Protein AF-A0A357FWK3-F1 (afdb_monomer_lite)

Structure (mmCIF, N/CA/C/O backbone):
data_AF-A0A357FWK3-F1
#
_entry.id   AF-A0A357FWK3-F1
#
loop_
_atom_site.group_PDB
_atom_site.id
_atom_site.type_symbol
_atom_site.label_atom_id
_atom_site.label_alt_id
_atom_site.label_comp_id
_atom_site.label_asym_id
_atom_site.label_entity_id
_atom_site.label_seq_id
_atom_site.pdbx_PDB_ins_code
_atom_site.Cartn_x
_atom_site.Cartn_y
_atom_site.Cartn_z
_atom_site.occupancy
_atom_site.B_iso_or_equiv
_atom_site.auth_seq_id
_atom_site.auth_comp_id
_atom_site.auth_asym_id
_atom_site.auth_atom_id
_atom_site.pdbx_PDB_model_num
ATOM 1 N N . GLY A 1 1 ? 38.387 -12.384 -25.653 1.00 62.69 1 GLY A N 1
ATOM 2 C CA . GLY A 1 1 ? 36.979 -12.169 -26.029 1.00 62.69 1 GLY A CA 1
ATOM 3 C C . GLY A 1 1 ? 36.516 -10.907 -25.347 1.00 62.69 1 GLY A C 1
ATOM 4 O O . GLY A 1 1 ? 36.932 -10.691 -24.218 1.00 62.69 1 GLY A O 1
ATOM 5 N N . THR A 1 2 ? 35.735 -10.080 -26.032 1.00 71.81 2 THR A N 1
ATOM 6 C CA . THR A 1 2 ? 35.176 -8.837 -25.481 1.00 71.81 2 THR A CA 1
ATOM 7 C C . THR A 1 2 ? 33.712 -9.080 -25.143 1.00 71.81 2 THR A C 1
ATOM 9 O O . THR A 1 2 ? 33.010 -9.703 -25.938 1.00 71.81 2 THR A O 1
ATOM 12 N N . VAL A 1 3 ? 33.269 -8.618 -23.973 1.00 78.81 3 VAL A N 1
ATOM 13 C CA . VAL A 1 3 ? 31.858 -8.628 -23.569 1.00 78.81 3 VAL A CA 1
ATOM 14 C C . VAL A 1 3 ? 31.455 -7.201 -23.255 1.00 78.81 3 VAL A C 1
ATOM 16 O O . VAL A 1 3 ? 32.074 -6.546 -22.421 1.00 78.81 3 VAL A O 1
ATOM 19 N N . ILE A 1 4 ? 30.432 -6.733 -23.953 1.00 82.81 4 ILE A N 1
ATOM 20 C CA . ILE A 1 4 ? 29.729 -5.494 -23.673 1.00 82.81 4 ILE A CA 1
ATOM 21 C C . ILE A 1 4 ? 28.653 -5.812 -22.633 1.00 82.81 4 ILE A C 1
ATOM 23 O O . ILE A 1 4 ? 27.873 -6.755 -22.803 1.00 82.81 4 ILE A O 1
ATOM 27 N N . LEU A 1 5 ? 28.637 -5.023 -21.562 1.00 79.19 5 LEU A N 1
ATOM 28 C CA . LEU A 1 5 ? 27.571 -5.024 -20.566 1.00 79.19 5 LEU A CA 1
ATOM 29 C C . LEU A 1 5 ? 26.443 -4.105 -21.039 1.00 79.19 5 LEU A C 1
ATOM 31 O O . LEU A 1 5 ? 26.715 -3.050 -21.612 1.00 79.19 5 LEU A O 1
ATOM 35 N N . ASP A 1 6 ? 25.200 -4.494 -20.784 1.00 75.25 6 ASP A N 1
ATOM 36 C CA . ASP A 1 6 ? 24.018 -3.690 -21.103 1.00 75.25 6 ASP A CA 1
ATOM 37 C C . ASP A 1 6 ? 23.201 -3.351 -19.849 1.00 75.25 6 ASP A C 1
ATOM 39 O O . ASP A 1 6 ? 23.614 -3.633 -18.718 1.00 75.25 6 ASP A O 1
ATOM 43 N N . ASP A 1 7 ? 22.036 -2.726 -20.034 1.00 68.94 7 ASP A N 1
ATOM 44 C CA . ASP A 1 7 ? 21.172 -2.306 -18.928 1.00 68.94 7 ASP A CA 1
ATOM 45 C C . ASP A 1 7 ? 20.712 -3.473 -18.039 1.00 68.94 7 ASP A C 1
ATOM 47 O O . ASP A 1 7 ? 20.420 -3.257 -16.862 1.00 68.94 7 ASP A O 1
ATOM 51 N N . ARG A 1 8 ? 20.724 -4.722 -18.530 1.00 69.06 8 ARG A N 1
ATOM 52 C CA . ARG A 1 8 ? 20.388 -5.909 -17.723 1.00 69.06 8 ARG A CA 1
ATOM 53 C C . ARG A 1 8 ? 21.460 -6.228 -16.682 1.00 69.06 8 ARG A C 1
ATOM 55 O O . ARG A 1 8 ? 21.187 -6.964 -15.737 1.00 69.06 8 ARG A O 1
ATOM 62 N N . ASN A 1 9 ? 22.675 -5.701 -16.844 1.00 70.00 9 ASN A N 1
ATOM 63 C CA . ASN A 1 9 ? 23.772 -5.874 -15.893 1.00 70.00 9 ASN A CA 1
ATOM 64 C C . ASN A 1 9 ? 23.815 -4.778 -14.816 1.00 70.00 9 ASN A C 1
ATOM 66 O O . ASN A 1 9 ? 24.541 -4.927 -13.830 1.00 70.00 9 ASN A O 1
ATOM 70 N N . ARG A 1 10 ? 23.058 -3.685 -14.974 1.00 72.25 10 ARG A N 1
ATOM 71 C CA . ARG A 1 10 ? 23.028 -2.576 -14.016 1.00 72.25 10 ARG A CA 1
ATOM 72 C C . ARG A 1 10 ? 21.966 -2.831 -12.948 1.00 72.25 10 ARG A C 1
ATOM 74 O O . ARG A 1 10 ? 20.774 -2.760 -13.231 1.00 72.25 10 ARG A O 1
ATOM 81 N N . LYS A 1 11 ? 22.387 -3.049 -11.698 1.00 74.50 11 LYS A N 1
ATOM 82 C CA . LYS A 1 11 ? 21.448 -3.094 -10.567 1.00 74.50 11 LYS A CA 1
ATOM 83 C C . LYS A 1 11 ? 20.841 -1.709 -10.346 1.00 74.50 11 LYS A C 1
ATOM 85 O O . LYS A 1 11 ? 21.569 -0.738 -10.143 1.00 74.50 11 LYS A O 1
ATOM 90 N N . ARG A 1 12 ? 19.513 -1.620 -10.418 1.00 84.06 12 ARG A N 1
ATOM 91 C CA . ARG A 1 12 ? 18.746 -0.408 -10.098 1.00 84.06 12 ARG A CA 1
ATOM 92 C C . ARG A 1 12 ? 18.285 -0.463 -8.646 1.00 84.06 12 ARG A C 1
ATOM 94 O O . ARG A 1 12 ? 17.978 -1.546 -8.153 1.00 84.06 12 ARG A O 1
ATOM 101 N N . ASN A 1 13 ? 18.226 0.693 -7.990 1.00 90.50 13 ASN A N 1
ATOM 102 C CA . ASN A 1 13 ? 17.632 0.811 -6.662 1.00 90.50 13 ASN A CA 1
ATOM 103 C C . ASN A 1 13 ? 16.116 0.932 -6.822 1.00 90.50 13 ASN A C 1
ATOM 105 O O . ASN A 1 13 ? 15.636 1.873 -7.464 1.00 90.50 13 ASN A O 1
ATOM 109 N N . VAL A 1 14 ? 15.388 -0.030 -6.263 1.00 94.81 14 VAL A N 1
ATOM 110 C CA . VAL A 1 14 ? 13.931 -0.126 -6.336 1.00 94.81 14 VAL A CA 1
ATOM 111 C C . VAL A 1 14 ? 13.366 -0.064 -4.923 1.00 94.81 14 VAL A C 1
ATOM 113 O O . VAL A 1 14 ? 13.735 -0.863 -4.066 1.00 94.81 14 VAL A O 1
ATOM 116 N N . GLY A 1 15 ? 12.466 0.883 -4.688 1.00 95.19 15 GLY A N 1
ATOM 117 C CA . GLY A 1 15 ? 11.641 0.920 -3.490 1.00 95.19 15 GLY A CA 1
ATOM 118 C C . GLY A 1 15 ? 10.323 0.197 -3.728 1.00 95.19 15 GLY A C 1
ATOM 119 O O . GLY A 1 15 ? 9.652 0.474 -4.720 1.00 95.19 15 GLY A O 1
ATOM 120 N N . ILE A 1 16 ? 9.940 -0.714 -2.841 1.00 94.50 16 ILE A N 1
ATOM 121 C CA . ILE A 1 16 ? 8.627 -1.366 -2.858 1.00 94.50 16 ILE A CA 1
ATOM 122 C C . ILE A 1 16 ? 7.921 -0.973 -1.570 1.00 94.50 16 ILE A C 1
ATOM 124 O O . ILE A 1 16 ? 8.408 -1.297 -0.488 1.00 94.50 16 ILE A O 1
ATOM 128 N N . VAL A 1 17 ? 6.780 -0.295 -1.684 1.00 90.19 17 VAL A N 1
ATOM 129 C CA . VAL A 1 17 ? 6.000 0.056 -0.498 1.00 90.19 17 VAL A CA 1
ATOM 130 C C . VAL A 1 17 ? 5.313 -1.196 0.025 1.00 90.19 17 VAL A C 1
ATOM 132 O O . VAL A 1 17 ? 4.396 -1.726 -0.600 1.00 90.19 17 VAL A O 1
ATOM 135 N N . ALA A 1 18 ? 5.840 -1.700 1.132 1.00 81.31 18 ALA A N 1
ATOM 136 C CA . ALA A 1 18 ? 5.414 -2.910 1.815 1.00 81.31 18 ALA A CA 1
ATOM 137 C C . ALA A 1 18 ? 6.006 -2.916 3.238 1.00 81.31 18 ALA A C 1
ATOM 139 O O . ALA A 1 18 ? 7.047 -2.281 3.455 1.00 81.31 18 ALA A O 1
ATOM 140 N N . PRO A 1 19 ? 5.400 -3.650 4.189 1.00 65.06 19 PRO A N 1
ATOM 141 C CA . PRO A 1 19 ? 5.965 -3.826 5.522 1.00 65.06 19 PRO A CA 1
ATOM 142 C C . PRO A 1 19 ? 7.404 -4.386 5.474 1.00 65.06 19 PRO A C 1
ATOM 144 O O . PRO A 1 19 ? 7.726 -5.194 4.595 1.00 65.06 19 PRO A O 1
ATOM 147 N N . PRO A 1 20 ? 8.298 -3.994 6.402 1.00 60.78 20 PRO A N 1
ATOM 148 C CA . PRO A 1 20 ? 9.637 -4.571 6.504 1.00 60.78 20 PRO A CA 1
ATOM 149 C C . PRO A 1 20 ? 9.607 -6.075 6.841 1.00 60.78 20 PRO A C 1
ATOM 151 O O . PRO A 1 20 ? 8.750 -6.539 7.583 1.00 60.78 20 PRO A O 1
ATOM 154 N N . GLU A 1 21 ? 10.615 -6.832 6.392 1.00 52.44 21 GLU A N 1
ATOM 155 C CA . GLU A 1 21 ? 10.718 -8.307 6.525 1.00 52.44 21 GLU A CA 1
ATOM 156 C C . GLU A 1 21 ? 10.618 -8.890 7.944 1.00 52.44 21 GLU A C 1
ATOM 158 O O . GLU A 1 21 ? 10.500 -10.103 8.096 1.00 52.44 21 GLU A O 1
ATOM 163 N N . LYS A 1 22 ? 10.717 -8.067 8.991 1.00 48.41 22 LYS A N 1
ATOM 164 C CA . LYS A 1 22 ? 10.668 -8.544 10.381 1.00 48.41 22 LYS A CA 1
ATOM 165 C C . LYS A 1 22 ? 9.251 -8.862 10.864 1.00 48.41 22 LYS A C 1
ATOM 167 O O . LYS A 1 22 ? 9.107 -9.354 11.979 1.00 48.41 22 LYS A O 1
ATOM 172 N N . THR A 1 23 ? 8.234 -8.589 10.055 1.00 49.72 23 THR A N 1
ATOM 173 C CA . THR A 1 23 ? 6.843 -8.918 10.364 1.00 49.72 23 THR A CA 1
ATOM 174 C C . THR A 1 23 ? 6.579 -10.368 9.946 1.00 49.72 23 THR A C 1
ATOM 176 O O . THR A 1 23 ? 6.696 -10.701 8.768 1.00 49.72 23 THR A O 1
ATOM 179 N N . GLU A 1 24 ? 6.271 -11.252 10.903 1.00 39.97 24 GLU A N 1
ATOM 180 C CA . GLU A 1 24 ? 5.896 -12.657 10.663 1.00 39.97 24 GLU A CA 1
ATOM 181 C C . GLU A 1 24 ? 4.555 -12.742 9.905 1.00 39.97 24 GLU A C 1
ATOM 183 O O . GLU A 1 24 ? 3.499 -12.982 10.485 1.00 39.97 24 GLU A O 1
ATOM 188 N N . GLY A 1 25 ? 4.584 -12.492 8.596 1.00 48.78 25 GLY A N 1
ATOM 189 C CA . GLY A 1 25 ? 3.445 -12.638 7.693 1.00 48.78 25 GLY A CA 1
ATOM 190 C C . GLY A 1 25 ? 3.484 -13.934 6.881 1.00 48.78 25 GLY A C 1
ATOM 191 O O . GLY A 1 25 ? 4.552 -14.511 6.679 1.00 48.78 25 GLY A O 1
ATOM 192 N N . ALA A 1 26 ? 2.330 -14.395 6.385 1.00 53.84 26 ALA A N 1
ATOM 193 C CA . ALA A 1 26 ? 2.214 -15.471 5.402 1.00 53.84 26 ALA A CA 1
ATOM 194 C C . ALA A 1 26 ? 2.712 -14.947 4.038 1.00 53.84 26 ALA A C 1
ATOM 196 O O . ALA A 1 26 ? 1.983 -14.246 3.329 1.00 53.84 26 ALA A O 1
ATOM 197 N N . PRO A 1 27 ? 3.941 -15.294 3.612 1.00 58.44 27 PRO A N 1
ATOM 198 C CA . PRO A 1 27 ? 4.618 -14.578 2.529 1.00 58.44 27 PRO A CA 1
ATOM 199 C C . PRO A 1 27 ? 3.897 -14.694 1.179 1.00 58.44 27 PRO A C 1
ATOM 201 O O . PRO A 1 27 ? 4.111 -13.894 0.285 1.00 58.44 27 PRO A O 1
ATOM 204 N N . LEU A 1 28 ? 3.033 -15.694 1.008 1.00 59.81 28 LEU A N 1
ATOM 205 C CA . LEU A 1 28 ? 2.418 -16.031 -0.275 1.00 59.81 28 LEU A CA 1
ATOM 206 C C . LEU A 1 28 ? 1.165 -15.217 -0.619 1.00 59.81 28 LEU A C 1
ATOM 208 O O . LEU A 1 28 ? 0.610 -15.418 -1.692 1.00 59.81 28 LEU A O 1
ATOM 212 N N . VAL A 1 29 ? 0.697 -14.320 0.248 1.00 66.12 29 VAL A N 1
ATOM 213 C CA . VAL A 1 29 ? -0.458 -13.464 -0.076 1.00 66.12 29 VAL A CA 1
ATOM 214 C C . VAL A 1 29 ? -0.017 -12.050 -0.441 1.00 66.12 29 VAL A C 1
ATOM 216 O O . VAL A 1 29 ? -0.552 -11.434 -1.367 1.00 66.12 29 VAL A O 1
ATOM 219 N N . GLU A 1 30 ? 0.980 -11.528 0.262 1.00 77.25 30 GLU A N 1
ATOM 220 C CA . GLU A 1 30 ? 1.371 -10.131 0.145 1.00 77.25 30 GLU A CA 1
ATOM 221 C C . GLU A 1 30 ? 1.999 -9.823 -1.219 1.00 77.25 30 GLU A C 1
ATOM 223 O O . GLU A 1 30 ? 2.946 -10.468 -1.670 1.00 77.25 30 GLU A O 1
ATOM 228 N N . ALA A 1 31 ? 1.514 -8.767 -1.875 1.00 87.50 31 ALA A N 1
ATOM 229 C CA . ALA A 1 31 ? 2.070 -8.296 -3.143 1.00 87.50 31 ALA A CA 1
ATOM 230 C C . ALA A 1 31 ? 3.564 -7.937 -3.043 1.00 87.50 31 ALA A C 1
ATOM 232 O O . ALA A 1 31 ? 4.322 -8.173 -3.987 1.00 87.50 31 ALA A O 1
ATOM 233 N N . GLY A 1 32 ? 4.002 -7.420 -1.888 1.00 87.75 32 GLY A N 1
ATOM 234 C CA . GLY A 1 32 ? 5.406 -7.104 -1.620 1.00 87.75 32 GLY A CA 1
ATOM 235 C C . GLY A 1 32 ? 6.331 -8.314 -1.781 1.00 87.75 32 GLY A C 1
ATOM 236 O O . GLY A 1 32 ? 7.411 -8.179 -2.358 1.00 87.75 32 GLY A O 1
ATOM 237 N N . TYR A 1 33 ? 5.892 -9.510 -1.373 1.00 86.12 33 TYR A N 1
ATOM 238 C CA . TYR A 1 33 ? 6.668 -10.743 -1.522 1.00 86.12 33 TYR A CA 1
ATOM 239 C C . TYR A 1 33 ? 6.904 -11.105 -2.991 1.00 86.12 33 TYR A C 1
ATOM 241 O O . TYR A 1 33 ? 8.047 -11.339 -3.393 1.00 86.12 33 TYR A O 1
ATOM 249 N N . TYR A 1 34 ? 5.843 -11.115 -3.806 1.00 91.12 34 TYR A N 1
ATOM 250 C CA . TYR A 1 34 ? 5.931 -11.434 -5.234 1.00 91.12 34 TYR A CA 1
ATOM 251 C C . TYR A 1 34 ? 6.819 -10.439 -5.982 1.00 91.12 34 TYR A C 1
ATOM 253 O O . TYR A 1 34 ? 7.704 -10.844 -6.740 1.00 91.12 34 TYR A O 1
ATOM 261 N N . LEU A 1 35 ? 6.631 -9.141 -5.723 1.00 93.94 35 LEU A N 1
ATOM 262 C CA . LEU A 1 35 ? 7.441 -8.077 -6.315 1.00 93.94 35 LEU A CA 1
ATOM 263 C C . LEU A 1 35 ? 8.909 -8.218 -5.923 1.00 93.94 35 LEU A C 1
ATOM 265 O O . LEU A 1 35 ? 9.780 -8.207 -6.794 1.00 93.94 35 LEU A O 1
ATOM 269 N N . LYS A 1 36 ? 9.189 -8.414 -4.629 1.00 91.31 36 LYS A N 1
ATOM 270 C CA . LYS A 1 36 ? 10.555 -8.602 -4.143 1.00 91.31 36 LYS A CA 1
ATOM 271 C C . LYS A 1 36 ? 11.204 -9.802 -4.823 1.00 91.31 36 LYS A C 1
ATOM 273 O O . LYS A 1 36 ? 12.292 -9.678 -5.378 1.00 91.31 36 LYS A O 1
ATOM 278 N N . ARG A 1 37 ? 10.526 -10.952 -4.825 1.00 90.44 37 ARG A N 1
ATOM 279 C CA . ARG A 1 37 ? 11.053 -12.201 -5.386 1.00 90.44 37 ARG A CA 1
ATOM 280 C C . ARG A 1 37 ? 11.337 -12.096 -6.882 1.00 90.44 37 ARG A C 1
ATOM 282 O O . ARG A 1 37 ? 12.332 -12.650 -7.346 1.00 90.44 37 ARG A O 1
ATOM 289 N N . ALA A 1 38 ? 10.490 -11.383 -7.622 1.00 91.62 38 ALA A N 1
ATOM 290 C CA . ALA A 1 38 ? 10.677 -11.152 -9.048 1.00 91.62 38 ALA A CA 1
ATOM 291 C C . ALA A 1 38 ? 11.862 -10.216 -9.343 1.00 91.62 38 ALA A C 1
ATOM 293 O O . ALA A 1 38 ? 12.560 -10.412 -10.333 1.00 91.62 38 ALA A O 1
ATOM 294 N N . LEU A 1 39 ? 12.107 -9.220 -8.490 1.00 91.44 39 LEU A N 1
ATOM 295 C CA . LEU A 1 39 ? 13.085 -8.151 -8.719 1.00 91.44 39 LEU A CA 1
ATOM 296 C C . LEU A 1 39 ? 14.473 -8.426 -8.113 1.00 91.44 39 LEU A C 1
ATOM 298 O O . LEU A 1 39 ? 15.480 -7.912 -8.613 1.00 91.44 39 LEU A O 1
ATOM 302 N N . GLU A 1 40 ? 14.546 -9.239 -7.057 1.00 89.00 40 GLU A N 1
ATOM 303 C CA . GLU A 1 40 ? 15.757 -9.547 -6.278 1.00 89.00 40 GLU A CA 1
ATOM 304 C C . GLU A 1 40 ? 16.953 -10.003 -7.139 1.00 89.00 40 GLU A C 1
ATOM 306 O O . GLU A 1 40 ? 18.081 -9.583 -6.861 1.00 89.00 40 GLU A O 1
ATOM 311 N N . PRO A 1 41 ? 16.768 -10.780 -8.230 1.00 85.56 41 PRO A N 1
ATOM 312 C CA . PRO A 1 41 ? 17.895 -11.201 -9.059 1.00 85.56 41 PRO A CA 1
ATOM 313 C C . PRO A 1 41 ? 18.636 -10.058 -9.776 1.00 85.56 41 PRO A C 1
ATOM 315 O O . PRO A 1 41 ? 19.802 -10.236 -10.136 1.00 85.56 41 PRO A O 1
ATOM 318 N N . PHE A 1 42 ? 18.001 -8.901 -10.008 1.00 81.81 42 PHE A N 1
ATOM 319 C CA . PHE A 1 42 ? 18.550 -7.832 -10.862 1.00 81.81 42 PHE A CA 1
ATOM 320 C C . PHE A 1 42 ? 18.423 -6.409 -10.294 1.00 81.81 42 PHE A C 1
ATOM 322 O O . PHE A 1 42 ? 18.805 -5.447 -10.962 1.00 81.81 42 PHE A O 1
ATOM 329 N N . SER A 1 43 ? 17.952 -6.245 -9.060 1.00 87.75 43 SER A N 1
ATOM 330 C CA . SER A 1 43 ? 17.813 -4.933 -8.419 1.00 87.75 43 SER A CA 1
ATOM 331 C C . SER A 1 43 ? 18.234 -4.954 -6.951 1.00 87.75 43 SER A C 1
ATOM 333 O O . SER A 1 43 ? 18.306 -6.007 -6.320 1.00 87.75 43 SER A O 1
ATOM 335 N N . THR A 1 44 ? 18.564 -3.778 -6.422 1.00 90.31 44 THR A N 1
ATOM 336 C CA . THR A 1 44 ? 18.718 -3.554 -4.982 1.00 90.31 44 THR A CA 1
ATOM 337 C C . THR A 1 44 ? 17.368 -3.089 -4.458 1.00 90.31 44 THR A C 1
ATOM 339 O O . THR A 1 44 ? 16.853 -2.076 -4.931 1.00 90.31 44 THR A O 1
ATOM 342 N N . ILE A 1 45 ? 16.784 -3.837 -3.525 1.00 91.62 45 ILE A N 1
ATOM 343 C CA . ILE A 1 45 ? 15.407 -3.623 -3.074 1.00 91.62 45 ILE A CA 1
ATOM 344 C C . ILE A 1 45 ? 15.401 -2.991 -1.688 1.00 91.62 45 ILE A C 1
ATOM 346 O O . ILE A 1 45 ? 16.104 -3.453 -0.791 1.00 91.62 45 ILE A O 1
ATOM 350 N N . HIS A 1 46 ? 14.556 -1.978 -1.517 1.00 91.38 46 HIS A N 1
ATOM 351 C CA . HIS A 1 46 ? 14.229 -1.373 -0.232 1.00 91.38 46 HIS A CA 1
ATOM 352 C C . HIS A 1 46 ? 12.728 -1.531 0.024 1.00 91.38 46 HIS A C 1
ATOM 354 O O . HIS A 1 46 ? 11.920 -1.146 -0.820 1.00 91.38 46 HIS A O 1
ATOM 360 N N . LEU A 1 47 ? 12.370 -2.111 1.169 1.00 88.88 47 LEU A N 1
ATOM 361 C CA . LEU A 1 47 ? 10.989 -2.193 1.649 1.00 88.88 47 LEU A CA 1
ATOM 362 C C . LEU A 1 47 ? 10.772 -1.128 2.726 1.00 88.88 47 LEU A C 1
ATOM 364 O O . LEU A 1 47 ? 11.683 -0.879 3.518 1.00 88.88 47 LEU A O 1
ATOM 368 N N . GLY A 1 48 ? 9.590 -0.525 2.764 1.00 85.44 48 GLY A N 1
ATOM 369 C CA . GLY A 1 48 ? 9.225 0.462 3.778 1.00 85.44 48 GLY A CA 1
ATOM 370 C C . GLY A 1 48 ? 8.048 1.333 3.357 1.00 85.44 48 GLY A C 1
ATOM 371 O O . GLY A 1 48 ? 7.384 1.056 2.357 1.00 85.44 48 GLY A O 1
ATOM 372 N N . SER A 1 49 ? 7.805 2.403 4.113 1.00 85.38 49 SER A N 1
ATOM 373 C CA . SER A 1 49 ? 6.828 3.431 3.737 1.00 85.38 49 SER A CA 1
ATOM 374 C C . SER A 1 49 ? 7.320 4.264 2.543 1.00 85.38 49 SER A C 1
ATOM 376 O O . SER A 1 49 ? 8.501 4.223 2.177 1.00 85.38 49 SER A O 1
ATOM 378 N N . VAL A 1 50 ? 6.424 5.041 1.924 1.00 89.00 50 VAL A N 1
ATOM 379 C CA . VAL A 1 50 ? 6.773 5.920 0.791 1.00 89.00 50 VAL A CA 1
ATOM 380 C C . VAL A 1 50 ? 7.885 6.898 1.186 1.00 89.00 50 VAL A C 1
ATOM 382 O O . VAL A 1 50 ? 8.835 7.092 0.432 1.00 89.00 50 VAL A O 1
ATOM 385 N N . GLU A 1 51 ? 7.805 7.472 2.383 1.00 88.06 51 GLU A N 1
ATOM 386 C CA . GLU A 1 51 ? 8.747 8.456 2.920 1.00 88.06 51 GLU A CA 1
ATOM 387 C C . GLU A 1 51 ? 10.135 7.842 3.113 1.00 88.06 51 GLU A C 1
ATOM 389 O O . GLU A 1 51 ? 11.123 8.361 2.593 1.00 88.06 51 GLU A O 1
ATOM 394 N N . GLN A 1 52 ? 10.199 6.686 3.783 1.00 89.19 52 GLN A N 1
ATOM 395 C CA . GLN A 1 52 ? 11.447 5.951 4.004 1.00 89.19 52 GLN A CA 1
ATOM 396 C C . GLN A 1 52 ? 12.120 5.585 2.681 1.00 89.19 52 GLN A C 1
ATOM 398 O O . GLN A 1 52 ? 13.341 5.660 2.548 1.00 89.19 52 GLN A O 1
ATOM 403 N N . ILE A 1 53 ? 11.321 5.189 1.690 1.00 93.00 53 ILE A N 1
ATOM 404 C CA . ILE A 1 53 ? 11.809 4.843 0.359 1.00 93.00 53 ILE A CA 1
ATOM 405 C C . ILE A 1 53 ? 12.340 6.078 -0.368 1.00 93.00 53 ILE A C 1
ATOM 407 O O . ILE A 1 53 ? 13.414 5.998 -0.960 1.00 93.00 53 ILE A O 1
ATOM 411 N N . LEU A 1 54 ? 11.644 7.218 -0.317 1.00 92.69 54 LEU A N 1
ATOM 412 C CA . LEU A 1 54 ? 12.085 8.458 -0.965 1.00 92.69 54 LEU A CA 1
ATOM 413 C C . LEU A 1 54 ? 13.453 8.930 -0.443 1.00 92.69 54 LEU A C 1
ATOM 415 O O . LEU A 1 54 ? 14.288 9.378 -1.235 1.00 92.69 54 LEU A O 1
ATOM 419 N N . GLU A 1 55 ? 13.735 8.754 0.851 1.00 91.50 55 GLU A N 1
ATOM 420 C CA . GLU A 1 55 ? 15.041 9.070 1.451 1.00 91.50 55 GLU A CA 1
ATOM 421 C C . GLU A 1 55 ? 16.199 8.257 0.844 1.00 91.50 55 GLU A C 1
ATOM 423 O O . GLU A 1 55 ? 17.322 8.757 0.736 1.00 91.50 55 GLU A O 1
ATOM 428 N N . GLN A 1 56 ? 15.931 7.033 0.372 1.00 90.12 56 GLN A N 1
ATOM 429 C CA . GLN A 1 56 ? 16.927 6.162 -0.269 1.00 90.12 56 GLN A CA 1
ATOM 430 C C . GLN A 1 56 ? 17.236 6.548 -1.727 1.00 90.12 56 GLN A C 1
ATOM 432 O O . GLN A 1 56 ? 18.072 5.906 -2.368 1.00 90.12 56 GLN A O 1
ATOM 437 N N . LYS A 1 57 ? 16.574 7.583 -2.271 1.00 89.19 57 LYS A N 1
ATOM 438 C CA . LYS A 1 57 ? 16.720 8.063 -3.661 1.00 89.19 57 LYS A CA 1
ATOM 439 C C . LYS A 1 57 ? 16.650 6.930 -4.705 1.00 89.19 57 LYS A C 1
ATOM 441 O O . LYS A 1 57 ? 17.583 6.753 -5.499 1.00 89.19 57 LYS A O 1
ATOM 446 N N . PRO A 1 58 ? 15.570 6.129 -4.718 1.00 93.00 58 PRO A N 1
ATOM 447 C CA . PRO A 1 58 ? 15.413 5.037 -5.666 1.00 93.00 58 PRO A CA 1
ATOM 448 C C . PRO A 1 58 ? 15.209 5.576 -7.086 1.00 93.00 58 PRO A C 1
ATOM 450 O O . PRO A 1 58 ? 14.762 6.704 -7.289 1.00 93.00 58 PRO A O 1
ATOM 453 N N . SER A 1 59 ? 15.506 4.744 -8.087 1.00 90.38 59 SER A N 1
ATOM 454 C CA . SER A 1 59 ? 15.160 5.042 -9.487 1.00 90.38 59 SER A CA 1
ATOM 455 C C . SER A 1 59 ? 13.723 4.630 -9.824 1.00 90.38 59 SER A C 1
ATOM 457 O O . SER A 1 59 ? 13.131 5.156 -10.763 1.00 90.38 59 SER A O 1
ATOM 459 N N . VAL A 1 60 ? 13.171 3.680 -9.063 1.00 95.25 60 VAL A N 1
ATOM 460 C CA . VAL A 1 60 ? 11.819 3.140 -9.236 1.00 95.25 60 VAL A CA 1
ATOM 461 C C . VAL A 1 60 ? 11.145 3.021 -7.876 1.00 95.25 60 VAL A C 1
ATOM 463 O O . VAL A 1 60 ? 11.753 2.496 -6.944 1.00 95.25 60 VAL A O 1
ATOM 466 N N . ILE A 1 61 ? 9.886 3.444 -7.784 1.00 96.88 61 ILE A N 1
ATOM 467 C CA . ILE A 1 61 ? 9.019 3.204 -6.627 1.00 96.88 61 ILE A CA 1
ATOM 468 C C . ILE A 1 61 ? 7.835 2.366 -7.096 1.00 96.88 61 ILE A C 1
ATOM 470 O O . ILE A 1 61 ? 7.206 2.691 -8.104 1.00 96.88 61 ILE A O 1
ATOM 474 N N . ILE A 1 62 ? 7.549 1.283 -6.375 1.00 97.12 62 ILE A N 1
ATOM 475 C CA . ILE A 1 62 ? 6.446 0.368 -6.659 1.00 97.12 62 ILE A CA 1
ATOM 476 C C . ILE A 1 62 ? 5.404 0.460 -5.549 1.00 97.12 62 ILE A C 1
ATOM 478 O O . ILE A 1 62 ? 5.727 0.228 -4.385 1.00 97.12 62 ILE A O 1
ATOM 482 N N . LEU A 1 63 ? 4.157 0.762 -5.919 1.00 95.06 63 LEU A N 1
ATOM 483 C CA . LEU A 1 63 ? 3.019 0.852 -5.000 1.00 95.06 63 LEU A CA 1
ATOM 484 C C . LEU A 1 63 ? 2.000 -0.257 -5.307 1.00 95.06 63 LEU A C 1
ATOM 486 O O . LEU A 1 63 ? 1.246 -0.140 -6.283 1.00 95.06 63 LEU A O 1
ATOM 490 N N . PRO A 1 64 ? 1.976 -1.343 -4.517 1.00 92.44 64 PRO A N 1
ATOM 491 C CA . PRO A 1 64 ? 0.969 -2.383 -4.654 1.00 92.44 64 PRO A CA 1
ATOM 492 C C . PRO A 1 64 ? -0.332 -2.009 -3.926 1.00 92.44 64 PRO A C 1
ATOM 494 O O . PRO A 1 64 ? -0.342 -1.933 -2.705 1.00 92.44 64 PRO A O 1
ATOM 497 N N . ASP A 1 65 ? -1.428 -1.807 -4.666 1.00 88.38 65 ASP A N 1
ATOM 498 C CA . ASP A 1 65 ? -2.783 -1.579 -4.124 1.00 88.38 65 ASP A CA 1
ATOM 499 C C . ASP A 1 65 ? -2.880 -0.504 -3.017 1.00 88.38 65 ASP A C 1
ATOM 501 O O . ASP A 1 65 ? -3.492 -0.688 -1.960 1.00 88.38 65 ASP A O 1
ATOM 505 N N . ILE A 1 66 ? -2.245 0.645 -3.264 1.00 86.94 66 ILE A N 1
ATOM 506 C CA . ILE A 1 66 ? -2.310 1.807 -2.370 1.00 86.94 66 ILE A CA 1
ATOM 507 C C . ILE A 1 66 ? -3.329 2.791 -2.917 1.00 86.94 66 ILE A C 1
ATOM 509 O O . ILE A 1 66 ? -3.045 3.493 -3.885 1.00 86.94 66 ILE A O 1
ATOM 513 N N . ALA A 1 67 ? -4.505 2.854 -2.305 1.00 81.00 67 ALA A N 1
ATOM 514 C CA . ALA A 1 67 ? -5.551 3.774 -2.714 1.00 81.00 67 ALA A CA 1
ATOM 515 C C . ALA A 1 67 ? -5.247 5.208 -2.267 1.00 81.00 67 ALA A C 1
ATOM 517 O O . ALA A 1 67 ? -5.103 6.108 -3.088 1.00 81.00 67 ALA A O 1
ATOM 518 N N . SER A 1 68 ? -5.045 5.412 -0.972 1.00 80.50 68 SER A N 1
ATOM 519 C CA . SER A 1 68 ? -4.831 6.747 -0.424 1.00 80.50 68 SER A CA 1
ATOM 520 C C . SER A 1 68 ? -3.503 6.862 0.308 1.00 80.50 68 SER A C 1
ATOM 522 O O . SER A 1 68 ? -2.916 5.869 0.733 1.00 80.50 68 SER A O 1
ATO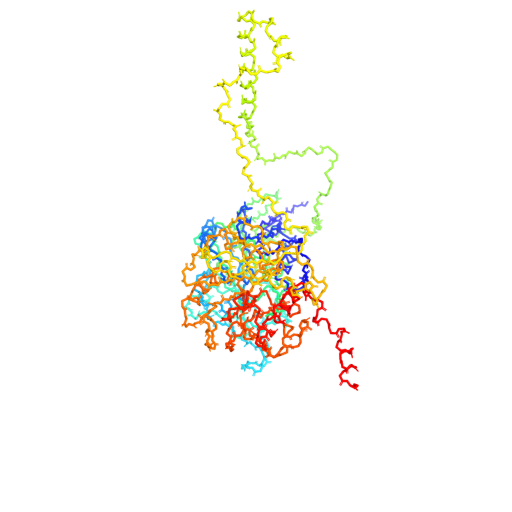M 524 N N . MET A 1 69 ? -3.023 8.093 0.426 1.00 84.06 69 MET A N 1
ATOM 525 C CA . MET A 1 69 ? -1.865 8.468 1.227 1.00 84.06 69 MET A CA 1
ATOM 526 C C . MET A 1 69 ? -2.033 9.912 1.715 1.00 84.06 69 MET A C 1
ATOM 528 O O . MET A 1 69 ? -2.827 10.662 1.132 1.00 84.06 69 MET A O 1
ATOM 532 N N . PRO A 1 70 ? -1.292 10.330 2.755 1.00 83.25 70 PRO A N 1
ATOM 533 C CA . PRO A 1 70 ? -1.308 11.715 3.205 1.00 83.25 70 PRO A CA 1
ATOM 534 C C . PRO A 1 70 ? -0.983 12.690 2.053 1.00 83.25 70 PRO A C 1
ATOM 536 O O . PRO A 1 70 ? -0.133 12.375 1.215 1.00 83.25 70 PRO A O 1
ATOM 539 N N . PRO A 1 71 ? -1.608 13.885 1.998 1.00 84.25 71 PRO A N 1
ATOM 540 C CA . PRO A 1 71 ? -1.382 14.844 0.911 1.00 84.25 71 PRO A CA 1
ATOM 541 C C . PRO A 1 71 ? 0.092 15.220 0.711 1.00 84.25 71 PRO A C 1
ATOM 543 O O . PRO A 1 71 ? 0.562 15.268 -0.420 1.00 84.25 71 PRO A O 1
ATOM 546 N N . GLU A 1 72 ? 0.843 15.407 1.797 1.00 85.94 72 GLU A N 1
ATOM 547 C CA . GLU A 1 72 ? 2.275 15.730 1.732 1.00 85.94 72 GLU A CA 1
ATOM 548 C C . GLU A 1 72 ? 3.101 14.595 1.109 1.00 85.94 72 GLU A C 1
ATOM 550 O O . GLU A 1 72 ? 3.996 14.842 0.299 1.00 85.94 72 GLU A O 1
ATOM 555 N N . THR A 1 73 ? 2.770 13.341 1.435 1.00 88.56 73 THR A N 1
ATOM 556 C CA . THR A 1 73 ? 3.391 12.150 0.842 1.00 88.56 73 THR A CA 1
ATOM 557 C C . THR A 1 73 ? 3.121 12.085 -0.659 1.00 88.56 73 THR A C 1
ATOM 559 O O . THR A 1 73 ? 4.030 11.795 -1.441 1.00 88.56 73 THR A O 1
ATOM 562 N N . LEU A 1 74 ? 1.887 12.389 -1.075 1.00 90.38 74 LEU A N 1
ATOM 563 C CA . LEU A 1 74 ? 1.502 12.427 -2.485 1.00 90.38 74 LEU A CA 1
ATOM 564 C C . LEU A 1 74 ? 2.270 13.513 -3.249 1.00 90.38 74 LEU A C 1
ATOM 566 O O . LEU A 1 74 ? 2.804 13.235 -4.322 1.00 90.38 74 LEU A O 1
ATOM 570 N N . GLU A 1 75 ? 2.374 14.720 -2.687 1.00 92.31 75 GLU A N 1
ATOM 571 C CA . GLU A 1 75 ? 3.125 15.835 -3.278 1.00 92.31 75 GLU A CA 1
ATOM 572 C C . GLU A 1 75 ? 4.623 15.516 -3.404 1.00 92.31 75 GLU A C 1
ATOM 574 O O . GLU A 1 75 ? 5.237 15.774 -4.445 1.00 92.31 75 GLU A O 1
ATOM 579 N N . ALA A 1 76 ? 5.220 14.913 -2.371 1.00 93.50 76 ALA A N 1
ATOM 580 C CA . ALA A 1 76 ? 6.618 14.488 -2.392 1.00 93.50 76 ALA A CA 1
ATOM 581 C C . ALA A 1 76 ? 6.871 13.412 -3.459 1.00 93.50 76 ALA A C 1
ATOM 583 O O . ALA A 1 76 ? 7.860 13.484 -4.197 1.00 93.50 76 ALA A O 1
ATOM 584 N N . LEU A 1 77 ? 5.959 12.443 -3.579 1.00 94.81 77 LEU A N 1
ATOM 585 C CA . LEU A 1 77 ? 6.024 11.402 -4.598 1.00 94.81 77 LEU A CA 1
ATOM 586 C C . LEU A 1 77 ? 5.869 11.984 -6.009 1.00 94.81 77 LEU A C 1
ATOM 588 O O . LEU A 1 77 ? 6.647 11.639 -6.896 1.00 94.81 77 LEU A O 1
ATOM 592 N N . GLU A 1 78 ? 4.908 12.886 -6.224 1.00 95.12 78 GLU A N 1
ATOM 593 C CA . GLU A 1 78 ? 4.702 13.554 -7.512 1.00 95.12 78 GLU A CA 1
ATOM 594 C C . GLU A 1 78 ? 5.950 14.331 -7.940 1.00 95.12 78 GLU A C 1
ATOM 596 O O . GLU A 1 78 ? 6.399 14.210 -9.083 1.00 95.12 78 GLU A O 1
ATOM 601 N N . LYS A 1 79 ? 6.545 15.088 -7.012 1.00 95.12 79 LYS A N 1
ATOM 602 C CA . LYS A 1 79 ? 7.792 15.817 -7.248 1.00 95.12 79 LYS A CA 1
ATOM 603 C C . LYS A 1 79 ? 8.924 14.873 -7.653 1.00 95.12 79 LYS A C 1
ATOM 605 O O . LYS A 1 79 ? 9.611 15.139 -8.636 1.00 95.12 79 LYS A O 1
ATOM 610 N N . TRP A 1 80 ? 9.090 13.758 -6.946 1.00 95.31 80 TRP A N 1
ATOM 611 C CA . TRP A 1 80 ? 10.105 12.757 -7.275 1.00 95.31 80 TRP A CA 1
ATOM 612 C C . TRP A 1 80 ? 9.908 12.154 -8.676 1.00 95.31 80 TRP A C 1
ATOM 614 O O . TRP A 1 80 ? 10.880 11.985 -9.416 1.00 95.31 80 TRP A O 1
ATOM 624 N N . VAL A 1 81 ? 8.662 11.880 -9.089 1.00 94.31 81 VAL A N 1
ATOM 625 C CA . VAL A 1 81 ? 8.387 11.429 -10.464 1.00 94.31 81 VAL A CA 1
ATOM 626 C C . VAL A 1 81 ? 8.773 12.520 -11.460 1.00 94.31 81 VAL A C 1
ATOM 628 O O . VAL A 1 81 ? 9.510 12.244 -12.402 1.00 94.31 81 VAL A 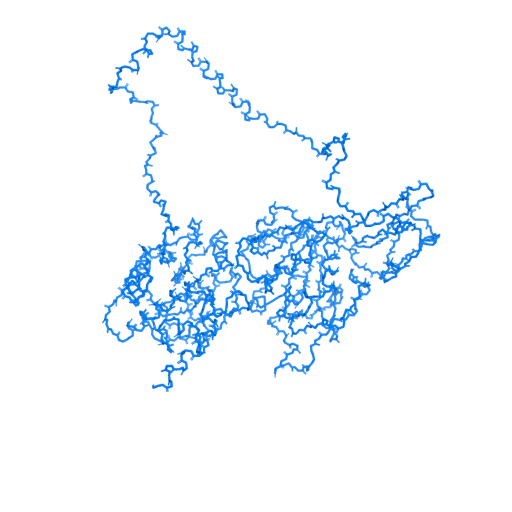O 1
ATOM 631 N N . LYS A 1 82 ? 8.345 13.768 -11.246 1.00 93.12 82 LYS A N 1
ATOM 632 C CA . LYS A 1 82 ? 8.664 14.895 -12.140 1.00 93.12 82 LYS A CA 1
ATOM 633 C C . LYS A 1 82 ? 10.171 15.102 -12.337 1.00 93.12 82 LYS A C 1
ATOM 635 O O . LYS A 1 82 ? 10.595 15.454 -13.437 1.00 93.12 82 LYS A O 1
ATOM 640 N N . GLU A 1 83 ? 10.973 14.809 -11.313 1.00 91.00 83 GLU A N 1
ATOM 641 C CA . GLU A 1 83 ? 12.444 14.859 -11.323 1.00 91.00 83 GLU A CA 1
ATOM 642 C C . GLU A 1 83 ? 13.125 13.655 -12.017 1.00 91.00 83 GLU A C 1
ATOM 644 O O . GLU A 1 83 ? 14.353 13.593 -12.074 1.00 91.00 83 GLU A O 1
ATOM 649 N N . GLY A 1 84 ? 12.363 12.710 -12.582 1.00 89.19 84 GLY A N 1
ATOM 650 C CA . GLY A 1 84 ? 12.892 11.589 -13.373 1.00 89.19 84 GLY A CA 1
ATOM 651 C C . GLY A 1 84 ? 12.650 10.197 -12.787 1.00 89.19 84 GLY A C 1
ATOM 652 O O . GLY A 1 84 ? 13.135 9.207 -13.346 1.00 89.19 84 GLY A O 1
ATOM 653 N N . GLY A 1 85 ? 11.919 10.098 -11.674 1.00 92.31 85 GLY A N 1
ATOM 654 C CA . GLY A 1 85 ? 11.518 8.825 -11.080 1.00 92.31 85 GLY A CA 1
ATOM 655 C C . GLY A 1 85 ? 10.528 8.037 -11.948 1.00 92.31 85 GLY A C 1
ATOM 656 O O . GLY A 1 85 ? 9.726 8.608 -12.690 1.00 92.31 85 GLY A O 1
ATOM 657 N N . LEU A 1 86 ? 10.564 6.704 -11.848 1.00 94.69 86 LEU A N 1
ATOM 658 C CA . LEU A 1 86 ? 9.545 5.825 -12.433 1.00 94.69 86 LEU A CA 1
ATOM 659 C C . LEU A 1 86 ? 8.620 5.289 -11.339 1.00 94.69 86 LEU A C 1
ATOM 661 O O . LEU A 1 86 ? 9.033 4.472 -10.515 1.00 94.69 86 LEU A O 1
ATOM 665 N N . LEU A 1 87 ? 7.357 5.707 -11.361 1.00 96.50 87 LEU A N 1
ATOM 666 C CA . LEU A 1 87 ? 6.332 5.205 -10.454 1.00 96.50 87 LEU A CA 1
ATOM 667 C C . LEU A 1 87 ? 5.566 4.058 -11.113 1.00 96.50 87 LEU A C 1
ATOM 669 O O . LEU A 1 87 ? 4.849 4.267 -12.091 1.00 96.50 87 LEU A O 1
ATOM 673 N N . LEU A 1 88 ? 5.703 2.853 -10.562 1.00 97.31 88 LEU A N 1
ATOM 674 C CA . LEU A 1 88 ? 4.952 1.671 -10.976 1.00 97.31 88 LEU A CA 1
ATOM 675 C C . LEU A 1 88 ? 3.858 1.372 -9.950 1.00 97.31 88 LEU A C 1
ATOM 677 O O . LEU A 1 88 ? 4.134 1.109 -8.784 1.00 97.31 88 LEU A O 1
ATOM 681 N N . ARG A 1 89 ? 2.603 1.378 -10.381 1.00 96.25 89 ARG A N 1
ATOM 682 C CA . ARG A 1 89 ? 1.449 1.114 -9.519 1.00 96.25 89 ARG A CA 1
ATOM 683 C C . ARG A 1 89 ? 0.732 -0.154 -9.960 1.00 96.25 89 ARG A C 1
ATOM 685 O O . ARG A 1 89 ? 0.633 -0.422 -11.156 1.00 96.25 89 ARG A O 1
ATOM 692 N N . PHE A 1 90 ? 0.200 -0.898 -8.998 1.00 95.88 90 PHE A N 1
ATOM 693 C CA . PHE A 1 90 ? -0.677 -2.041 -9.248 1.00 95.88 90 PHE A CA 1
ATOM 694 C C . PHE A 1 90 ? -2.065 -1.762 -8.694 1.00 95.88 90 PHE A C 1
ATOM 696 O O . PHE A 1 90 ? -2.195 -1.227 -7.593 1.00 95.88 90 PHE A O 1
ATOM 703 N N . ALA A 1 91 ? -3.084 -2.143 -9.456 1.00 93.38 91 ALA A N 1
ATOM 704 C CA . ALA A 1 91 ? -4.462 -2.139 -8.998 1.00 93.38 91 ALA A CA 1
ATOM 705 C C . ALA A 1 91 ? -4.679 -3.169 -7.879 1.00 93.38 91 ALA A C 1
ATOM 707 O O . ALA A 1 91 ? -3.917 -4.126 -7.733 1.00 93.38 91 ALA A O 1
ATOM 708 N N . GLY A 1 92 ? -5.775 -3.018 -7.147 1.00 89.12 92 GLY A N 1
ATOM 709 C CA . GLY A 1 92 ? -6.241 -4.025 -6.209 1.00 89.12 92 GLY A CA 1
ATOM 710 C C . GLY A 1 92 ? -7.523 -3.602 -5.488 1.00 89.12 92 GLY A C 1
ATOM 711 O O . GLY A 1 92 ? -8.146 -2.597 -5.862 1.00 89.12 92 GLY A O 1
ATOM 712 N N . PRO A 1 93 ? -7.979 -4.416 -4.520 1.00 82.81 93 PRO A N 1
ATOM 713 C CA . PRO A 1 93 ? -9.224 -4.189 -3.795 1.00 82.81 93 PRO A CA 1
ATOM 714 C C . PRO A 1 93 ? -9.350 -2.802 -3.165 1.00 82.81 93 PRO A C 1
ATOM 716 O O . PRO A 1 93 ? -10.437 -2.223 -3.238 1.00 82.81 93 PRO A O 1
ATOM 719 N N . ASN A 1 94 ? -8.270 -2.256 -2.599 1.00 82.31 94 ASN A N 1
ATOM 720 C CA . ASN A 1 94 ? -8.302 -0.942 -1.956 1.00 82.31 94 ASN A CA 1
ATOM 721 C C . ASN A 1 94 ? -8.572 0.144 -3.002 1.00 82.31 94 ASN A C 1
ATOM 723 O O . ASN A 1 94 ? -9.495 0.947 -2.855 1.00 82.31 94 ASN A O 1
ATOM 727 N N . MET A 1 95 ? -7.820 0.124 -4.109 1.00 84.88 95 MET A N 1
ATOM 728 C CA . MET A 1 95 ? -7.986 1.093 -5.198 1.00 84.88 95 MET A CA 1
ATOM 729 C C . MET A 1 95 ? -9.350 0.994 -5.888 1.00 84.88 95 MET A C 1
ATOM 731 O O . MET A 1 95 ? -9.852 1.987 -6.403 1.00 84.88 95 MET A O 1
ATOM 735 N N . ALA A 1 96 ? -9.958 -0.191 -5.937 1.00 83.44 96 ALA A N 1
ATOM 736 C CA . ALA A 1 96 ? -11.249 -0.358 -6.594 1.00 83.44 96 ALA A CA 1
ATOM 737 C C . ALA A 1 96 ? -12.429 0.200 -5.791 1.00 83.44 96 ALA A C 1
ATOM 739 O O . ALA A 1 96 ? -13.452 0.549 -6.386 1.00 83.44 96 ALA A O 1
ATOM 740 N N . GLN A 1 97 ? -12.323 0.225 -4.461 1.00 73.25 97 GLN A N 1
ATOM 741 C CA . GLN A 1 97 ? -13.387 0.727 -3.588 1.00 73.25 97 GLN A CA 1
ATOM 742 C C . GLN A 1 97 ? -13.236 2.195 -3.227 1.00 73.25 97 GLN A C 1
ATOM 744 O O . GLN A 1 97 ? -14.230 2.846 -2.888 1.00 73.25 97 GLN A O 1
ATOM 749 N N . ASP A 1 98 ? -12.018 2.714 -3.308 1.00 71.50 98 ASP A N 1
ATOM 750 C CA . ASP A 1 98 ? -11.793 4.124 -3.097 1.00 71.50 98 ASP A CA 1
ATOM 751 C C . ASP A 1 98 ? -12.457 4.960 -4.208 1.00 71.50 98 ASP A C 1
ATOM 753 O O . ASP A 1 98 ? -12.518 4.600 -5.385 1.00 71.50 98 ASP A O 1
ATOM 757 N N . GLN A 1 99 ? -13.072 6.060 -3.784 1.00 57.91 99 GLN A N 1
ATOM 758 C CA . GLN A 1 99 ? -13.851 6.955 -4.642 1.00 57.91 99 GLN A CA 1
ATOM 759 C C . GLN A 1 99 ? -13.100 8.249 -4.958 1.00 57.91 99 GLN A C 1
ATOM 761 O O . GLN A 1 99 ? -13.664 9.102 -5.656 1.00 57.91 99 GLN A O 1
ATOM 766 N N . ASN A 1 100 ? -11.891 8.406 -4.412 1.00 62.56 100 ASN A N 1
ATOM 767 C CA . ASN A 1 100 ? -11.049 9.579 -4.590 1.00 62.56 100 ASN A CA 1
ATOM 768 C C . ASN A 1 100 ? -10.427 9.602 -5.995 1.00 62.56 100 ASN A C 1
ATOM 770 O O . ASN A 1 100 ? -10.197 8.570 -6.609 1.00 62.56 100 ASN A O 1
ATOM 774 N N . GLU A 1 101 ? -10.157 10.799 -6.513 1.00 63.06 101 GLU A N 1
ATOM 775 C CA . GLU A 1 101 ? -9.634 11.004 -7.878 1.00 63.06 101 GLU A CA 1
ATOM 776 C C . GLU A 1 101 ? -8.123 11.314 -7.893 1.00 63.06 101 GLU A C 1
ATOM 778 O O . GLU A 1 101 ? -7.515 11.451 -8.952 1.00 63.06 101 GLU A O 1
ATOM 783 N N . ASN A 1 102 ? -7.488 11.392 -6.720 1.00 68.88 102 ASN A N 1
ATOM 784 C CA . ASN A 1 102 ? -6.112 11.870 -6.556 1.00 68.88 102 ASN A CA 1
ATOM 785 C C . ASN A 1 102 ? -5.070 10.745 -6.653 1.00 68.88 102 ASN A C 1
ATOM 787 O O . ASN A 1 102 ? -4.200 10.613 -5.792 1.00 68.88 102 ASN A O 1
ATOM 791 N N . TYR A 1 103 ? -5.140 9.928 -7.702 1.00 80.75 103 TYR A N 1
ATOM 792 C CA . TYR A 1 103 ? -4.089 8.953 -7.983 1.00 80.75 103 TYR A CA 1
ATOM 793 C C . TYR A 1 103 ? -3.091 9.505 -9.004 1.00 80.75 103 TYR A C 1
ATOM 795 O O . TYR A 1 103 ? -3.476 10.001 -10.061 1.00 80.75 103 TYR A O 1
ATOM 803 N N . LEU A 1 104 ? -1.793 9.323 -8.748 1.00 90.19 104 LEU A N 1
ATOM 804 C CA . LEU A 1 104 ? -0.751 9.518 -9.763 1.00 90.19 104 LEU A CA 1
ATOM 805 C C . LEU A 1 104 ? -0.779 8.353 -10.764 1.00 90.19 104 LEU A C 1
ATOM 807 O O . LEU A 1 104 ? -0.019 7.392 -10.635 1.00 90.19 104 LEU A O 1
ATOM 811 N N . LEU A 1 105 ? -1.692 8.420 -11.736 1.00 93.06 105 LEU A N 1
ATOM 812 C CA . LEU A 1 105 ? -1.907 7.397 -12.763 1.00 93.06 105 LEU A CA 1
ATOM 813 C C . LEU A 1 105 ? -1.652 7.935 -14.178 1.00 93.06 105 LEU A C 1
ATOM 815 O O . LEU A 1 105 ? -1.875 9.114 -14.447 1.00 93.06 105 LEU A O 1
ATOM 819 N N . PRO A 1 106 ? -1.229 7.069 -15.116 1.00 93.44 106 PRO A N 1
ATOM 820 C CA . PRO A 1 106 ? -1.029 7.457 -16.513 1.00 93.44 106 PRO A CA 1
ATOM 821 C C . PRO A 1 106 ? -2.345 7.702 -17.276 1.00 93.44 106 PRO A C 1
ATOM 823 O O . PRO A 1 106 ? -2.359 8.373 -18.316 1.00 93.44 106 PRO A O 1
ATOM 826 N N . VAL A 1 107 ? -3.445 7.131 -16.780 1.00 92.75 107 VAL A N 1
ATOM 827 C CA . VAL A 1 107 ? -4.791 7.178 -17.362 1.00 92.75 107 VAL A CA 1
ATOM 828 C C . VAL A 1 107 ? -5.823 7.310 -16.249 1.00 92.75 107 VAL A C 1
ATOM 830 O O . VAL A 1 107 ? -5.605 6.823 -15.140 1.00 92.75 107 VAL A O 1
ATOM 833 N N . GLN A 1 108 ? -6.958 7.935 -16.559 1.00 90.62 108 GLN A N 1
ATOM 834 C CA . GLN A 1 108 ? -8.113 7.918 -15.665 1.00 90.62 108 GLN A CA 1
ATOM 835 C C . GLN A 1 108 ? -8.701 6.508 -15.606 1.00 90.62 108 GLN A C 1
ATOM 837 O O . GLN A 1 108 ? -8.659 5.764 -16.591 1.00 90.62 108 GLN A O 1
ATOM 842 N N . VAL A 1 109 ? -9.232 6.130 -14.447 1.00 89.44 109 VAL A N 1
ATOM 843 C CA . VAL A 1 109 ? -9.764 4.788 -14.194 1.00 89.44 109 VAL A CA 1
ATOM 844 C C . VAL A 1 109 ? -11.201 4.852 -13.702 1.00 89.44 109 VAL A C 1
ATOM 846 O O . VAL A 1 109 ? -11.592 5.758 -12.972 1.00 89.44 109 VAL A O 1
ATOM 849 N N . ARG A 1 110 ? -11.999 3.864 -14.103 1.00 86.31 110 ARG A N 1
ATOM 850 C CA . ARG A 1 110 ? -13.383 3.727 -13.654 1.00 86.31 110 ARG A CA 1
ATOM 851 C C . ARG A 1 110 ? -13.418 3.290 -12.194 1.00 86.31 110 ARG A C 1
ATOM 853 O O . ARG A 1 110 ? -12.590 2.496 -11.758 1.00 86.31 110 ARG A O 1
ATOM 860 N N . LYS A 1 111 ? -14.452 3.734 -11.480 1.00 78.69 111 LYS A N 1
ATOM 861 C CA . LYS A 1 111 ? -14.747 3.283 -10.113 1.00 78.69 111 LYS A CA 1
ATOM 862 C C . LYS A 1 111 ? -15.184 1.813 -10.116 1.00 78.69 111 LYS A C 1
ATOM 864 O O . LYS A 1 111 ? -15.977 1.408 -10.971 1.00 78.69 111 LYS A O 1
ATOM 869 N N . GLY A 1 112 ? -14.720 1.044 -9.133 1.00 73.81 112 GLY A N 1
ATOM 870 C CA . GLY A 1 112 ? -15.041 -0.376 -8.987 1.00 73.81 112 GLY A CA 1
ATOM 871 C C . GLY A 1 112 ? -14.158 -1.317 -9.809 1.00 73.81 112 GLY A C 1
ATOM 872 O O . GLY A 1 112 ? -13.287 -0.911 -10.577 1.00 73.81 112 GLY A O 1
ATOM 873 N N . THR A 1 113 ? -14.398 -2.618 -9.646 1.00 71.69 113 THR A N 1
ATOM 874 C CA . THR A 1 113 ? -13.738 -3.666 -10.431 1.00 71.69 113 THR A CA 1
ATOM 875 C C . THR A 1 113 ? -14.626 -4.153 -11.567 1.00 71.69 113 THR A C 1
ATOM 877 O O . THR A 1 113 ? -15.851 -4.230 -11.453 1.00 71.69 113 THR A O 1
ATOM 880 N N . ARG A 1 114 ? -13.994 -4.571 -12.665 1.00 75.25 114 ARG A N 1
ATOM 881 C CA . ARG A 1 114 ? -14.612 -5.511 -13.597 1.00 75.25 114 ARG A CA 1
ATOM 882 C C . ARG A 1 114 ? -14.224 -6.923 -13.180 1.00 75.25 114 ARG A C 1
ATOM 884 O O . ARG A 1 114 ? -13.057 -7.298 -13.286 1.00 75.25 114 ARG A O 1
ATOM 891 N N . ALA A 1 115 ? -15.211 -7.707 -12.759 1.00 69.38 115 ALA A N 1
ATOM 892 C CA . ALA A 1 115 ? -15.077 -9.155 -12.699 1.00 69.38 115 ALA A CA 1
ATOM 893 C C . ALA A 1 115 ? -15.157 -9.727 -14.121 1.00 69.38 115 ALA A C 1
ATOM 895 O O . ALA A 1 115 ? -16.101 -9.449 -14.863 1.00 69.38 115 ALA A O 1
ATOM 896 N N . ILE A 1 116 ? -14.129 -10.476 -14.503 1.00 62.53 116 ILE A N 1
ATOM 897 C CA . ILE A 1 116 ? -14.015 -11.167 -15.791 1.00 62.53 116 ILE A CA 1
ATOM 898 C C . ILE A 1 116 ? -14.489 -12.624 -15.647 1.00 62.53 116 ILE A C 1
ATOM 900 O O . ILE A 1 116 ? -14.977 -13.195 -16.614 1.00 62.53 116 ILE A O 1
ATOM 904 N N . ASP A 1 117 ? -14.435 -13.177 -14.429 1.00 45.97 117 ASP A N 1
ATOM 905 C CA . ASP A 1 117 ? -14.926 -14.511 -14.058 1.00 45.97 117 ASP A CA 1
ATOM 906 C C . ASP A 1 117 ? -15.945 -14.436 -12.888 1.00 45.97 117 ASP A C 1
ATOM 908 O O . ASP A 1 117 ? -15.908 -13.495 -12.088 1.00 45.97 117 ASP A O 1
ATOM 912 N N . GLY A 1 118 ? -16.867 -15.407 -12.790 1.00 49.41 118 GLY A N 1
ATOM 913 C CA . GLY A 1 118 ? -17.864 -15.545 -11.712 1.00 49.41 118 GLY A CA 1
ATOM 914 C C . GLY A 1 118 ? -19.348 -15.469 -12.127 1.00 49.41 118 GLY A C 1
ATOM 915 O O . GLY A 1 118 ? -19.694 -15.195 -13.271 1.00 49.41 118 GLY A O 1
ATOM 916 N N . SER A 1 119 ? -20.266 -15.689 -11.171 1.00 43.22 119 SER A N 1
ATOM 917 C CA . SER A 1 119 ? -21.729 -15.783 -11.397 1.00 43.22 119 SER A CA 1
ATOM 918 C C . SER A 1 119 ? -22.402 -14.506 -11.928 1.00 43.22 119 SER A C 1
ATOM 920 O O . SER A 1 119 ? -23.541 -14.567 -12.389 1.00 43.22 119 SER A O 1
ATOM 922 N N . MET A 1 120 ? -21.703 -13.367 -11.885 1.00 46.06 120 MET A N 1
ATOM 923 C CA . MET A 1 120 ? -22.135 -12.080 -12.450 1.00 46.06 120 MET A CA 1
ATOM 924 C C . MET A 1 120 ? -21.292 -11.628 -13.659 1.00 46.06 120 MET A C 1
ATOM 926 O O . MET A 1 120 ? -21.536 -10.547 -14.197 1.00 46.06 120 MET A O 1
ATOM 930 N N . ALA A 1 121 ? -20.304 -12.418 -14.096 1.00 52.09 121 ALA A N 1
ATOM 931 C CA . ALA A 1 121 ? -19.504 -12.112 -15.276 1.00 52.09 121 ALA A CA 1
ATOM 932 C C . ALA A 1 121 ? -20.250 -12.538 -16.552 1.00 52.09 121 ALA A C 1
ATOM 934 O O . ALA A 1 121 ? -20.737 -13.661 -16.678 1.00 52.09 121 ALA A O 1
ATOM 935 N N . TRP A 1 122 ? -20.340 -11.627 -17.523 1.00 48.66 122 TRP A N 1
ATOM 936 C CA . TRP A 1 122 ? -20.980 -11.886 -18.822 1.00 48.66 122 TRP A CA 1
ATOM 937 C C . TRP A 1 122 ? -20.124 -12.784 -19.737 1.00 48.66 122 TRP A C 1
ATOM 939 O O . TRP A 1 122 ? -20.613 -13.273 -20.754 1.00 48.66 122 TRP A O 1
ATOM 949 N N . GLN A 1 123 ? -18.857 -13.015 -19.377 1.00 52.62 123 GLN A N 1
ATOM 950 C CA . GLN A 1 123 ? -17.918 -13.913 -20.050 1.00 52.62 123 GLN A CA 1
ATOM 951 C C . GLN A 1 123 ? -17.620 -15.107 -19.134 1.00 52.62 123 GLN A C 1
ATOM 953 O O . GLN A 1 123 ? -17.408 -14.940 -17.940 1.00 52.62 123 GLN A O 1
ATOM 958 N N . ARG A 1 124 ? -17.658 -16.322 -19.695 1.00 51.78 124 ARG A N 1
ATOM 959 C CA . ARG A 1 124 ? -17.446 -17.587 -18.963 1.00 51.78 124 ARG A CA 1
ATOM 960 C C . ARG A 1 124 ? -15.975 -17.977 -18.803 1.00 51.78 124 ARG A C 1
ATOM 962 O O . ARG A 1 124 ? -15.702 -18.958 -18.122 1.00 51.78 124 ARG A O 1
ATOM 969 N N . GLU A 1 125 ? -15.057 -17.270 -19.457 1.00 66.00 125 GLU A N 1
ATOM 970 C CA . GLU A 1 125 ? -13.631 -17.598 -19.458 1.00 66.00 125 GLU A CA 1
ATOM 971 C C . GLU A 1 125 ? -12.807 -16.378 -19.015 1.00 66.00 125 GLU A C 1
ATOM 973 O O . GLU A 1 125 ? -13.054 -15.277 -19.520 1.00 66.00 125 GLU A O 1
ATOM 978 N N . PRO A 1 126 ? -11.832 -16.554 -18.101 1.00 75.69 126 PRO A N 1
ATOM 979 C CA . PRO A 1 126 ? -10.886 -15.510 -17.729 1.00 75.69 126 PRO A CA 1
ATOM 980 C C . PRO A 1 126 ? -10.158 -14.933 -18.945 1.00 75.69 126 PRO A C 1
ATOM 982 O O . PRO A 1 126 ? -9.790 -15.660 -19.871 1.00 75.69 126 PRO A O 1
ATOM 985 N N . ALA A 1 127 ? -9.893 -13.629 -18.923 1.00 85.00 127 ALA A N 1
ATOM 986 C CA . ALA A 1 127 ? -9.180 -12.975 -20.010 1.00 85.00 127 ALA A CA 1
ATOM 987 C C . ALA A 1 127 ? -7.699 -13.370 -19.988 1.00 85.00 127 ALA A C 1
ATOM 989 O O . ALA A 1 127 ? -7.081 -13.468 -18.924 1.00 85.00 127 ALA A O 1
ATOM 990 N N . LYS A 1 128 ? -7.125 -13.594 -21.170 1.00 91.62 128 LYS A N 1
ATOM 991 C CA . LYS A 1 128 ? -5.715 -13.965 -21.330 1.00 91.62 128 LYS A CA 1
ATOM 992 C C . LYS A 1 128 ? -4.887 -12.767 -21.762 1.00 91.62 128 LYS A C 1
ATOM 994 O O . LYS A 1 128 ? -5.416 -11.824 -22.345 1.00 91.62 128 LYS A O 1
ATOM 999 N N . LEU A 1 129 ? -3.589 -12.815 -21.485 1.00 93.12 129 LEU A N 1
ATOM 1000 C CA . LEU A 1 129 ? -2.639 -11.827 -21.987 1.00 93.12 129 LEU A CA 1
ATOM 1001 C C . LEU A 1 129 ? -2.488 -11.967 -23.511 1.00 93.12 129 LEU A C 1
ATOM 1003 O O . LEU A 1 129 ? -2.305 -13.077 -24.008 1.00 93.12 129 LEU A O 1
ATOM 1007 N N . GLU A 1 130 ? -2.553 -10.853 -24.240 1.00 93.44 130 GLU A N 1
ATOM 1008 C CA . GLU A 1 130 ? -2.278 -10.809 -25.680 1.00 93.44 130 GLU A CA 1
ATOM 1009 C C . GLU A 1 130 ? -0.811 -10.518 -25.987 1.00 93.44 130 GLU A C 1
ATOM 1011 O O . GLU A 1 130 ? -0.035 -10.088 -25.130 1.00 93.44 130 GLU A O 1
ATOM 1016 N N . SER A 1 131 ? -0.439 -10.719 -27.253 1.00 91.81 131 SER A N 1
ATOM 1017 C CA . SER A 1 131 ? 0.871 -10.299 -27.760 1.00 91.81 131 SER A CA 1
ATOM 1018 C C . SER A 1 131 ? 1.102 -8.807 -27.512 1.00 91.81 131 SER A C 1
ATOM 1020 O O . SER A 1 131 ? 0.252 -7.969 -27.819 1.00 91.81 131 SER A O 1
ATOM 1022 N N . PHE A 1 132 ? 2.275 -8.461 -26.979 1.00 91.94 132 PHE A N 1
ATOM 1023 C CA . PHE A 1 132 ? 2.620 -7.068 -26.712 1.00 91.94 132 PHE A CA 1
ATOM 1024 C C . PHE A 1 132 ? 2.643 -6.251 -28.020 1.00 91.94 132 PHE A C 1
ATOM 1026 O O . PHE A 1 132 ? 3.203 -6.728 -29.010 1.00 91.94 132 PHE A O 1
ATOM 1033 N N . PRO A 1 133 ? 2.079 -5.027 -28.056 1.00 88.44 133 PRO A N 1
ATOM 1034 C CA . PRO A 1 133 ? 2.114 -4.169 -29.243 1.00 88.44 133 PRO A CA 1
ATOM 1035 C C . PRO A 1 133 ? 3.544 -3.810 -29.669 1.00 88.44 133 PRO A C 1
ATOM 1037 O O . PRO A 1 133 ? 4.417 -3.663 -28.819 1.00 88.44 133 PRO A O 1
ATOM 1040 N N . GLN A 1 134 ? 3.790 -3.581 -30.965 1.00 83.44 134 GLN A N 1
ATOM 1041 C CA . GLN A 1 134 ? 5.120 -3.183 -31.476 1.00 83.44 134 GLN A CA 1
ATOM 1042 C C . GLN A 1 134 ? 5.645 -1.879 -30.856 1.00 83.44 134 GLN A C 1
ATOM 1044 O O . GLN A 1 134 ? 6.850 -1.745 -30.626 1.00 83.44 134 GLN A O 1
ATOM 1049 N N . THR A 1 135 ? 4.717 -0.974 -30.536 1.00 79.56 135 THR A N 1
ATOM 1050 C CA . THR A 1 135 ? 4.940 0.313 -29.866 1.00 79.56 135 THR A CA 1
ATOM 1051 C C . THR A 1 135 ? 5.288 0.191 -28.389 1.00 79.56 135 THR A C 1
ATOM 1053 O O . THR A 1 135 ? 5.753 1.162 -27.799 1.00 79.56 135 THR A O 1
ATOM 1056 N N . SER A 1 136 ? 5.088 -0.984 -27.788 1.00 86.69 136 SER A N 1
ATOM 1057 C CA . SER A 1 136 ? 5.353 -1.231 -26.377 1.00 86.69 136 SER A CA 1
ATOM 1058 C C . SER A 1 136 ? 6.838 -1.522 -26.126 1.00 86.69 136 SER A C 1
ATOM 1060 O O . SER A 1 136 ? 7.470 -2.273 -26.885 1.00 86.69 136 SER A O 1
ATOM 1062 N N . PRO A 1 137 ? 7.414 -1.048 -25.004 1.00 84.56 137 PRO A N 1
ATOM 1063 C CA . PRO A 1 137 ? 8.724 -1.513 -24.556 1.00 84.56 137 PRO A CA 1
ATOM 1064 C C . PRO A 1 137 ? 8.725 -3.012 -24.215 1.00 84.56 137 PRO A C 1
ATOM 1066 O O . PRO A 1 137 ? 9.789 -3.620 -24.150 1.00 84.56 137 PRO A O 1
ATOM 1069 N N . LEU A 1 138 ? 7.554 -3.633 -24.040 1.00 89.06 138 LEU A N 1
ATOM 1070 C CA . LEU A 1 138 ? 7.387 -5.063 -23.762 1.00 89.06 138 LEU A CA 1
ATOM 1071 C C . LEU A 1 138 ? 7.360 -5.932 -25.033 1.00 89.06 138 LEU A C 1
ATOM 1073 O O . LEU A 1 138 ? 7.324 -7.157 -24.939 1.00 89.06 138 LEU A O 1
ATOM 1077 N N . PHE A 1 139 ? 7.417 -5.330 -26.227 1.00 88.19 139 PHE A N 1
ATOM 1078 C CA . PHE A 1 139 ? 7.402 -6.066 -27.493 1.00 88.19 139 PHE A CA 1
ATOM 1079 C C . PHE A 1 139 ? 8.506 -7.133 -27.578 1.00 88.19 139 PHE A C 1
ATOM 1081 O O . PHE A 1 139 ? 9.669 -6.881 -27.252 1.00 88.19 139 PHE A O 1
ATOM 1088 N N . GLY A 1 140 ? 8.148 -8.324 -28.055 1.00 84.19 140 GLY A N 1
ATOM 1089 C CA . GLY A 1 140 ? 9.064 -9.457 -28.201 1.00 84.19 140 GLY A CA 1
ATOM 1090 C C . GLY A 1 140 ? 9.244 -10.315 -26.946 1.00 84.19 140 GLY A C 1
ATOM 1091 O O . GLY A 1 140 ? 9.991 -11.286 -27.000 1.00 84.19 140 GLY A O 1
ATOM 1092 N N . LEU A 1 141 ? 8.573 -9.995 -25.833 1.00 88.44 141 LEU A N 1
ATOM 1093 C CA . LEU A 1 141 ? 8.414 -10.949 -24.734 1.00 88.44 141 LEU A CA 1
ATOM 1094 C C . LEU A 1 141 ? 7.489 -12.100 -25.150 1.00 88.44 141 LEU A C 1
ATOM 1096 O O . LEU A 1 141 ? 6.501 -11.891 -25.858 1.00 88.44 141 LEU A O 1
ATOM 1100 N N . ALA A 1 142 ? 7.810 -13.311 -24.695 1.00 88.25 142 ALA A N 1
ATOM 1101 C CA . ALA A 1 142 ? 6.972 -14.477 -24.930 1.00 88.25 142 ALA A CA 1
ATOM 1102 C C . ALA A 1 142 ? 5.725 -14.404 -24.041 1.00 88.25 142 ALA A C 1
ATOM 1104 O O . ALA A 1 142 ? 5.828 -14.216 -22.830 1.00 88.25 142 ALA A O 1
ATOM 1105 N N . VAL A 1 143 ? 4.546 -14.571 -24.639 1.00 88.31 143 VAL A N 1
ATOM 1106 C CA . VAL A 1 143 ? 3.277 -14.559 -23.906 1.00 88.31 143 VAL A CA 1
ATOM 1107 C C . VAL A 1 143 ? 2.894 -15.991 -23.533 1.00 88.31 143 VAL A C 1
ATOM 1109 O O . VAL A 1 143 ? 2.647 -16.809 -24.426 1.00 88.31 143 VAL A O 1
ATOM 1112 N N . PRO A 1 144 ? 2.864 -16.331 -22.236 1.00 87.31 144 PRO A N 1
ATOM 1113 C CA . PRO A 1 144 ? 2.517 -17.670 -21.794 1.00 87.31 144 PRO A CA 1
ATOM 1114 C C . PRO A 1 144 ? 0.990 -17.882 -21.828 1.00 87.31 144 PRO A C 1
ATOM 1116 O O . PRO A 1 144 ? 0.206 -16.952 -21.648 1.00 87.31 144 PRO A O 1
ATOM 1119 N N . GLN A 1 145 ? 0.556 -19.115 -22.105 1.00 82.31 145 GLN A N 1
ATOM 1120 C CA . GLN A 1 145 ? -0.857 -19.461 -22.365 1.00 82.31 145 GLN A CA 1
ATOM 1121 C C . GLN A 1 145 ? -1.706 -19.673 -21.099 1.00 82.31 145 GLN A C 1
ATOM 1123 O O . GLN A 1 145 ? -2.935 -19.790 -21.190 1.00 82.31 145 GLN A O 1
ATOM 1128 N N . ASP A 1 146 ? -1.044 -19.776 -19.950 1.00 83.81 146 ASP A N 1
ATOM 1129 C CA . ASP A 1 146 ? -1.580 -20.078 -18.622 1.00 83.81 146 ASP A CA 1
ATOM 1130 C C . ASP A 1 146 ? -1.834 -18.827 -17.768 1.00 83.81 146 ASP A C 1
ATOM 1132 O O . ASP A 1 146 ? -2.482 -18.926 -16.729 1.00 83.81 146 ASP A O 1
ATOM 1136 N N . VAL A 1 147 ? -1.390 -17.643 -18.204 1.00 90.94 147 VAL A N 1
ATOM 1137 C CA . VAL A 1 147 ? -1.691 -16.391 -17.501 1.00 90.94 147 VAL A CA 1
ATOM 1138 C C . VAL A 1 147 ? -3.142 -16.001 -17.740 1.00 90.94 147 VAL A C 1
ATOM 1140 O O . VAL A 1 147 ? -3.540 -15.657 -18.857 1.00 90.94 147 VAL A O 1
ATOM 1143 N N . THR A 1 148 ? -3.917 -16.010 -16.657 1.00 91.19 148 THR A N 1
ATOM 1144 C CA . THR A 1 148 ? -5.304 -15.554 -16.652 1.00 91.19 148 THR A CA 1
ATOM 1145 C C . THR A 1 148 ? -5.502 -14.342 -15.754 1.00 91.19 148 THR A C 1
ATOM 1147 O O . THR A 1 148 ? -4.891 -14.223 -14.689 1.00 91.19 148 THR A O 1
ATOM 1150 N N . VAL A 1 149 ? -6.373 -13.434 -16.192 1.00 92.06 149 VAL A N 1
ATOM 1151 C CA . VAL A 1 149 ? -6.811 -12.258 -15.441 1.00 92.06 149 VAL A CA 1
ATOM 1152 C C . VAL A 1 149 ? -8.300 -12.404 -15.150 1.00 92.06 149 VAL A C 1
ATOM 1154 O O . VAL A 1 149 ? -9.131 -12.485 -16.057 1.00 92.06 149 VAL A O 1
ATOM 1157 N N . ARG A 1 150 ? -8.630 -12.462 -13.859 1.00 89.81 150 ARG A N 1
ATOM 1158 C CA . ARG A 1 150 ? -9.991 -12.644 -13.336 1.00 89.81 150 ARG A CA 1
ATOM 1159 C C . ARG A 1 150 ? -10.636 -11.319 -12.958 1.00 89.81 150 ARG A C 1
ATOM 1161 O O . ARG A 1 150 ? -11.854 -11.186 -13.050 1.00 89.81 150 ARG A O 1
ATOM 1168 N N . GLN A 1 151 ? -9.840 -10.347 -12.517 1.00 90.62 151 GLN A N 1
ATOM 1169 C CA . GLN A 1 151 ? -10.317 -9.023 -12.126 1.00 90.62 151 GLN A CA 1
ATOM 1170 C C . GLN A 1 151 ? -9.337 -7.930 -12.553 1.00 90.62 151 GLN A C 1
ATOM 1172 O O . GLN A 1 151 ? -8.117 -8.125 -12.568 1.00 90.62 151 GLN A O 1
ATOM 1177 N N . GLN A 1 152 ? -9.894 -6.769 -12.896 1.00 92.06 152 GLN A N 1
ATOM 1178 C CA . GLN A 1 152 ? -9.120 -5.574 -13.216 1.00 92.06 152 GLN A CA 1
ATOM 1179 C C . GLN A 1 152 ? -9.892 -4.286 -12.919 1.00 92.06 152 GLN A C 1
ATOM 1181 O O . GLN A 1 152 ? -11.128 -4.272 -12.931 1.00 92.06 152 GLN A O 1
ATOM 1186 N N . ILE A 1 153 ? -9.158 -3.191 -12.730 1.00 91.69 153 ILE A N 1
ATOM 1187 C CA . ILE A 1 153 ? -9.709 -1.831 -12.772 1.00 91.69 153 ILE A CA 1
ATOM 1188 C C . ILE A 1 153 ? -9.623 -1.337 -14.215 1.00 91.69 153 ILE A C 1
ATOM 1190 O O . ILE A 1 153 ? -8.548 -1.327 -14.809 1.00 91.69 153 ILE A O 1
ATOM 1194 N N . LEU A 1 154 ? -10.746 -0.932 -14.803 1.00 90.62 154 LEU A N 1
ATOM 1195 C CA . LEU A 1 154 ? -10.775 -0.499 -16.201 1.00 90.62 154 LEU A CA 1
ATOM 1196 C C . LEU A 1 154 ? -10.324 0.957 -16.357 1.00 90.62 154 LEU A C 1
ATOM 1198 O O . LEU A 1 154 ? -10.781 1.802 -15.588 1.00 90.62 154 LEU A O 1
ATOM 1202 N N . PRO A 1 155 ? -9.530 1.288 -17.388 1.00 90.94 155 PRO A N 1
ATOM 1203 C CA . PRO A 1 155 ? -9.327 2.679 -17.762 1.00 90.94 155 PRO A CA 1
ATOM 1204 C C . PRO A 1 155 ? -10.632 3.308 -18.273 1.00 90.94 155 PRO A C 1
ATOM 1206 O O . PRO A 1 155 ? -11.502 2.641 -18.856 1.00 90.94 155 PRO A O 1
ATOM 1209 N N . GLU A 1 156 ? -10.778 4.610 -18.061 1.00 88.81 156 GLU A N 1
ATOM 1210 C CA . GLU A 1 156 ? -11.798 5.396 -18.743 1.00 88.81 156 GLU A CA 1
ATOM 1211 C C . GLU A 1 156 ? -11.455 5.510 -20.238 1.00 88.81 156 GLU A C 1
ATOM 1213 O O . GLU A 1 156 ? -10.281 5.644 -20.590 1.00 88.81 156 GLU A O 1
ATOM 1218 N N . PRO A 1 157 ? -12.443 5.422 -21.147 1.00 86.25 157 PRO A N 1
ATOM 1219 C CA . PRO A 1 157 ? -12.182 5.579 -22.573 1.00 86.25 157 PRO A CA 1
ATOM 1220 C C . PRO A 1 157 ? -11.650 6.982 -22.888 1.00 86.25 157 PRO A C 1
ATOM 1222 O O . PRO A 1 157 ? -12.304 7.975 -22.575 1.00 86.25 157 PRO A O 1
ATOM 1225 N N . SER A 1 158 ? -10.507 7.055 -23.565 1.00 87.88 158 SER A N 1
ATOM 1226 C CA . SER A 1 158 ? -9.917 8.295 -24.075 1.00 87.88 158 SER A CA 1
ATOM 1227 C C . SER A 1 158 ? -9.311 8.071 -25.463 1.00 87.88 158 SER A C 1
ATOM 1229 O O . SER A 1 158 ? -9.010 6.937 -25.839 1.00 87.88 158 SER A O 1
ATOM 1231 N N . GLU A 1 159 ? -9.140 9.136 -26.251 1.00 86.88 159 GLU A N 1
ATOM 1232 C CA . GLU A 1 159 ? -8.585 9.038 -27.614 1.00 86.88 159 GLU A CA 1
ATOM 1233 C C . GLU A 1 159 ? -7.117 8.574 -27.626 1.00 86.88 159 GLU A C 1
ATOM 1235 O O . GLU A 1 159 ? -6.677 7.898 -28.553 1.00 86.88 159 GLU A O 1
ATOM 1240 N N . ASP A 1 160 ? -6.366 8.886 -26.569 1.00 87.44 160 ASP A N 1
ATOM 1241 C CA . ASP A 1 160 ? -4.941 8.586 -26.410 1.00 87.44 160 ASP A CA 1
ATOM 1242 C C . ASP A 1 160 ? -4.658 7.234 -25.726 1.00 87.44 160 ASP A C 1
ATOM 1244 O O . ASP A 1 160 ? -3.494 6.848 -25.582 1.00 87.44 160 ASP A O 1
ATOM 1248 N N . ILE A 1 161 ? -5.694 6.480 -25.327 1.00 89.38 161 ILE A N 1
ATOM 1249 C CA . ILE A 1 161 ? -5.536 5.231 -24.563 1.00 89.38 161 ILE A CA 1
ATOM 1250 C C . ILE A 1 161 ? -4.671 4.205 -25.303 1.00 89.38 161 ILE A C 1
ATOM 1252 O O . ILE A 1 161 ? -3.854 3.518 -24.690 1.00 89.38 161 ILE A O 1
ATOM 1256 N N . GLY A 1 162 ? -4.802 4.135 -26.631 1.00 87.56 162 GLY A N 1
ATOM 1257 C CA . GLY A 1 162 ? -4.028 3.220 -27.469 1.00 87.56 162 GLY A CA 1
ATOM 1258 C C . GLY A 1 162 ? -2.529 3.521 -27.441 1.00 87.56 162 GLY A C 1
ATOM 1259 O O . GLY A 1 162 ? -1.725 2.595 -27.398 1.00 87.56 162 GLY A O 1
ATOM 1260 N N . GLU A 1 163 ? -2.141 4.800 -27.392 1.00 86.88 163 GLU A N 1
ATOM 1261 C CA . GLU A 1 163 ? -0.728 5.198 -27.315 1.00 86.88 163 GLU A CA 1
ATOM 1262 C C . GLU A 1 163 ? -0.117 4.922 -25.940 1.00 86.88 163 GLU A C 1
ATOM 1264 O O . GLU A 1 163 ? 1.078 4.647 -25.830 1.00 86.88 163 GLU A O 1
ATOM 1269 N N . LYS A 1 164 ? -0.947 4.987 -24.897 1.00 92.19 164 LYS A N 1
ATOM 1270 C CA . LYS A 1 164 ? -0.555 4.748 -23.507 1.00 92.19 164 LYS A CA 1
ATOM 1271 C C . LYS A 1 164 ? -0.555 3.272 -23.126 1.00 92.19 164 LYS A C 1
ATOM 1273 O O . LYS A 1 164 ? -0.129 2.939 -22.027 1.00 92.19 164 LYS A O 1
ATOM 1278 N N . THR A 1 165 ? -1.032 2.373 -23.985 1.00 94.25 165 THR A N 1
ATOM 1279 C CA . THR A 1 165 ? -1.190 0.954 -23.645 1.00 94.25 165 THR A CA 1
ATOM 1280 C C . THR A 1 165 ? 0.052 0.139 -24.013 1.00 94.25 165 THR A C 1
ATOM 1282 O O . THR A 1 165 ? 0.428 0.029 -25.177 1.00 94.25 165 THR A O 1
ATOM 1285 N N . TRP A 1 166 ? 0.681 -0.481 -23.013 1.00 93.94 166 TRP A N 1
ATOM 1286 C CA . TRP A 1 166 ? 1.845 -1.360 -23.173 1.00 93.94 166 TRP A CA 1
ATOM 1287 C C . TRP A 1 166 ? 1.492 -2.845 -23.249 1.00 93.94 166 TRP A C 1
ATOM 1289 O O . TRP A 1 166 ? 2.271 -3.616 -23.814 1.00 93.94 166 TRP A O 1
ATOM 1299 N N . ALA A 1 167 ? 0.355 -3.258 -22.692 1.00 95.44 167 ALA A N 1
ATOM 1300 C CA . ALA A 1 167 ? -0.142 -4.629 -22.760 1.00 95.44 167 ALA A CA 1
ATOM 1301 C C . ALA A 1 167 ? -1.671 -4.638 -22.802 1.00 95.44 167 ALA A C 1
ATOM 1303 O O . ALA A 1 167 ? -2.312 -3.794 -22.176 1.00 95.44 167 ALA A O 1
ATOM 1304 N N . VAL A 1 168 ? -2.239 -5.606 -23.516 1.00 95.19 168 VAL A N 1
ATOM 1305 C CA . VAL A 1 168 ? -3.682 -5.750 -23.750 1.00 95.19 168 VAL A CA 1
ATOM 1306 C C . VAL A 1 168 ? -4.096 -7.175 -23.382 1.00 95.19 168 VAL A C 1
ATOM 1308 O O . VAL A 1 168 ? -3.272 -8.091 -23.415 1.00 95.19 168 VAL A O 1
ATOM 1311 N N . LEU A 1 169 ? -5.357 -7.362 -23.013 1.00 93.94 169 LEU A N 1
ATOM 1312 C CA . LEU A 1 169 ? -5.970 -8.676 -22.849 1.00 93.94 169 LEU A CA 1
ATOM 1313 C C . LEU A 1 169 ? -6.679 -9.147 -24.125 1.00 93.94 169 LEU A C 1
ATOM 1315 O O . LEU A 1 169 ? -6.943 -8.365 -25.035 1.00 93.94 169 LEU A O 1
ATOM 1319 N N . SER A 1 170 ? -7.051 -10.424 -24.165 1.00 92.00 170 SER A N 1
ATOM 1320 C CA . SER A 1 170 ? -7.720 -11.077 -25.303 1.00 92.00 170 SER A CA 1
ATOM 1321 C C . SER A 1 170 ? -9.072 -10.467 -25.687 1.00 92.00 170 SER A C 1
ATOM 1323 O O . SER A 1 170 ? -9.595 -10.722 -26.766 1.00 92.00 170 SER A O 1
ATOM 1325 N N . ASP A 1 171 ? -9.656 -9.656 -24.808 1.00 88.06 171 ASP A N 1
ATOM 1326 C CA . ASP A 1 171 ? -10.888 -8.905 -25.052 1.00 88.06 171 ASP A CA 1
ATOM 1327 C C . ASP A 1 171 ? -10.651 -7.453 -25.513 1.00 88.06 171 ASP A C 1
ATOM 1329 O O . ASP A 1 171 ? -11.602 -6.681 -25.641 1.00 88.06 171 ASP A O 1
ATOM 1333 N N . GLY A 1 172 ? -9.393 -7.070 -25.750 1.00 89.75 172 GLY A N 1
ATOM 1334 C CA . GLY A 1 172 ? -8.992 -5.734 -26.183 1.00 89.75 172 GLY A CA 1
ATOM 1335 C C . GLY A 1 172 ? -8.836 -4.710 -25.057 1.00 89.75 172 GLY A C 1
ATOM 1336 O O . GLY A 1 172 ? -8.531 -3.551 -25.338 1.00 89.75 172 GLY A O 1
ATOM 1337 N N . THR A 1 173 ? -9.032 -5.088 -23.789 1.00 92.06 173 THR A N 1
ATOM 1338 C CA . THR A 1 173 ? -8.885 -4.143 -22.674 1.00 92.06 173 THR A CA 1
ATOM 1339 C C . THR A 1 173 ? -7.418 -3.947 -22.258 1.00 92.06 173 THR A C 1
ATOM 1341 O O . THR A 1 173 ? -6.657 -4.918 -22.236 1.00 92.06 173 THR A O 1
ATOM 1344 N N . PRO A 1 174 ? -6.981 -2.712 -21.929 1.00 95.00 174 PRO A N 1
ATOM 1345 C CA . PRO A 1 174 ? -5.614 -2.466 -21.466 1.00 95.00 174 PRO A CA 1
ATOM 1346 C C . PRO A 1 174 ? -5.309 -3.155 -20.129 1.00 95.00 174 PRO A C 1
ATOM 1348 O O . PRO A 1 174 ? -6.057 -2.995 -19.166 1.00 95.00 174 PRO A O 1
ATOM 1351 N N . LEU A 1 175 ? -4.179 -3.865 -20.061 1.00 95.94 175 LEU A N 1
ATOM 1352 C CA . LEU A 1 175 ? -3.647 -4.470 -18.833 1.00 95.94 175 LEU A CA 1
ATOM 1353 C C . LEU A 1 175 ? -2.525 -3.634 -18.211 1.00 95.94 175 LEU A C 1
ATOM 1355 O O . LEU A 1 175 ? -2.424 -3.552 -16.990 1.00 95.94 175 LEU A O 1
ATOM 1359 N N . ILE A 1 176 ? -1.665 -3.035 -19.037 1.00 97.25 176 ILE A N 1
ATOM 1360 C CA . ILE A 1 176 ? -0.573 -2.167 -18.581 1.00 97.25 176 ILE A CA 1
ATOM 1361 C C . ILE A 1 176 ? -0.661 -0.866 -19.360 1.00 97.25 176 ILE A C 1
ATOM 1363 O O . ILE A 1 176 ? -0.616 -0.888 -20.591 1.00 97.25 176 ILE A O 1
ATOM 1367 N N . THR A 1 177 ? -0.762 0.251 -18.649 1.00 95.75 177 THR A N 1
ATOM 1368 C CA . THR A 1 177 ? -0.746 1.595 -19.226 1.00 95.75 177 THR A CA 1
ATOM 1369 C C . THR A 1 177 ? 0.428 2.399 -18.689 1.00 95.75 177 THR A C 1
ATOM 1371 O O . THR A 1 177 ? 0.906 2.161 -17.580 1.00 95.75 177 THR A O 1
ATOM 1374 N N . ALA A 1 178 ? 0.926 3.342 -19.480 1.00 94.19 178 ALA A N 1
ATOM 1375 C CA . ALA A 1 178 ? 2.022 4.211 -19.097 1.00 94.19 178 ALA A CA 1
ATOM 1376 C C . ALA A 1 178 ? 1.924 5.579 -19.769 1.00 94.19 178 ALA A C 1
ATOM 1378 O O . ALA A 1 178 ? 1.436 5.707 -20.892 1.00 94.19 178 ALA A O 1
ATOM 1379 N N . ALA A 1 179 ? 2.411 6.603 -19.077 1.00 92.44 179 ALA A N 1
ATOM 1380 C CA . ALA A 1 179 ? 2.481 7.961 -19.589 1.00 92.44 179 ALA A CA 1
ATOM 1381 C C . ALA A 1 179 ? 3.661 8.709 -18.950 1.00 92.44 179 ALA A C 1
ATOM 1383 O O . ALA A 1 179 ? 3.936 8.516 -17.761 1.00 92.44 179 ALA A O 1
ATOM 1384 N N . PRO A 1 180 ? 4.351 9.579 -19.706 1.00 90.75 180 PRO A N 1
ATOM 1385 C CA . PRO A 1 180 ? 5.388 10.430 -19.141 1.00 90.75 180 PRO A CA 1
ATOM 1386 C C . PRO A 1 180 ? 4.775 11.482 -18.206 1.00 90.75 180 PRO A C 1
ATOM 1388 O O . PRO A 1 180 ? 3.717 12.043 -18.502 1.00 90.75 180 PRO A O 1
ATOM 1391 N N . LEU A 1 181 ? 5.478 11.793 -17.117 1.00 90.62 181 LEU A N 1
ATOM 1392 C CA . LEU A 1 181 ? 5.185 12.934 -16.249 1.00 90.62 181 LEU A CA 1
ATOM 1393 C C . LEU A 1 181 ? 6.457 13.775 -16.117 1.00 90.62 181 LEU A C 1
ATOM 1395 O O . LEU A 1 181 ? 7.370 13.428 -15.373 1.00 90.62 181 LEU A O 1
ATOM 1399 N N . GLU A 1 182 ? 6.516 14.868 -16.879 1.00 89.56 182 GLU A N 1
ATOM 1400 C CA . GLU A 1 182 ? 7.719 15.693 -17.050 1.00 89.56 182 GLU A CA 1
ATOM 1401 C C . GLU A 1 182 ? 8.955 14.863 -17.447 1.00 89.56 182 GLU A C 1
ATOM 1403 O O . GLU A 1 182 ? 9.032 14.419 -18.596 1.00 89.56 182 GLU A O 1
ATOM 1408 N N . GLN A 1 183 ? 9.924 14.678 -16.541 1.00 87.38 183 GLN A N 1
ATOM 1409 C CA . GLN A 1 183 ? 11.134 13.885 -16.793 1.00 87.38 183 GLN A CA 1
ATOM 1410 C C . GLN A 1 183 ? 10.970 12.413 -16.394 1.00 87.38 183 GLN A C 1
ATOM 1412 O O . GLN A 1 183 ? 11.786 11.585 -16.801 1.00 87.38 183 GLN A O 1
ATOM 1417 N N . GLY A 1 184 ? 9.944 12.082 -15.608 1.00 91.00 184 GLY A N 1
ATOM 1418 C CA . GLY A 1 184 ? 9.674 10.729 -15.139 1.00 91.00 184 GLY A CA 1
ATOM 1419 C C . GLY A 1 184 ? 8.596 10.000 -15.923 1.00 91.00 184 GLY A C 1
ATOM 1420 O O . GLY A 1 184 ? 8.141 10.421 -16.991 1.00 91.00 184 GLY A O 1
ATOM 1421 N N . MET A 1 185 ? 8.184 8.867 -15.363 1.00 91.62 185 MET A N 1
ATOM 1422 C CA . MET A 1 185 ? 7.240 7.946 -15.987 1.00 91.62 185 MET A CA 1
ATOM 1423 C C . MET A 1 185 ? 6.256 7.406 -14.952 1.00 91.62 185 MET A C 1
ATOM 1425 O O . MET A 1 185 ? 6.656 6.931 -13.890 1.00 91.62 185 MET A O 1
ATOM 1429 N N . LEU A 1 186 ? 4.973 7.426 -15.301 1.00 95.19 186 LEU A N 1
ATOM 1430 C CA . LEU A 1 186 ? 3.916 6.723 -14.586 1.00 95.19 186 LEU A CA 1
ATOM 1431 C C . LEU A 1 186 ? 3.603 5.428 -15.331 1.00 95.19 186 LEU A C 1
ATOM 1433 O O . LEU A 1 186 ? 3.386 5.452 -16.541 1.00 95.19 186 LEU A O 1
ATOM 1437 N N . VAL A 1 187 ? 3.548 4.310 -14.614 1.00 96.56 187 VAL A N 1
ATOM 1438 C CA . VAL A 1 187 ? 3.147 3.004 -15.143 1.00 96.56 187 VAL A CA 1
ATOM 1439 C C . VAL A 1 187 ? 2.094 2.410 -14.220 1.00 96.56 187 VAL A C 1
ATOM 1441 O O . VAL A 1 187 ? 2.272 2.391 -13.003 1.00 96.56 187 VAL A O 1
ATOM 1444 N N . PHE A 1 188 ? 1.004 1.907 -14.787 1.00 97.00 188 PHE A N 1
ATOM 1445 C CA . PHE A 1 188 ? -0.070 1.270 -14.042 1.00 97.00 188 PHE A CA 1
ATOM 1446 C C . PHE A 1 188 ? -0.391 -0.107 -14.609 1.00 97.00 188 PHE A C 1
ATOM 1448 O O . PHE A 1 188 ? -0.640 -0.268 -15.804 1.00 97.00 188 PHE A O 1
ATOM 1455 N N . VAL A 1 189 ? -0.389 -1.103 -13.729 1.00 97.75 189 VAL A N 1
ATOM 1456 C CA . VAL A 1 189 ? -0.843 -2.460 -14.014 1.00 97.75 189 VAL A CA 1
ATOM 1457 C C . VAL A 1 189 ? -2.261 -2.587 -13.477 1.00 97.75 189 VAL A C 1
ATOM 1459 O O . VAL A 1 189 ? -2.499 -2.466 -12.278 1.00 97.75 189 VAL A O 1
ATOM 1462 N N . HIS A 1 190 ? -3.212 -2.841 -14.370 1.00 95.94 190 HIS A N 1
ATOM 1463 C CA . HIS A 1 190 ? -4.648 -2.832 -14.087 1.00 95.94 190 HIS A CA 1
ATOM 1464 C C . HIS A 1 190 ? -5.133 -4.048 -13.273 1.00 95.94 190 HIS A C 1
ATOM 1466 O O . HIS A 1 190 ? -6.332 -4.196 -13.045 1.00 95.94 190 HIS A O 1
ATOM 1472 N N . THR A 1 191 ? -4.219 -4.899 -12.798 1.00 95.19 191 THR A N 1
ATOM 1473 C CA . THR A 1 191 ? -4.484 -6.048 -11.922 1.00 95.19 191 THR A CA 1
ATOM 1474 C C . THR A 1 191 ? -3.500 -6.084 -10.743 1.00 95.19 191 THR A C 1
ATOM 1476 O O . THR A 1 191 ? -2.577 -5.269 -10.681 1.00 95.19 191 THR A O 1
ATOM 1479 N N . THR A 1 192 ? -3.690 -7.015 -9.808 1.00 93.62 192 THR A N 1
ATOM 1480 C CA . THR A 1 192 ? -2.869 -7.133 -8.594 1.00 93.62 192 THR A CA 1
ATOM 1481 C C . THR A 1 192 ? -1.457 -7.645 -8.871 1.00 93.62 192 THR A C 1
ATOM 1483 O O . THR A 1 192 ? -1.230 -8.442 -9.779 1.00 93.62 192 THR A O 1
ATOM 1486 N N . ALA A 1 193 ? -0.505 -7.238 -8.026 1.00 93.44 193 ALA A N 1
ATOM 1487 C CA . ALA A 1 193 ? 0.864 -7.775 -7.993 1.00 93.44 193 ALA A CA 1
ATOM 1488 C C . ALA A 1 193 ? 0.988 -9.129 -7.257 1.00 93.44 193 ALA A C 1
ATOM 1490 O O . ALA A 1 193 ? 2.088 -9.657 -7.120 1.00 93.44 193 ALA A O 1
ATOM 1491 N N . ASN A 1 194 ? -0.125 -9.685 -6.779 1.00 90.50 194 ASN A N 1
ATOM 1492 C CA . ASN A 1 194 ? -0.240 -11.022 -6.197 1.00 90.50 194 ASN A CA 1
ATOM 1493 C C . ASN A 1 194 ? -1.283 -11.853 -6.970 1.00 90.50 194 ASN A C 1
ATOM 1495 O O . ASN A 1 194 ? -1.796 -11.432 -8.010 1.00 90.50 194 ASN A O 1
ATOM 1499 N N . THR A 1 195 ? -1.629 -13.019 -6.431 1.00 90.19 195 THR A N 1
ATOM 1500 C CA . THR A 1 195 ? -2.529 -14.001 -7.054 1.00 90.19 195 THR A CA 1
ATOM 1501 C C . THR A 1 195 ? -4.023 -13.683 -6.938 1.00 90.19 195 THR A C 1
ATOM 1503 O O . THR A 1 195 ? -4.844 -14.404 -7.512 1.00 90.19 195 THR A O 1
ATOM 1506 N N . ALA A 1 196 ? -4.405 -12.612 -6.230 1.00 85.06 196 ALA A N 1
ATOM 1507 C CA . ALA A 1 196 ? -5.806 -12.332 -5.918 1.00 85.06 196 ALA A CA 1
ATOM 1508 C C . ALA A 1 196 ? -6.655 -12.141 -7.185 1.00 85.06 196 ALA A C 1
ATOM 1510 O O . ALA A 1 196 ? -7.732 -12.723 -7.310 1.00 85.06 196 ALA A O 1
ATOM 1511 N N . TRP A 1 197 ? -6.169 -11.353 -8.149 1.00 90.88 197 TRP A N 1
ATOM 1512 C CA . TRP A 1 197 ? -6.925 -11.011 -9.359 1.00 90.88 197 TRP A CA 1
ATOM 1513 C C . TRP A 1 197 ? -6.389 -11.641 -10.644 1.00 90.88 197 TRP A C 1
ATOM 1515 O O . TRP A 1 197 ? -7.089 -11.637 -11.659 1.00 90.88 197 TRP A O 1
ATOM 1525 N N . SER A 1 198 ? -5.170 -12.178 -10.631 1.00 91.50 198 SER A N 1
ATOM 1526 C CA . SER A 1 198 ? -4.554 -12.797 -11.805 1.00 91.50 198 SER A CA 1
ATOM 1527 C C . SER A 1 198 ? -3.480 -13.812 -11.427 1.00 91.50 198 SER A C 1
ATOM 1529 O O . SER A 1 198 ? -2.953 -13.781 -10.320 1.00 91.50 198 SER A O 1
ATOM 1531 N N . ASP A 1 199 ? -3.109 -14.674 -12.371 1.00 91.56 199 ASP A N 1
ATOM 1532 C CA . ASP A 1 199 ? -1.959 -15.582 -12.222 1.00 91.56 199 ASP A CA 1
ATOM 1533 C C . ASP A 1 199 ? -0.650 -14.952 -12.722 1.00 91.56 199 ASP A C 1
ATOM 1535 O O . ASP A 1 199 ? 0.392 -15.607 -12.755 1.00 91.56 199 ASP A O 1
ATOM 1539 N N . LEU A 1 200 ? -0.679 -13.667 -13.104 1.00 94.12 200 LEU A N 1
ATOM 1540 C CA . LEU A 1 200 ? 0.466 -12.962 -13.675 1.00 94.12 200 LEU A CA 1
ATOM 1541 C C . LEU A 1 200 ? 1.678 -13.040 -12.740 1.00 94.12 200 LEU A C 1
ATOM 1543 O O . LEU A 1 200 ? 2.756 -13.413 -13.192 1.00 94.12 200 LEU A O 1
ATOM 1547 N N . ALA A 1 201 ? 1.495 -12.795 -11.440 1.00 92.56 201 ALA A N 1
ATOM 1548 C CA . ALA A 1 201 ? 2.568 -12.812 -10.441 1.00 92.56 201 ALA A CA 1
ATOM 1549 C C . ALA A 1 201 ? 3.295 -14.170 -10.300 1.00 92.56 201 ALA A C 1
ATOM 1551 O O . ALA A 1 201 ? 4.400 -14.220 -9.763 1.00 92.56 201 ALA A O 1
ATOM 1552 N N . LEU A 1 202 ? 2.700 -15.267 -10.790 1.00 91.00 202 LEU A N 1
ATOM 1553 C CA . LEU A 1 202 ? 3.290 -16.613 -10.786 1.00 91.00 202 LEU A CA 1
ATOM 1554 C C . LEU A 1 202 ? 4.070 -16.939 -12.067 1.00 91.00 202 LEU A C 1
ATOM 1556 O O . LEU A 1 202 ? 4.737 -17.971 -12.143 1.00 91.00 202 LEU A O 1
ATOM 1560 N N . SER A 1 203 ? 3.978 -16.084 -13.082 1.00 92.06 203 SER A N 1
ATOM 1561 C CA . SER A 1 203 ? 4.500 -16.357 -14.418 1.00 92.06 203 SER A CA 1
ATOM 1562 C C . SER A 1 203 ? 5.929 -15.849 -14.620 1.00 92.06 203 SER A C 1
ATOM 1564 O O . SER A 1 203 ? 6.353 -14.847 -14.044 1.00 92.06 203 SER A O 1
ATOM 1566 N N . GLY A 1 204 ? 6.671 -16.495 -15.525 1.00 90.69 204 GLY A N 1
ATOM 1567 C CA . GLY A 1 204 ? 7.983 -15.999 -15.957 1.00 90.69 204 GLY A CA 1
ATOM 1568 C C . GLY A 1 204 ? 7.902 -14.635 -16.656 1.00 90.69 204 GLY A C 1
ATOM 1569 O O . GLY A 1 204 ? 8.774 -13.792 -16.454 1.00 90.69 204 GLY A O 1
ATOM 1570 N N . VAL A 1 205 ? 6.818 -14.378 -17.403 1.00 92.88 205 VAL A N 1
ATOM 1571 C CA . VAL A 1 205 ? 6.630 -13.105 -18.118 1.00 92.88 205 VAL A CA 1
ATOM 1572 C C . VAL A 1 205 ? 6.496 -11.922 -17.158 1.00 92.88 205 VAL A C 1
ATOM 1574 O O . VAL A 1 205 ? 6.923 -10.824 -17.492 1.00 92.88 205 VAL A O 1
ATOM 1577 N N . PHE A 1 206 ? 5.990 -12.119 -15.937 1.00 95.31 206 PHE A N 1
ATOM 1578 C CA . PHE A 1 206 ? 5.940 -11.059 -14.925 1.00 95.31 206 PHE A CA 1
ATOM 1579 C C . PHE A 1 206 ? 7.329 -10.566 -14.516 1.00 95.31 206 PHE A C 1
ATOM 1581 O O . PHE A 1 206 ? 7.556 -9.359 -14.435 1.00 95.31 206 PHE A O 1
ATOM 1588 N N . VAL A 1 207 ? 8.280 -11.487 -14.344 1.00 93.00 207 VAL A N 1
ATOM 1589 C CA . VAL A 1 207 ? 9.683 -11.152 -14.059 1.00 93.00 207 VAL A CA 1
ATOM 1590 C C . VAL A 1 207 ? 10.284 -10.351 -15.215 1.00 93.00 207 VAL A C 1
ATOM 1592 O O . VAL A 1 207 ? 10.922 -9.322 -14.994 1.00 93.00 207 VAL A O 1
ATOM 1595 N N . GLU A 1 208 ? 10.037 -10.781 -16.454 1.00 90.38 208 GLU A N 1
ATOM 1596 C CA . GLU A 1 208 ? 10.539 -10.108 -17.656 1.00 90.38 208 GLU A CA 1
ATOM 1597 C C . GLU A 1 208 ? 9.909 -8.719 -17.860 1.00 90.38 208 GLU A C 1
ATOM 1599 O O . GLU A 1 208 ? 10.616 -7.768 -18.203 1.00 90.38 208 GLU A O 1
ATOM 1604 N N . ILE A 1 209 ? 8.603 -8.571 -17.600 1.00 94.06 209 ILE A N 1
ATOM 1605 C CA . ILE A 1 209 ? 7.890 -7.285 -17.622 1.00 94.06 209 ILE A CA 1
ATOM 1606 C C . ILE A 1 209 ? 8.519 -6.328 -16.611 1.00 94.06 209 ILE A C 1
ATOM 1608 O O . ILE A 1 209 ? 8.905 -5.218 -16.979 1.00 94.06 209 ILE A O 1
ATOM 1612 N N . LEU A 1 210 ? 8.663 -6.753 -15.352 1.00 94.06 210 LEU A N 1
ATOM 1613 C CA . LEU A 1 210 ? 9.249 -5.927 -14.298 1.00 94.06 210 LEU A CA 1
ATOM 1614 C C . LEU A 1 210 ? 10.689 -5.528 -14.623 1.00 94.06 210 LEU A C 1
ATOM 1616 O O . LEU A 1 210 ? 11.053 -4.363 -14.465 1.00 94.06 210 LEU A O 1
ATOM 1620 N N . GLN A 1 211 ? 11.492 -6.459 -15.142 1.00 88.44 211 GLN A N 1
ATOM 1621 C CA . GLN A 1 211 ? 12.856 -6.174 -15.573 1.00 88.44 211 GLN A CA 1
ATOM 1622 C C . GLN A 1 211 ? 12.892 -5.095 -16.661 1.00 88.44 211 GLN A C 1
ATOM 1624 O O . GLN A 1 211 ? 13.685 -4.153 -16.568 1.00 88.44 211 GLN A O 1
ATOM 1629 N N . ARG A 1 212 ? 12.019 -5.193 -17.674 1.00 87.31 212 ARG A N 1
ATOM 1630 C CA . ARG A 1 212 ? 11.931 -4.186 -18.739 1.00 87.31 212 ARG A CA 1
ATOM 1631 C C . ARG A 1 212 ? 11.476 -2.833 -18.201 1.00 87.31 212 ARG A C 1
ATOM 1633 O O . ARG A 1 212 ? 12.130 -1.839 -18.498 1.00 87.31 212 ARG A O 1
ATOM 1640 N N . ILE A 1 213 ? 10.438 -2.785 -17.368 1.00 90.56 213 ILE A N 1
ATOM 1641 C CA . ILE A 1 213 ? 9.945 -1.531 -16.775 1.00 90.56 213 ILE A CA 1
ATOM 1642 C C . ILE A 1 213 ? 11.046 -0.851 -15.949 1.00 90.56 213 ILE A C 1
ATOM 1644 O O . ILE A 1 213 ? 11.336 0.325 -16.155 1.00 90.56 213 ILE A O 1
ATOM 1648 N N . VAL A 1 214 ? 11.723 -1.592 -15.068 1.00 88.94 214 VAL A N 1
ATOM 1649 C CA . VAL A 1 214 ? 12.793 -1.051 -14.213 1.00 88.94 214 VAL A CA 1
ATOM 1650 C C . VAL A 1 214 ? 13.984 -0.544 -15.034 1.00 88.94 214 VAL A C 1
ATOM 1652 O O . VAL A 1 214 ? 14.598 0.461 -14.664 1.00 88.94 214 VAL A O 1
ATOM 1655 N N . SER A 1 215 ? 14.296 -1.190 -16.163 1.00 81.81 215 SER A N 1
ATOM 1656 C CA . SER A 1 215 ? 15.397 -0.778 -17.048 1.00 81.81 215 SER A CA 1
ATOM 1657 C C . SER A 1 215 ? 15.189 0.593 -17.702 1.00 81.81 215 SER A C 1
ATOM 1659 O O . SER A 1 215 ? 16.172 1.283 -17.961 1.00 81.81 215 SER A O 1
ATOM 1661 N N . ILE A 1 216 ? 13.934 1.024 -17.886 1.00 80.88 216 ILE A N 1
ATOM 1662 C CA . ILE A 1 216 ? 13.587 2.330 -18.474 1.00 80.88 216 ILE A CA 1
ATOM 1663 C C . ILE A 1 216 ? 13.936 3.483 -17.509 1.00 80.88 216 ILE A C 1
ATOM 1665 O O . ILE A 1 216 ? 14.202 4.606 -17.949 1.00 80.88 216 ILE A O 1
ATOM 1669 N N . SER A 1 217 ? 13.982 3.217 -16.196 1.00 75.56 217 SER A N 1
ATOM 1670 C CA . SER A 1 217 ? 14.228 4.234 -15.162 1.00 75.56 217 SER A CA 1
ATOM 1671 C C . SER A 1 217 ? 15.553 4.999 -15.343 1.00 75.56 217 SER A C 1
ATOM 1673 O O . SER A 1 217 ? 16.623 4.429 -15.597 1.00 75.56 217 SER A O 1
ATOM 1675 N N . GLY A 1 218 ? 15.491 6.327 -15.190 1.00 61.38 218 GLY A N 1
ATOM 1676 C CA . GLY A 1 218 ? 16.646 7.224 -15.303 1.00 61.38 218 GLY A CA 1
ATOM 1677 C C . GLY A 1 218 ? 17.207 7.401 -16.719 1.00 61.38 218 GLY A C 1
ATOM 1678 O O . GLY A 1 218 ? 18.344 7.851 -16.868 1.00 61.38 218 GLY A O 1
ATOM 1679 N N . THR A 1 219 ? 16.457 7.041 -17.763 1.00 59.25 219 THR A N 1
ATOM 1680 C CA . THR A 1 219 ? 16.811 7.402 -19.141 1.00 59.25 219 THR A CA 1
ATOM 1681 C C . THR A 1 219 ? 16.196 8.759 -19.472 1.00 59.25 219 THR A C 1
ATOM 1683 O O . THR A 1 219 ? 14.996 8.960 -19.326 1.00 59.25 219 THR A O 1
ATOM 1686 N N . ALA A 1 220 ? 17.027 9.720 -19.887 1.00 43.44 220 ALA A N 1
ATOM 1687 C CA . ALA A 1 220 ? 16.664 11.133 -20.074 1.00 43.44 220 ALA A CA 1
ATOM 1688 C C . ALA A 1 220 ? 15.683 11.410 -21.242 1.00 43.44 220 ALA A C 1
ATOM 1690 O O . ALA A 1 220 ? 15.630 12.521 -21.763 1.00 43.44 220 ALA A O 1
ATOM 1691 N N . ALA A 1 221 ? 14.913 10.414 -21.680 1.00 46.62 221 ALA A N 1
ATOM 1692 C CA . ALA A 1 221 ? 13.973 10.523 -22.785 1.00 46.62 221 ALA A CA 1
ATOM 1693 C C . ALA A 1 221 ? 12.722 9.664 -22.540 1.00 46.62 221 ALA A C 1
ATOM 1695 O O . ALA A 1 221 ? 12.439 8.728 -23.282 1.00 46.62 221 ALA A O 1
ATOM 1696 N N . ALA A 1 222 ? 11.905 10.044 -21.550 1.00 50.09 222 ALA A N 1
ATOM 1697 C CA . ALA A 1 222 ? 10.525 9.554 -21.427 1.00 50.09 222 ALA A CA 1
ATOM 1698 C C . ALA A 1 222 ? 9.665 9.860 -22.682 1.00 50.09 222 ALA A C 1
ATOM 1700 O O . ALA A 1 222 ? 8.586 9.297 -22.853 1.00 50.09 222 ALA A O 1
ATOM 1701 N N . LYS A 1 223 ? 10.152 10.729 -23.584 1.00 48.28 223 LYS A N 1
ATOM 1702 C CA . LYS A 1 223 ? 9.494 11.117 -24.842 1.00 48.28 223 LYS A CA 1
ATOM 1703 C C . LYS A 1 223 ? 9.666 10.116 -25.997 1.00 48.28 223 LYS A C 1
ATOM 1705 O O . LYS A 1 223 ? 8.810 10.104 -26.874 1.00 48.28 223 LYS A O 1
ATOM 1710 N N . ASP A 1 224 ? 10.683 9.249 -25.965 1.00 51.47 224 ASP A N 1
ATOM 1711 C CA . ASP A 1 224 ? 11.035 8.354 -27.088 1.00 51.47 224 ASP A CA 1
ATOM 1712 C C . ASP A 1 224 ? 10.768 6.865 -26.803 1.00 51.47 224 ASP A C 1
ATOM 1714 O O . ASP A 1 224 ? 11.350 5.982 -27.427 1.00 51.47 224 ASP A O 1
ATOM 1718 N N . VAL A 1 225 ? 9.867 6.544 -25.867 1.00 54.09 225 VAL A N 1
ATOM 1719 C CA . VAL A 1 225 ? 9.483 5.140 -25.596 1.00 54.09 225 VAL A CA 1
ATOM 1720 C C . VAL A 1 225 ? 8.645 4.538 -26.738 1.00 54.09 225 VAL A C 1
ATOM 1722 O O . VAL A 1 225 ? 8.446 3.324 -26.784 1.00 54.09 225 VAL A O 1
ATOM 1725 N N . LYS A 1 226 ? 8.196 5.356 -27.705 1.00 53.69 226 LYS A N 1
ATOM 1726 C CA . LYS A 1 226 ? 7.555 4.864 -28.931 1.00 53.69 226 LYS A CA 1
ATOM 1727 C C . LYS A 1 226 ? 8.572 4.072 -29.754 1.00 53.69 226 LYS A C 1
ATOM 1729 O O . LYS A 1 226 ? 9.589 4.584 -30.206 1.00 53.69 226 LYS A O 1
ATOM 1734 N N . ALA A 1 227 ? 8.259 2.800 -29.919 1.00 59.94 227 ALA A N 1
ATOM 1735 C CA . ALA A 1 227 ? 9.117 1.786 -30.489 1.00 59.94 227 ALA A CA 1
ATOM 1736 C C . ALA A 1 227 ? 8.541 1.265 -31.815 1.00 59.94 227 ALA A C 1
ATOM 1738 O O . ALA A 1 227 ? 7.349 1.007 -31.916 1.00 59.94 227 ALA A O 1
ATOM 1739 N N . ASP A 1 228 ? 9.365 1.042 -32.829 1.00 63.19 228 ASP A N 1
ATOM 1740 C CA . ASP A 1 228 ? 8.943 0.535 -34.143 1.00 63.19 228 ASP A CA 1
ATOM 1741 C C . ASP A 1 228 ? 9.062 -0.999 -34.268 1.00 63.19 228 ASP A C 1
ATOM 1743 O O . ASP A 1 228 ? 9.105 -1.547 -35.362 1.00 63.19 228 ASP A O 1
ATOM 1747 N N . GLY A 1 229 ? 9.113 -1.734 -33.151 1.00 74.44 229 GLY A N 1
ATOM 1748 C CA . GLY A 1 229 ? 9.350 -3.189 -33.152 1.00 74.44 229 GLY A CA 1
ATOM 1749 C C . GLY A 1 229 ? 10.815 -3.620 -33.388 1.00 74.44 229 GLY A C 1
ATOM 1750 O O . GLY A 1 229 ? 11.162 -4.758 -33.059 1.00 74.44 229 GLY A O 1
ATOM 1751 N N . TYR A 1 230 ? 11.693 -2.711 -33.823 1.00 82.94 230 TYR A N 1
ATOM 1752 C CA . TYR A 1 230 ? 13.115 -2.967 -34.073 1.00 82.94 230 TYR A CA 1
ATOM 1753 C C . TYR A 1 230 ? 14.012 -2.332 -33.001 1.00 82.94 230 TYR A C 1
ATOM 1755 O O . TYR A 1 230 ? 13.593 -1.441 -32.265 1.00 82.94 230 TYR A O 1
ATOM 1763 N N . LEU A 1 231 ? 15.237 -2.843 -32.866 1.00 86.69 231 LEU A N 1
ATOM 1764 C CA . LEU A 1 231 ? 16.310 -2.301 -32.034 1.00 86.69 231 LEU A CA 1
ATOM 1765 C C . LEU A 1 231 ? 17.382 -1.726 -32.959 1.00 86.69 231 LEU A C 1
ATOM 1767 O O . LEU A 1 231 ? 18.058 -2.469 -33.677 1.00 86.69 231 LEU A O 1
ATOM 1771 N N . GLU A 1 232 ? 17.517 -0.404 -32.949 1.00 89.44 232 GLU A N 1
ATOM 1772 C CA . GLU A 1 232 ? 18.474 0.301 -33.795 1.00 89.44 232 GLU A CA 1
ATOM 1773 C C . GLU A 1 232 ? 19.902 0.148 -33.258 1.00 89.44 232 GLU A C 1
ATOM 1775 O O . GLU A 1 232 ? 20.109 0.122 -32.038 1.00 89.44 232 GLU A O 1
ATOM 1780 N N . PRO A 1 233 ? 20.914 0.057 -34.134 1.00 91.81 233 PRO A N 1
ATOM 1781 C CA . PRO A 1 233 ? 22.301 0.064 -33.701 1.00 91.81 233 PRO A CA 1
ATOM 1782 C C . PRO A 1 233 ? 22.646 1.437 -33.106 1.00 91.81 233 PRO A C 1
ATOM 1784 O O . PRO A 1 233 ? 22.498 2.463 -33.763 1.00 91.81 233 PRO A O 1
ATOM 1787 N N . ARG A 1 234 ? 23.140 1.476 -31.865 1.00 90.56 234 ARG A N 1
ATOM 1788 C CA . ARG A 1 234 ? 23.635 2.715 -31.237 1.00 90.56 234 ARG A CA 1
ATOM 1789 C C . ARG A 1 234 ? 25.148 2.811 -31.300 1.00 90.56 234 ARG A C 1
ATOM 1791 O O . ARG A 1 234 ? 25.691 3.856 -31.634 1.00 90.56 234 ARG A O 1
ATOM 1798 N N . LEU A 1 235 ? 25.819 1.714 -30.962 1.00 92.31 235 LEU A N 1
ATOM 1799 C CA . LEU A 1 235 ? 27.273 1.594 -30.984 1.00 92.31 235 LEU A CA 1
ATOM 1800 C C . LEU A 1 235 ? 27.645 0.192 -31.449 1.00 92.31 235 LEU A C 1
ATOM 1802 O O . LEU A 1 235 ? 27.013 -0.775 -31.040 1.00 92.31 235 LEU A O 1
ATOM 1806 N N . VAL A 1 236 ? 28.687 0.056 -32.258 1.00 93.94 236 VAL A N 1
ATOM 1807 C CA . VAL A 1 236 ? 29.176 -1.240 -32.748 1.00 93.94 236 VAL A CA 1
ATOM 1808 C C . VAL A 1 236 ? 30.659 -1.391 -32.442 1.00 93.94 236 VAL A C 1
ATOM 1810 O O . VAL A 1 236 ? 31.395 -0.410 -32.390 1.00 93.94 236 VAL A O 1
ATOM 1813 N N . LEU A 1 237 ? 31.102 -2.619 -32.198 1.00 91.31 237 LEU A N 1
ATOM 1814 C CA . LEU A 1 237 ? 32.509 -2.948 -32.018 1.00 91.31 237 LEU A CA 1
ATOM 1815 C C . LEU A 1 237 ? 33.196 -3.012 -33.378 1.00 91.31 237 LEU A C 1
ATOM 1817 O O . LEU A 1 237 ? 32.809 -3.796 -34.248 1.00 91.31 237 LEU A O 1
ATOM 1821 N N . ASP A 1 238 ? 34.254 -2.226 -33.534 1.00 87.62 238 ASP A N 1
ATOM 1822 C CA . ASP A 1 238 ? 35.152 -2.340 -34.674 1.00 87.62 238 ASP A CA 1
ATOM 1823 C C . ASP A 1 238 ? 36.089 -3.560 -34.560 1.00 87.62 238 ASP A C 1
ATOM 1825 O O . ASP A 1 238 ? 36.132 -4.272 -33.551 1.00 87.62 238 ASP A O 1
ATOM 1829 N N . GLY A 1 239 ? 36.878 -3.807 -35.611 1.00 82.75 239 GLY A N 1
ATOM 1830 C CA . GLY A 1 239 ? 37.837 -4.920 -35.662 1.00 82.75 239 GLY A CA 1
ATOM 1831 C C . GLY A 1 239 ? 38.952 -4.860 -34.608 1.00 82.75 239 GLY A C 1
ATOM 1832 O O . GLY A 1 239 ? 39.670 -5.843 -34.432 1.00 82.75 239 GLY A O 1
ATOM 1833 N N . MET A 1 240 ? 39.092 -3.739 -33.894 1.00 85.19 240 MET A N 1
ATOM 1834 C CA . MET A 1 240 ? 40.071 -3.526 -32.829 1.00 85.19 240 MET A CA 1
ATOM 1835 C C . MET A 1 240 ? 39.419 -3.581 -31.438 1.00 85.19 240 MET A C 1
ATOM 1837 O O . MET A 1 240 ? 40.113 -3.424 -30.433 1.00 85.19 240 MET A O 1
ATOM 1841 N N . GLY A 1 241 ? 38.106 -3.818 -31.362 1.00 82.88 241 GLY A N 1
ATOM 1842 C CA . GLY A 1 241 ? 37.355 -3.917 -30.116 1.00 82.88 241 GLY A CA 1
ATOM 1843 C C . GLY A 1 241 ? 36.960 -2.572 -29.500 1.00 82.88 241 GLY A C 1
ATOM 1844 O O . GLY A 1 241 ? 36.719 -2.523 -28.294 1.00 82.88 241 GLY A O 1
ATOM 1845 N N . ARG A 1 242 ? 36.902 -1.486 -30.281 1.00 88.75 242 ARG A N 1
ATOM 1846 C CA . ARG A 1 242 ? 36.422 -0.169 -29.826 1.00 88.75 242 ARG A CA 1
ATOM 1847 C C . ARG A 1 242 ? 34.959 0.028 -30.210 1.00 88.75 242 ARG A C 1
ATOM 1849 O O . ARG A 1 242 ? 34.557 -0.366 -31.300 1.00 88.75 242 ARG A O 1
ATOM 1856 N N . LEU A 1 243 ? 34.180 0.646 -29.321 1.00 90.31 243 LEU A N 1
ATOM 1857 C CA . LEU A 1 243 ? 32.810 1.063 -29.626 1.00 90.31 243 LEU A CA 1
ATOM 1858 C C . LEU A 1 243 ? 32.845 2.318 -30.502 1.00 90.31 243 LEU A C 1
ATOM 1860 O O . LEU A 1 243 ? 33.419 3.333 -30.108 1.00 90.31 243 LEU A O 1
ATOM 1864 N N . ILE A 1 244 ? 32.233 2.228 -31.676 1.00 93.44 244 ILE A N 1
ATOM 1865 C CA . ILE A 1 244 ? 32.122 3.302 -32.663 1.00 93.44 244 ILE A CA 1
ATOM 1866 C C . ILE A 1 244 ? 30.667 3.465 -33.106 1.00 93.44 244 ILE A C 1
ATOM 1868 O O . ILE A 1 244 ? 29.841 2.576 -32.886 1.00 93.44 244 ILE A O 1
ATOM 1872 N N . GLU A 1 245 ? 30.349 4.588 -33.744 1.00 93.06 245 GLU A N 1
ATOM 1873 C CA . GLU A 1 245 ? 29.045 4.763 -34.385 1.00 93.06 245 GLU A CA 1
ATOM 1874 C C . GLU A 1 245 ? 28.852 3.741 -35.524 1.00 93.06 245 GLU A C 1
ATOM 1876 O O . GLU A 1 245 ? 29.811 3.408 -36.233 1.00 93.06 245 GLU A O 1
ATOM 1881 N N . PRO A 1 246 ? 27.632 3.211 -35.704 1.00 92.56 246 PRO A N 1
ATOM 1882 C CA . PRO A 1 246 ? 27.342 2.249 -36.758 1.00 92.56 246 PRO A CA 1
ATOM 1883 C C . PRO A 1 246 ? 27.470 2.870 -38.152 1.00 92.56 246 PRO A C 1
ATOM 1885 O O . PRO A 1 246 ? 26.968 3.957 -38.426 1.00 92.56 246 PRO A O 1
ATOM 1888 N N . GLY A 1 247 ? 28.116 2.145 -39.067 1.00 90.25 247 GLY A N 1
ATOM 1889 C CA . GLY A 1 247 ? 28.142 2.511 -40.484 1.00 90.25 247 GLY A CA 1
ATOM 1890 C C . GLY A 1 247 ? 26.801 2.240 -41.176 1.00 90.25 247 GLY A C 1
ATOM 1891 O O . GLY A 1 247 ? 26.011 1.420 -40.719 1.00 90.25 247 GLY A O 1
ATOM 1892 N N . GLY A 1 248 ? 26.569 2.855 -42.341 1.00 88.88 248 GLY A N 1
ATOM 1893 C CA . GLY A 1 248 ? 25.294 2.745 -43.075 1.00 88.88 248 GLY A CA 1
ATOM 1894 C C . GLY A 1 248 ? 24.928 1.347 -43.604 1.00 88.88 248 GLY A C 1
ATOM 1895 O O . GLY A 1 248 ? 23.840 1.166 -44.137 1.00 88.88 248 GLY A O 1
ATOM 1896 N N . SER A 1 249 ? 25.820 0.359 -43.484 1.00 88.44 249 SER A N 1
ATOM 1897 C CA . SER A 1 249 ? 25.545 -1.048 -43.808 1.00 88.44 249 SER A CA 1
ATOM 1898 C C . SER A 1 249 ? 25.000 -1.859 -42.626 1.00 88.44 249 SER A C 1
ATOM 1900 O O . SER A 1 249 ? 24.654 -3.025 -42.812 1.00 88.44 249 SER A O 1
ATOM 1902 N N . VAL A 1 250 ? 24.976 -1.283 -41.418 1.00 94.31 250 VAL A N 1
ATOM 1903 C CA . VAL A 1 250 ? 24.460 -1.933 -40.208 1.00 94.31 250 VAL A CA 1
ATOM 1904 C C . VAL A 1 250 ? 22.939 -1.832 -40.187 1.00 94.31 250 VAL A C 1
ATOM 1906 O O . VAL A 1 250 ? 22.383 -0.760 -40.408 1.00 94.31 250 VAL A O 1
ATOM 1909 N N . GLN A 1 251 ? 22.271 -2.952 -39.927 1.00 93.00 251 GLN A N 1
ATOM 1910 C CA . GLN A 1 251 ? 20.813 -3.049 -39.922 1.00 93.00 251 GLN A CA 1
ATOM 1911 C C . GLN A 1 251 ? 20.264 -3.149 -38.495 1.00 93.00 251 GLN A C 1
ATOM 1913 O O . GLN A 1 251 ? 20.921 -3.675 -37.593 1.00 93.00 251 GLN A O 1
ATOM 1918 N N . SER A 1 252 ? 19.046 -2.643 -38.300 1.00 91.19 252 SER A N 1
ATOM 1919 C CA . SER A 1 252 ? 18.293 -2.805 -37.055 1.00 91.19 252 SER A CA 1
ATOM 1920 C C . SER A 1 252 ? 17.832 -4.251 -36.885 1.00 91.19 252 SER A C 1
ATOM 1922 O O . SER A 1 252 ? 17.516 -4.938 -37.856 1.00 91.19 252 SER A O 1
ATOM 1924 N N . ILE A 1 253 ? 17.755 -4.708 -35.637 1.00 90.56 253 ILE A N 1
ATOM 1925 C CA . ILE A 1 253 ? 17.410 -6.096 -35.307 1.00 90.56 253 ILE A CA 1
ATOM 1926 C C . ILE A 1 253 ? 15.974 -6.141 -34.774 1.00 90.56 253 ILE A C 1
ATOM 1928 O O . ILE A 1 253 ? 15.671 -5.393 -33.843 1.00 90.56 253 ILE A O 1
ATOM 1932 N N . PRO A 1 254 ? 15.078 -7.002 -35.296 1.00 88.12 254 PRO A N 1
ATOM 1933 C CA . PRO A 1 254 ? 13.772 -7.217 -34.677 1.00 88.12 254 PRO A CA 1
ATOM 1934 C C . PRO A 1 254 ? 13.925 -7.632 -33.208 1.00 88.12 254 PRO A C 1
ATOM 1936 O O . PRO A 1 254 ? 14.706 -8.533 -32.896 1.00 88.12 254 PRO A O 1
ATOM 1939 N N . ALA A 1 255 ? 13.164 -7.022 -32.294 1.00 84.38 255 ALA A N 1
ATOM 1940 C CA . ALA A 1 255 ? 13.297 -7.322 -30.862 1.00 84.38 255 ALA A CA 1
ATOM 1941 C C . ALA A 1 255 ? 13.015 -8.804 -30.526 1.00 84.38 255 ALA A C 1
ATOM 1943 O O . ALA A 1 255 ? 13.612 -9.347 -29.599 1.00 84.38 255 ALA A O 1
ATOM 1944 N N . THR A 1 256 ? 12.144 -9.467 -31.296 1.00 82.31 256 THR A N 1
ATOM 1945 C CA . THR A 1 256 ? 11.837 -10.907 -31.182 1.00 82.31 256 THR A CA 1
ATOM 1946 C C . THR A 1 256 ? 13.030 -11.799 -31.509 1.00 82.31 256 THR A C 1
ATOM 1948 O O . THR A 1 256 ? 13.189 -12.869 -30.926 1.00 82.31 256 THR A O 1
ATOM 1951 N N . ASP A 1 257 ? 13.888 -11.351 -32.422 1.00 86.69 257 ASP A N 1
ATOM 1952 C CA . ASP A 1 257 ? 14.942 -12.177 -33.007 1.00 86.69 257 ASP A CA 1
ATOM 1953 C C . ASP A 1 257 ? 16.279 -11.957 -32.296 1.00 86.69 257 ASP A C 1
ATOM 1955 O O . ASP A 1 257 ? 17.206 -12.756 -32.452 1.00 86.69 257 ASP A O 1
ATOM 1959 N N . PHE A 1 258 ? 16.377 -10.909 -31.468 1.00 85.12 258 PHE A N 1
ATOM 1960 C CA . PHE A 1 258 ? 17.610 -10.466 -30.818 1.00 85.12 258 PHE A CA 1
ATOM 1961 C C . PHE A 1 258 ? 18.306 -11.567 -30.008 1.00 85.12 258 PHE A C 1
ATOM 1963 O O . PHE A 1 258 ? 19.530 -11.646 -29.987 1.00 85.12 258 PHE A O 1
ATOM 1970 N N . ALA A 1 259 ? 17.544 -12.462 -29.373 1.00 79.38 259 ALA A N 1
ATOM 1971 C CA . ALA A 1 259 ? 18.105 -13.579 -28.610 1.00 79.38 259 ALA A CA 1
ATOM 1972 C C . ALA A 1 259 ? 18.780 -14.653 -29.489 1.00 79.38 259 ALA A C 1
ATOM 1974 O O . ALA A 1 259 ? 19.586 -15.437 -28.994 1.00 79.38 259 ALA A O 1
ATOM 1975 N N . THR A 1 260 ? 18.444 -14.707 -30.779 1.00 84.81 260 THR A N 1
ATOM 1976 C CA . THR A 1 260 ? 18.893 -15.747 -31.723 1.00 84.81 260 THR A CA 1
ATOM 1977 C C . THR A 1 260 ? 19.790 -15.212 -32.838 1.00 84.81 260 THR A C 1
ATOM 1979 O O . THR A 1 260 ? 20.452 -15.994 -33.530 1.00 84.81 260 THR A O 1
ATOM 1982 N N . VAL A 1 261 ? 19.827 -13.888 -33.015 1.00 87.94 261 VAL A N 1
ATOM 1983 C CA . VAL A 1 261 ? 20.605 -13.221 -34.056 1.00 87.94 261 VAL A CA 1
ATOM 1984 C C . VAL A 1 261 ? 22.095 -13.512 -33.875 1.00 87.94 261 VAL A C 1
ATOM 1986 O O . VAL A 1 261 ? 22.662 -13.404 -32.787 1.00 87.94 261 VAL A O 1
ATOM 1989 N N . LYS A 1 262 ? 22.754 -13.904 -34.967 1.00 88.31 262 LYS A N 1
ATOM 1990 C CA . LYS A 1 262 ? 24.199 -14.140 -34.977 1.00 88.31 262 LYS A CA 1
ATOM 1991 C C . LYS A 1 262 ? 24.930 -12.892 -35.436 1.00 88.31 262 LYS A C 1
ATOM 1993 O O . LYS A 1 262 ? 24.486 -12.189 -36.345 1.00 88.31 262 LYS A O 1
ATOM 1998 N N . THR A 1 263 ? 26.095 -12.668 -34.840 1.00 88.81 263 THR A N 1
ATOM 1999 C CA . THR A 1 263 ? 26.976 -11.570 -35.228 1.00 88.81 263 THR A CA 1
ATOM 2000 C C . THR A 1 263 ? 27.420 -11.736 -36.681 1.00 88.81 263 THR A C 1
ATOM 2002 O O . THR A 1 263 ? 27.816 -12.817 -37.120 1.00 88.81 263 THR A O 1
ATOM 2005 N N . SER A 1 264 ? 27.296 -10.667 -37.460 1.00 89.44 264 SER A N 1
ATOM 2006 C CA . SER A 1 264 ? 27.568 -10.650 -38.902 1.00 89.44 264 SER A CA 1
ATOM 2007 C C . SER A 1 264 ? 27.941 -9.235 -39.355 1.00 89.44 264 SER A C 1
ATOM 2009 O O . SER A 1 264 ? 27.771 -8.299 -38.581 1.00 89.44 264 SER A O 1
ATOM 2011 N N . PRO A 1 265 ? 28.415 -9.019 -40.595 1.00 88.94 265 PRO A N 1
ATOM 2012 C CA . PRO A 1 265 ? 28.659 -7.663 -41.095 1.00 88.94 265 PRO A CA 1
ATOM 2013 C C . PRO A 1 265 ? 27.415 -6.757 -41.103 1.00 88.94 265 PRO A C 1
ATOM 2015 O O . PRO A 1 265 ? 27.553 -5.548 -40.951 1.00 88.94 265 PRO A O 1
ATOM 2018 N N . ALA A 1 266 ? 26.216 -7.332 -41.255 1.00 91.50 266 ALA A N 1
ATOM 2019 C CA . ALA A 1 266 ? 24.950 -6.597 -41.163 1.00 91.50 266 ALA A CA 1
ATOM 2020 C C . ALA A 1 266 ? 24.519 -6.339 -39.705 1.00 91.50 266 ALA A C 1
ATOM 2022 O O . ALA A 1 266 ? 23.889 -5.325 -39.425 1.00 91.50 266 ALA A O 1
ATOM 2023 N N . HIS A 1 267 ? 24.902 -7.229 -38.781 1.00 92.44 267 HIS A N 1
ATOM 2024 C CA . HIS A 1 267 ? 24.608 -7.157 -37.345 1.00 92.44 267 HIS A CA 1
ATOM 2025 C C . HIS A 1 267 ? 25.903 -7.340 -36.531 1.00 92.44 267 HIS A C 1
ATOM 2027 O O . HIS A 1 267 ? 26.129 -8.408 -35.945 1.00 92.44 267 HIS A O 1
ATOM 2033 N N . PRO A 1 268 ? 26.832 -6.368 -36.560 1.00 92.12 268 PRO A N 1
ATOM 2034 C CA . PRO A 1 268 ? 28.083 -6.458 -35.820 1.00 92.12 268 PRO A CA 1
ATOM 2035 C C . PRO A 1 268 ? 27.823 -6.494 -34.304 1.00 92.12 268 PRO A C 1
ATOM 2037 O O . PRO A 1 268 ? 26.800 -5.984 -33.842 1.00 92.12 268 PRO A O 1
ATOM 2040 N N . PRO A 1 269 ? 28.736 -7.066 -33.499 1.00 92.00 269 PRO A N 1
ATOM 2041 C CA . PRO A 1 269 ? 28.644 -6.973 -32.046 1.00 92.00 269 PRO A CA 1
ATOM 2042 C C . PRO A 1 269 ? 28.567 -5.506 -31.611 1.00 92.00 269 PRO A C 1
ATOM 2044 O O . PRO A 1 269 ? 29.267 -4.670 -32.175 1.00 92.00 269 PRO A O 1
ATOM 2047 N N . GLY A 1 270 ? 27.734 -5.170 -30.634 1.00 92.00 270 GLY A N 1
ATOM 2048 C CA . GLY A 1 270 ? 27.436 -3.775 -30.324 1.00 92.00 270 GLY A CA 1
ATOM 2049 C C . GLY A 1 270 ? 26.291 -3.596 -29.341 1.00 92.00 270 GLY A C 1
ATOM 2050 O O . GLY A 1 270 ? 25.730 -4.568 -28.843 1.00 92.00 270 GLY A O 1
ATOM 2051 N N . ILE A 1 271 ? 25.947 -2.343 -29.077 1.00 90.38 271 ILE A N 1
ATOM 2052 C CA . ILE A 1 271 ? 24.781 -1.926 -28.308 1.00 90.38 271 ILE A CA 1
ATOM 2053 C C . ILE A 1 271 ? 23.681 -1.543 -29.291 1.00 90.38 271 ILE A C 1
ATOM 2055 O O . ILE A 1 271 ? 23.847 -0.621 -30.094 1.00 90.38 271 ILE A O 1
ATOM 2059 N N . TYR A 1 272 ? 22.555 -2.235 -29.188 1.00 89.94 272 TYR A N 1
ATOM 2060 C CA . TYR A 1 272 ? 21.344 -1.996 -29.961 1.00 89.94 272 TYR A CA 1
ATOM 2061 C C . TYR A 1 272 ? 20.231 -1.593 -29.005 1.00 89.94 272 TYR A C 1
ATOM 2063 O O . TYR A 1 272 ? 20.145 -2.126 -27.901 1.00 89.94 272 TYR A O 1
ATOM 2071 N N . GLY A 1 273 ? 19.376 -0.654 -29.380 1.00 84.25 273 GLY A N 1
ATOM 2072 C CA . GLY A 1 273 ? 18.367 -0.179 -28.447 1.00 84.25 273 GLY A CA 1
ATOM 2073 C C . GLY A 1 273 ? 17.455 0.899 -28.994 1.00 84.25 273 GLY A C 1
ATOM 2074 O O . GLY A 1 273 ? 17.655 1.404 -30.091 1.00 84.25 273 GLY A O 1
ATOM 2075 N N . ARG A 1 274 ? 16.459 1.253 -28.184 1.00 76.94 274 ARG A N 1
ATOM 2076 C CA . ARG A 1 274 ? 15.452 2.292 -28.449 1.00 76.94 274 ARG A CA 1
ATOM 2077 C C . ARG A 1 274 ? 14.883 2.806 -27.132 1.00 76.94 274 ARG A C 1
ATOM 2079 O O . ARG A 1 274 ? 14.824 2.034 -26.180 1.00 76.94 274 ARG A O 1
ATOM 2086 N N . GLY A 1 275 ? 14.445 4.063 -27.067 1.00 57.44 275 GLY A N 1
ATOM 2087 C CA . GLY A 1 275 ? 13.605 4.559 -25.963 1.00 57.44 275 GLY A CA 1
ATOM 2088 C C . GLY A 1 275 ? 14.087 4.223 -24.545 1.00 57.44 275 GLY A C 1
ATOM 2089 O O . GLY A 1 275 ? 13.284 3.838 -23.702 1.00 57.44 275 GLY A O 1
ATOM 2090 N N . GLY A 1 276 ? 15.401 4.280 -24.300 1.00 60.69 276 GLY A N 1
ATOM 2091 C CA . GLY A 1 276 ? 15.997 3.952 -22.998 1.00 60.69 276 GLY A CA 1
ATOM 2092 C C . GLY A 1 276 ? 16.258 2.463 -22.722 1.00 60.69 276 GLY A C 1
ATOM 2093 O O . GLY A 1 276 ? 16.919 2.145 -21.744 1.00 60.69 276 GLY A O 1
ATOM 2094 N N . TYR A 1 277 ? 15.825 1.553 -23.592 1.00 70.12 277 TYR A N 1
ATOM 2095 C CA . TYR A 1 277 ? 16.148 0.128 -23.528 1.00 70.12 277 TYR A CA 1
ATOM 2096 C C . TYR A 1 277 ? 17.333 -0.196 -24.440 1.00 70.12 277 TYR A C 1
ATOM 2098 O O . TYR A 1 277 ? 17.262 0.034 -25.651 1.00 70.12 277 TYR A O 1
ATOM 2106 N N . GLN A 1 278 ? 18.420 -0.731 -23.879 1.00 79.06 278 GLN A N 1
ATOM 2107 C CA . GLN A 1 278 ? 19.609 -1.129 -24.634 1.00 79.06 278 GLN A CA 1
ATOM 2108 C C . GLN A 1 278 ? 19.990 -2.582 -24.350 1.00 79.06 278 GLN A C 1
ATOM 2110 O O . GLN A 1 278 ? 19.976 -3.040 -23.208 1.00 79.06 278 GLN A O 1
ATOM 2115 N N . GLN A 1 279 ? 20.370 -3.303 -25.402 1.00 83.19 279 GLN A N 1
ATOM 2116 C CA . GLN A 1 279 ? 20.866 -4.669 -25.339 1.00 83.19 279 GLN A CA 1
ATOM 2117 C C . GLN A 1 279 ? 22.207 -4.792 -26.052 1.00 83.19 279 GLN A C 1
ATOM 2119 O O . GLN A 1 279 ? 22.421 -4.250 -27.139 1.00 83.19 279 GLN A O 1
ATOM 2124 N N . ALA A 1 280 ? 23.109 -5.555 -25.445 1.00 89.19 280 ALA A N 1
ATOM 2125 C CA . ALA A 1 280 ? 24.394 -5.879 -26.033 1.00 89.19 280 ALA A CA 1
ATOM 2126 C C . ALA A 1 280 ? 24.294 -7.154 -26.882 1.00 89.19 280 ALA A C 1
ATOM 2128 O O . ALA A 1 280 ? 23.994 -8.236 -26.370 1.00 89.19 280 ALA A O 1
ATOM 2129 N N . LEU A 1 281 ? 24.619 -7.039 -28.170 1.00 89.75 281 LEU A N 1
ATOM 2130 C CA . LEU A 1 281 ? 24.926 -8.172 -29.034 1.00 89.75 281 LEU A CA 1
ATOM 2131 C C . LEU A 1 281 ? 26.421 -8.485 -28.907 1.00 89.75 281 LEU A C 1
ATOM 2133 O O . LEU A 1 281 ? 27.269 -7.721 -29.363 1.00 89.75 281 LEU A O 1
ATOM 2137 N N . ASN A 1 282 ? 26.757 -9.605 -28.270 1.00 87.62 282 ASN A N 1
ATOM 2138 C CA . ASN A 1 282 ? 28.140 -9.980 -27.969 1.00 87.62 282 ASN A CA 1
ATOM 2139 C C . ASN A 1 282 ? 28.716 -10.977 -28.988 1.00 87.62 282 ASN A C 1
ATOM 2141 O O . ASN A 1 282 ? 27.995 -11.783 -29.568 1.00 87.62 282 ASN A O 1
ATOM 2145 N N . THR A 1 283 ? 30.041 -10.969 -29.183 1.00 78.62 283 THR A N 1
ATOM 2146 C CA . THR A 1 283 ? 30.774 -11.772 -30.192 1.00 78.62 283 THR A CA 1
ATOM 2147 C C . THR A 1 283 ? 30.814 -13.289 -29.912 1.00 78.62 283 THR A C 1
ATOM 2149 O O . THR A 1 283 ? 31.571 -14.019 -30.552 1.00 78.62 283 THR A O 1
ATOM 2152 N N . GLY A 1 284 ? 30.001 -13.779 -28.972 1.00 67.25 284 GLY A N 1
ATOM 2153 C CA . GLY A 1 284 ? 29.775 -15.196 -28.687 1.00 67.25 284 GLY A CA 1
ATOM 2154 C C . GLY A 1 284 ? 29.741 -15.542 -27.196 1.00 67.25 284 GLY A C 1
ATOM 2155 O O . GLY A 1 284 ? 30.262 -14.830 -26.341 1.00 67.25 284 GLY A O 1
ATOM 2156 N N . ASP A 1 285 ? 29.183 -16.710 -26.908 1.00 57.31 285 ASP A N 1
ATOM 2157 C CA . ASP A 1 285 ? 28.773 -17.218 -25.588 1.00 57.31 285 ASP A CA 1
ATOM 2158 C C . ASP A 1 285 ? 29.959 -17.719 -24.729 1.00 57.31 285 ASP A C 1
ATOM 2160 O O . ASP A 1 285 ? 29.794 -18.308 -23.661 1.00 57.31 285 ASP A O 1
ATOM 2164 N N . ARG A 1 286 ? 31.195 -17.499 -25.195 1.00 53.28 286 ARG A N 1
ATOM 2165 C CA . ARG A 1 286 ? 32.425 -18.106 -24.652 1.00 53.28 286 ARG A CA 1
ATOM 2166 C C . ARG A 1 286 ? 32.867 -17.574 -23.290 1.00 53.28 286 ARG A C 1
ATOM 2168 O O . ARG A 1 286 ? 33.803 -18.125 -22.720 1.00 53.28 286 ARG A O 1
ATOM 2175 N N . VAL A 1 287 ? 32.245 -16.513 -22.784 1.00 57.31 287 VAL A N 1
ATOM 2176 C CA . VAL A 1 287 ? 32.592 -15.928 -21.475 1.00 57.31 287 VAL A CA 1
ATOM 2177 C C . VAL A 1 287 ? 31.797 -16.570 -20.327 1.00 57.31 287 VAL A C 1
ATOM 2179 O O . VAL A 1 287 ? 32.130 -16.370 -19.164 1.00 57.31 287 VAL A O 1
ATOM 2182 N N . GLY A 1 288 ? 30.823 -17.439 -20.634 1.00 59.72 288 GLY A N 1
ATOM 2183 C CA . GLY A 1 288 ? 30.002 -18.105 -19.621 1.00 59.72 288 GLY A CA 1
ATOM 2184 C C . GLY A 1 288 ? 29.130 -17.122 -18.828 1.00 59.72 288 GLY A C 1
ATOM 2185 O O . GLY A 1 288 ? 29.043 -15.936 -19.146 1.00 59.72 288 GLY A O 1
ATOM 2186 N N . ARG A 1 289 ? 28.448 -17.611 -17.784 1.00 60.38 289 ARG A N 1
ATOM 2187 C CA . ARG A 1 289 ? 27.716 -16.739 -16.851 1.00 60.38 289 ARG A CA 1
ATOM 2188 C C . ARG A 1 289 ? 28.718 -15.982 -15.978 1.00 60.38 289 ARG A C 1
ATOM 2190 O O . ARG A 1 289 ? 29.492 -16.603 -15.256 1.00 60.38 289 ARG A O 1
ATOM 2197 N N . MET A 1 290 ? 28.673 -14.652 -16.020 1.00 64.38 290 MET A N 1
ATOM 2198 C CA . MET A 1 290 ? 29.440 -13.806 -15.104 1.00 64.38 290 MET A CA 1
ATOM 2199 C C . MET A 1 290 ? 28.878 -13.963 -13.685 1.00 64.38 290 MET A C 1
ATOM 2201 O O . MET A 1 290 ? 27.706 -13.679 -13.447 1.00 64.38 290 MET A O 1
ATOM 2205 N N . GLY A 1 291 ? 29.702 -14.446 -12.757 1.00 63.06 291 GLY A N 1
ATOM 2206 C CA . GLY A 1 291 ? 29.393 -14.478 -11.327 1.00 63.06 291 GLY A CA 1
ATOM 2207 C C . GLY A 1 291 ? 29.991 -13.267 -10.615 1.00 63.06 291 GLY A C 1
ATOM 2208 O O . GLY A 1 291 ? 31.013 -12.734 -11.048 1.00 63.06 291 GLY A O 1
ATOM 2209 N N . ALA A 1 292 ? 29.373 -12.837 -9.516 1.00 64.56 292 ALA A N 1
ATOM 2210 C CA . ALA A 1 292 ? 29.987 -11.846 -8.640 1.00 64.56 292 ALA A CA 1
ATOM 2211 C C . ALA A 1 292 ? 31.304 -12.406 -8.080 1.00 64.56 292 ALA A C 1
ATOM 2213 O O . ALA A 1 292 ? 31.343 -13.538 -7.596 1.00 64.56 292 ALA A O 1
ATOM 2214 N N . ALA A 1 293 ? 32.381 -11.622 -8.139 1.00 68.25 293 ALA A N 1
ATOM 2215 C CA . ALA A 1 293 ? 33.633 -11.991 -7.493 1.00 68.25 293 ALA A CA 1
ATOM 2216 C C . ALA A 1 293 ? 33.434 -11.931 -5.970 1.00 68.25 293 ALA A C 1
ATOM 2218 O O . ALA A 1 293 ? 33.376 -10.852 -5.389 1.00 68.25 293 ALA A O 1
ATOM 2219 N N . THR A 1 294 ? 33.294 -13.088 -5.324 1.00 68.44 294 THR A N 1
ATOM 2220 C CA . THR A 1 294 ? 33.153 -13.192 -3.860 1.00 68.44 294 THR A CA 1
ATOM 2221 C C . THR A 1 294 ? 34.478 -12.996 -3.130 1.00 68.44 294 THR A C 1
ATOM 2223 O O . THR A 1 294 ? 34.490 -12.693 -1.941 1.00 68.44 294 THR A O 1
ATOM 2226 N N . THR A 1 295 ? 35.599 -13.164 -3.831 1.00 73.50 295 THR A N 1
ATOM 2227 C CA . THR A 1 295 ? 36.944 -12.952 -3.303 1.00 73.50 295 THR A CA 1
ATOM 2228 C C . THR A 1 295 ? 37.770 -12.163 -4.311 1.00 73.50 295 THR A C 1
ATOM 2230 O O . THR A 1 295 ? 37.876 -12.523 -5.485 1.00 73.50 295 THR A O 1
ATOM 2233 N N . LEU A 1 296 ? 38.353 -11.057 -3.855 1.00 72.69 296 LEU A N 1
ATOM 2234 C CA . LEU A 1 296 ? 39.352 -10.325 -4.626 1.00 72.69 296 LEU A CA 1
ATOM 2235 C C . LEU A 1 296 ? 40.690 -11.084 -4.523 1.00 72.69 296 LEU A C 1
ATOM 2237 O O . LEU A 1 296 ? 41.041 -11.530 -3.427 1.00 72.69 296 LEU A O 1
ATOM 2241 N N . PRO A 1 297 ? 41.442 -11.262 -5.624 1.00 80.88 297 PRO A N 1
ATOM 2242 C CA . PRO A 1 297 ? 42.769 -11.868 -5.577 1.00 80.88 297 PRO A CA 1
ATOM 2243 C C . PRO A 1 297 ? 43.690 -11.151 -4.581 1.00 80.88 297 PRO A C 1
ATOM 2245 O O . PRO A 1 297 ? 43.654 -9.926 -4.449 1.00 80.88 297 PRO A O 1
ATOM 2248 N N . SER A 1 298 ? 44.557 -11.906 -3.908 1.00 72.12 298 SER A N 1
ATOM 2249 C CA . SER A 1 298 ? 45.591 -11.348 -3.032 1.00 72.12 298 SER A CA 1
ATOM 2250 C C . SER A 1 298 ? 46.472 -10.362 -3.812 1.00 72.12 298 SER A C 1
ATOM 2252 O O . SER A 1 298 ? 47.114 -10.758 -4.784 1.00 72.12 298 SER A O 1
ATOM 2254 N N . GLY A 1 299 ? 46.490 -9.093 -3.394 1.00 77.25 299 GLY A N 1
ATOM 2255 C CA . GLY A 1 299 ? 47.215 -8.006 -4.068 1.00 77.25 299 GLY A CA 1
ATOM 2256 C C . GLY A 1 299 ? 46.329 -6.982 -4.787 1.00 77.25 299 GLY A C 1
ATOM 2257 O O . GLY A 1 299 ? 46.854 -5.996 -5.297 1.00 77.25 299 GLY A O 1
ATOM 2258 N N . VAL A 1 300 ? 45.005 -7.172 -4.812 1.00 72.12 300 VAL A N 1
ATOM 2259 C CA . VAL A 1 300 ? 44.070 -6.150 -5.305 1.00 72.12 300 VAL A CA 1
ATOM 2260 C C . VAL A 1 300 ? 43.760 -5.150 -4.192 1.00 72.12 300 VAL A C 1
ATOM 2262 O O . VAL A 1 300 ? 43.138 -5.486 -3.187 1.00 72.12 300 VAL A O 1
ATOM 2265 N N . GLU A 1 301 ? 44.195 -3.908 -4.381 1.00 69.44 301 GLU A N 1
ATOM 2266 C CA . GLU A 1 301 ? 43.852 -2.788 -3.510 1.00 69.44 301 GLU A CA 1
ATOM 2267 C C . GLU A 1 301 ? 42.484 -2.229 -3.932 1.00 69.44 301 GLU A C 1
ATOM 2269 O O . GLU A 1 301 ? 42.314 -1.746 -5.054 1.00 69.44 301 GLU A O 1
ATOM 2274 N N . SER A 1 302 ? 41.488 -2.319 -3.050 1.00 64.12 302 SER A N 1
ATOM 2275 C CA . SER A 1 302 ? 40.178 -1.709 -3.285 1.00 64.12 302 SER A CA 1
ATOM 2276 C C . SER A 1 302 ? 40.305 -0.194 -3.153 1.00 64.12 302 SER A C 1
ATOM 2278 O O . SER A 1 302 ? 40.435 0.322 -2.045 1.00 64.12 302 SER A O 1
ATOM 2280 N N . ARG A 1 303 ? 40.259 0.526 -4.276 1.00 62.84 303 ARG A N 1
ATOM 2281 C CA . ARG A 1 303 ? 40.166 1.990 -4.295 1.00 62.84 303 ARG A CA 1
ATOM 2282 C C . ARG A 1 303 ? 38.768 2.399 -4.732 1.00 62.84 303 ARG A C 1
ATOM 2284 O O . ARG A 1 303 ? 38.301 1.991 -5.792 1.00 62.84 303 ARG A O 1
ATOM 2291 N N . THR A 1 304 ? 38.106 3.212 -3.924 1.00 47.66 304 THR A N 1
ATOM 2292 C CA . THR A 1 304 ? 36.810 3.806 -4.259 1.00 47.66 304 THR A CA 1
ATOM 2293 C C . THR A 1 304 ? 37.031 4.901 -5.304 1.00 47.66 304 THR A C 1
ATOM 2295 O O . THR A 1 304 ? 37.835 5.805 -5.091 1.00 47.66 304 THR A O 1
ATOM 2298 N N . TYR A 1 305 ? 36.358 4.819 -6.451 1.00 41.16 305 TYR A N 1
ATOM 2299 C CA . TYR A 1 305 ? 36.429 5.853 -7.486 1.00 41.16 305 TYR A CA 1
ATOM 2300 C C . TYR A 1 305 ? 35.353 6.913 -7.213 1.00 41.16 305 TYR A C 1
ATOM 2302 O O . TYR A 1 305 ? 34.174 6.571 -7.169 1.00 41.16 305 TYR A O 1
ATOM 2310 N N . GLY A 1 306 ? 35.749 8.179 -7.037 1.00 49.03 306 GLY A N 1
ATOM 2311 C CA . GLY A 1 306 ? 34.814 9.315 -6.994 1.00 49.03 306 GLY A CA 1
ATOM 2312 C C . GLY A 1 306 ? 34.324 9.769 -5.613 1.00 49.03 306 GLY A C 1
ATOM 2313 O O . GLY A 1 306 ? 33.164 10.142 -5.488 1.00 49.03 306 GLY A O 1
ATOM 2314 N N . GLY A 1 307 ? 35.180 9.768 -4.590 1.00 45.09 307 GLY A N 1
ATOM 2315 C CA . GLY A 1 307 ? 34.913 10.485 -3.342 1.00 45.09 307 GLY A CA 1
ATOM 2316 C C . GLY A 1 307 ? 36.016 11.498 -3.077 1.00 45.09 307 GLY A C 1
ATOM 2317 O O . GLY A 1 307 ? 37.064 11.121 -2.556 1.00 45.09 307 GLY A O 1
ATOM 2318 N N . ASP A 1 308 ? 35.791 12.766 -3.419 1.00 45.88 308 ASP A N 1
ATOM 2319 C CA . ASP A 1 308 ? 36.477 13.849 -2.717 1.00 45.88 308 ASP A CA 1
ATOM 2320 C C . ASP A 1 308 ? 35.953 13.800 -1.278 1.00 45.88 308 ASP A C 1
ATOM 2322 O O . ASP A 1 308 ? 34.861 14.275 -0.973 1.00 45.88 308 ASP A O 1
ATOM 2326 N N . PHE A 1 309 ? 36.672 13.096 -0.404 1.00 51.06 309 PHE A N 1
ATOM 2327 C CA . PHE A 1 309 ? 36.358 13.079 1.017 1.00 51.06 309 PHE A CA 1
ATOM 2328 C C . PHE A 1 309 ? 36.680 14.465 1.575 1.00 51.06 309 PHE A C 1
ATOM 2330 O O . PHE A 1 309 ? 37.825 14.755 1.924 1.00 51.06 309 PHE A O 1
ATOM 2337 N N . GLU A 1 310 ? 35.673 15.329 1.659 1.00 61.75 310 GLU A N 1
ATOM 2338 C CA . GLU A 1 310 ? 35.731 16.473 2.557 1.00 61.75 310 GLU A CA 1
ATOM 2339 C C . GLU A 1 310 ? 35.812 15.922 3.984 1.00 61.75 310 GLU A C 1
ATOM 2341 O O . GLU A 1 310 ? 34.889 15.285 4.494 1.00 61.75 310 GLU A O 1
ATOM 2346 N N . ILE A 1 311 ? 36.972 16.092 4.616 1.00 74.56 311 ILE A N 1
ATOM 2347 C CA . ILE A 1 311 ? 37.135 15.774 6.031 1.00 74.56 311 ILE A CA 1
ATOM 2348 C C . ILE A 1 311 ? 36.394 16.869 6.792 1.00 74.56 311 ILE A C 1
ATOM 2350 O O . ILE A 1 311 ? 36.810 18.028 6.754 1.00 74.56 311 ILE A O 1
ATOM 2354 N N . ASP A 1 312 ? 35.314 16.509 7.485 1.00 71.81 312 ASP A N 1
ATOM 2355 C CA . ASP A 1 312 ? 34.625 17.437 8.375 1.00 71.81 312 ASP A CA 1
ATOM 2356 C C . ASP A 1 312 ? 35.545 17.776 9.559 1.00 71.81 312 ASP A C 1
ATOM 2358 O O . ASP A 1 312 ? 35.688 17.025 10.526 1.00 71.81 312 ASP A O 1
ATOM 2362 N N . LEU A 1 313 ? 36.243 18.906 9.441 1.00 88.06 313 LEU A N 1
ATOM 2363 C CA . LEU A 1 313 ? 37.155 19.419 10.460 1.00 88.06 313 LEU A CA 1
ATOM 2364 C C . LEU A 1 313 ? 36.402 20.093 11.614 1.00 88.06 313 LEU A C 1
ATOM 2366 O O . LEU A 1 313 ? 37.018 20.366 12.645 1.00 88.06 313 LEU A O 1
ATOM 2370 N N . MET A 1 314 ? 35.097 20.360 11.481 1.00 84.19 314 MET A N 1
ATOM 2371 C CA . MET A 1 314 ? 34.325 21.103 12.478 1.00 84.19 314 MET A CA 1
ATOM 2372 C C . MET A 1 314 ? 34.333 20.435 13.866 1.00 84.19 314 MET A C 1
ATOM 2374 O O . MET A 1 314 ? 34.647 21.132 14.836 1.00 84.19 314 MET A O 1
ATOM 2378 N N . PRO A 1 315 ? 34.100 19.113 14.019 1.00 87.19 315 PRO A N 1
ATOM 2379 C CA . PRO A 1 315 ? 34.148 18.457 15.327 1.00 87.19 315 PRO A CA 1
ATOM 2380 C C . PRO A 1 315 ? 35.546 18.517 15.953 1.00 87.19 315 PRO A C 1
ATOM 2382 O O . PRO A 1 315 ? 35.695 18.706 17.160 1.00 87.19 315 PRO A O 1
ATOM 2385 N N . LEU A 1 316 ? 36.581 18.393 15.121 1.00 90.56 316 LEU A N 1
ATOM 2386 C CA . LEU A 1 316 ? 37.977 18.347 15.552 1.00 90.56 316 LEU A CA 1
ATOM 2387 C C . LEU A 1 316 ? 38.465 19.735 15.997 1.00 90.56 316 LEU A C 1
ATOM 2389 O O . LEU A 1 316 ? 39.150 19.861 17.013 1.00 90.56 316 LEU A O 1
ATOM 2393 N N . LEU A 1 317 ? 38.037 20.785 15.291 1.00 92.06 317 LEU A N 1
ATOM 2394 C CA . LEU A 1 317 ? 38.277 22.180 15.657 1.00 92.06 317 LEU A CA 1
ATOM 2395 C C . LEU A 1 317 ? 37.504 22.586 16.918 1.00 92.06 317 LEU A C 1
ATOM 2397 O O . LEU A 1 317 ? 38.074 23.258 17.776 1.00 92.06 317 LEU A O 1
ATOM 2401 N N . LEU A 1 318 ? 36.248 22.151 17.077 1.00 90.62 318 LEU A N 1
ATOM 2402 C CA . LEU A 1 318 ? 35.470 22.398 18.298 1.00 90.62 318 LEU A CA 1
ATOM 2403 C C . LEU A 1 318 ? 36.097 21.713 19.518 1.00 90.62 318 LEU A C 1
ATOM 2405 O O . LEU A 1 318 ? 36.198 22.323 20.583 1.00 90.62 318 LEU A O 1
ATOM 2409 N N . PHE A 1 319 ? 36.581 20.479 19.362 1.00 92.81 319 PHE A N 1
ATOM 2410 C CA . PHE A 1 319 ? 37.298 19.774 20.422 1.00 92.81 319 PHE A CA 1
ATOM 2411 C C . PHE A 1 319 ? 38.609 20.482 20.798 1.00 92.81 319 PHE A C 1
ATOM 2413 O O . PHE A 1 319 ? 38.891 20.686 21.981 1.00 92.81 319 PHE A O 1
ATOM 2420 N N . ALA A 1 320 ? 39.387 20.927 19.806 1.00 94.19 320 ALA A N 1
ATOM 2421 C CA . ALA A 1 320 ? 40.602 21.704 20.045 1.00 94.19 320 ALA A CA 1
ATOM 2422 C C . ALA A 1 320 ? 40.309 23.045 20.745 1.00 94.19 320 ALA A C 1
ATOM 2424 O O . ALA A 1 320 ? 41.022 23.420 21.678 1.00 94.19 320 ALA A O 1
ATOM 2425 N N . ALA A 1 321 ? 39.239 23.744 20.351 1.00 93.88 321 ALA A N 1
ATOM 2426 C CA . ALA A 1 321 ? 38.805 24.989 20.984 1.00 93.88 321 ALA A CA 1
ATOM 2427 C C . ALA A 1 321 ? 38.399 24.782 22.454 1.00 93.88 321 ALA A C 1
ATOM 2429 O O . ALA A 1 321 ? 38.773 25.583 23.310 1.00 93.88 321 ALA A O 1
ATOM 2430 N N . LEU A 1 322 ? 37.702 23.683 22.768 1.00 94.31 322 LEU A N 1
ATOM 2431 C CA . LEU A 1 322 ? 37.349 23.321 24.143 1.00 94.31 322 LEU A CA 1
ATOM 2432 C C . LEU A 1 322 ? 38.597 23.075 25.003 1.00 94.31 322 LEU A C 1
ATOM 2434 O O . LEU A 1 322 ? 38.679 23.578 26.122 1.00 94.31 322 LEU A O 1
ATOM 2438 N N . ILE A 1 323 ? 39.584 22.338 24.480 1.00 95.12 323 ILE A N 1
ATOM 2439 C CA . ILE A 1 323 ? 40.855 22.106 25.182 1.00 95.12 323 ILE A CA 1
ATOM 2440 C C . ILE A 1 323 ? 41.574 23.430 25.447 1.00 95.12 323 ILE A C 1
ATOM 2442 O O . ILE A 1 323 ? 42.044 23.654 26.561 1.00 95.12 323 ILE A O 1
ATOM 2446 N N . LEU A 1 324 ? 41.641 24.319 24.455 1.00 95.69 324 LEU A N 1
ATOM 2447 C CA . LEU A 1 324 ? 42.271 25.628 24.621 1.00 95.69 324 LEU A CA 1
ATOM 2448 C C . LEU A 1 324 ? 41.566 26.473 25.684 1.00 95.69 324 LEU A C 1
ATOM 2450 O O . LEU A 1 324 ? 42.245 27.093 26.495 1.00 95.69 324 LEU A O 1
ATOM 2454 N N . LEU A 1 325 ? 40.233 26.444 25.734 1.00 93.94 325 LEU A N 1
ATOM 2455 C CA . LEU A 1 325 ? 39.459 27.143 26.760 1.00 93.94 325 LEU A CA 1
ATOM 2456 C C . LEU A 1 325 ? 39.734 26.582 28.162 1.00 93.94 325 LEU A C 1
ATOM 2458 O O . LEU A 1 325 ? 39.906 27.346 29.110 1.00 93.94 325 LEU A O 1
ATOM 2462 N N . LEU A 1 326 ? 39.828 25.257 28.304 1.00 90.94 326 LEU A N 1
ATOM 2463 C CA . LEU A 1 326 ? 40.190 24.618 29.574 1.00 90.94 326 LEU A CA 1
ATOM 2464 C C . LEU A 1 326 ? 41.613 24.980 30.014 1.00 90.94 326 LEU A C 1
ATOM 2466 O O . LEU A 1 326 ? 41.850 25.208 31.201 1.00 90.94 326 LEU A O 1
ATOM 2470 N N . ILE A 1 327 ? 42.553 25.050 29.069 1.00 93.62 327 ILE A N 1
ATOM 2471 C CA . ILE A 1 327 ? 43.928 25.477 29.339 1.00 93.62 327 ILE A CA 1
ATOM 2472 C C . ILE A 1 327 ? 43.956 26.947 29.753 1.00 93.62 327 ILE A C 1
ATOM 2474 O O . ILE A 1 327 ? 44.592 27.267 30.751 1.00 93.62 327 ILE A O 1
ATOM 2478 N N . ASP A 1 328 ? 43.257 27.829 29.040 1.00 91.06 328 ASP A N 1
ATOM 2479 C CA . ASP A 1 328 ? 43.185 29.255 29.371 1.00 91.06 328 ASP A CA 1
ATOM 2480 C C . ASP A 1 328 ? 42.598 29.466 30.774 1.00 91.06 328 ASP A C 1
ATOM 2482 O O . ASP A 1 328 ? 43.172 30.171 31.605 1.00 91.06 328 ASP A O 1
ATOM 2486 N N . TRP A 1 329 ? 41.534 28.731 31.106 1.00 85.56 329 TRP A N 1
ATOM 2487 C CA . TRP A 1 329 ? 40.958 28.720 32.449 1.00 85.56 329 TRP A CA 1
ATOM 2488 C C . TRP A 1 329 ? 41.958 28.252 33.520 1.00 85.56 329 TRP A C 1
ATOM 2490 O O . TRP A 1 329 ? 42.073 28.871 34.582 1.00 85.56 329 TRP A O 1
ATOM 2500 N N . LEU A 1 330 ? 42.737 27.201 33.239 1.00 84.12 330 LEU A N 1
ATOM 2501 C CA . LEU A 1 330 ? 43.792 26.715 34.132 1.00 84.12 330 LEU A CA 1
ATOM 2502 C C . LEU A 1 330 ? 44.913 27.753 34.309 1.00 84.12 330 LEU A C 1
ATOM 2504 O O . LEU A 1 330 ? 45.397 27.966 35.421 1.00 84.12 330 LEU A O 1
ATOM 2508 N N . VAL A 1 331 ? 45.321 28.419 33.229 1.00 86.75 331 VAL A N 1
ATOM 2509 C CA . VAL A 1 331 ? 46.357 29.459 33.248 1.00 86.75 331 VAL A CA 1
ATOM 2510 C C . VAL A 1 331 ? 45.894 30.655 34.075 1.00 86.75 331 VAL A C 1
ATOM 2512 O O . VAL A 1 331 ? 46.644 31.123 34.932 1.00 86.75 331 VAL A O 1
ATOM 2515 N N . ILE A 1 332 ? 44.645 31.096 33.908 1.00 83.69 332 ILE A N 1
ATOM 2516 C CA . ILE A 1 332 ? 44.041 32.159 34.722 1.00 83.69 332 ILE A CA 1
ATOM 2517 C C . ILE A 1 332 ? 44.024 31.764 36.206 1.00 83.69 332 ILE A C 1
ATOM 2519 O O . ILE A 1 332 ? 44.355 32.587 37.062 1.00 83.69 332 ILE A O 1
ATOM 2523 N N . LEU A 1 333 ? 43.714 30.506 36.534 1.00 77.25 333 LEU A N 1
ATOM 2524 C CA . LEU A 1 333 ? 43.761 30.002 37.913 1.00 77.25 333 LEU A CA 1
ATOM 2525 C C . LEU A 1 333 ? 45.176 30.015 38.512 1.00 77.25 333 LEU A C 1
ATOM 2527 O O . LEU A 1 333 ? 45.342 30.332 39.694 1.00 77.25 333 LEU A O 1
ATOM 2531 N N . ILE A 1 334 ? 46.192 29.685 37.710 1.00 80.94 334 ILE A N 1
ATOM 2532 C CA . ILE A 1 334 ? 47.598 29.682 38.134 1.00 80.94 334 ILE A CA 1
ATOM 2533 C C . ILE A 1 334 ? 48.102 31.118 38.338 1.00 80.94 334 ILE A C 1
ATOM 2535 O O . ILE A 1 334 ? 48.684 31.417 39.382 1.00 80.94 334 ILE A O 1
ATOM 2539 N N . ILE A 1 335 ? 47.839 32.020 37.385 1.00 82.00 335 ILE A N 1
ATOM 2540 C CA . ILE A 1 335 ? 48.240 33.437 37.455 1.00 82.00 335 ILE A CA 1
ATOM 2541 C C . ILE A 1 335 ? 47.492 34.165 38.579 1.00 82.00 335 ILE A C 1
ATOM 2543 O O . ILE A 1 335 ? 48.079 34.986 39.281 1.00 82.00 335 ILE A O 1
ATOM 2547 N N . GLY A 1 336 ? 46.226 33.813 38.818 1.00 72.44 336 GLY A N 1
ATOM 2548 C CA . GLY A 1 336 ? 45.414 34.329 39.921 1.00 72.44 336 GLY A CA 1
ATOM 2549 C C . GLY A 1 336 ? 45.891 33.922 41.323 1.00 72.44 336 GLY A C 1
ATOM 2550 O O . GLY A 1 336 ? 45.258 34.302 42.307 1.00 72.44 336 GLY A O 1
ATOM 2551 N N . GLY A 1 337 ? 46.980 33.150 41.449 1.00 63.91 337 GLY A N 1
ATOM 2552 C CA . GLY A 1 337 ? 47.668 32.880 42.718 1.00 63.91 337 GLY A CA 1
ATOM 2553 C C . GLY A 1 337 ? 46.899 32.002 43.713 1.00 63.91 337 GLY A C 1
ATOM 2554 O O . GLY A 1 337 ? 47.302 31.882 44.870 1.00 63.91 337 GLY A O 1
ATOM 2555 N N . ASN A 1 338 ? 45.808 31.358 43.289 1.00 60.78 338 ASN A N 1
ATOM 2556 C CA . ASN A 1 338 ? 44.846 30.707 44.186 1.00 60.78 338 ASN A CA 1
ATOM 2557 C C . ASN A 1 338 ? 44.975 29.173 44.272 1.00 60.78 338 ASN A C 1
ATOM 2559 O O . ASN A 1 338 ? 44.026 28.485 44.656 1.00 60.78 338 ASN A O 1
ATOM 2563 N N . LEU A 1 339 ? 46.165 28.611 44.017 1.00 58.31 339 LEU A N 1
ATOM 2564 C CA . LEU A 1 339 ? 46.411 27.161 44.136 1.00 58.31 339 LEU A CA 1
ATOM 2565 C C . LEU A 1 339 ? 46.182 26.595 45.554 1.00 58.31 339 LEU A C 1
ATOM 2567 O O . LEU A 1 339 ? 45.946 25.399 45.704 1.00 58.31 339 LEU A O 1
ATOM 2571 N N . LYS A 1 340 ? 46.185 27.428 46.606 1.00 54.03 340 LYS A N 1
ATOM 2572 C CA . LYS A 1 340 ? 45.857 26.990 47.980 1.00 54.03 340 LYS A CA 1
ATOM 2573 C C . LYS A 1 340 ? 44.350 26.846 48.250 1.00 54.03 340 LYS A C 1
ATOM 2575 O O . LYS A 1 340 ? 43.983 26.258 49.264 1.00 54.03 340 LYS A O 1
ATOM 2580 N N . SER A 1 341 ? 43.479 27.352 47.370 1.00 54.38 341 SER A N 1
ATOM 2581 C CA . SER A 1 341 ? 42.017 27.263 47.530 1.00 54.38 341 SER A CA 1
ATOM 2582 C C . SER A 1 341 ? 41.433 25.956 46.971 1.00 54.38 341 SER A C 1
ATOM 2584 O O . SER A 1 341 ? 40.425 25.463 47.473 1.00 54.38 341 SER A O 1
ATOM 2586 N N . ILE A 1 342 ? 42.119 25.312 46.016 1.00 54.41 342 ILE A N 1
ATOM 2587 C CA . ILE A 1 342 ? 41.696 24.025 45.426 1.00 54.41 342 ILE A CA 1
ATOM 2588 C C . ILE A 1 342 ? 41.703 22.901 46.480 1.00 54.41 342 ILE A C 1
ATOM 2590 O O . ILE A 1 342 ? 40.782 22.090 46.529 1.00 54.41 342 ILE A O 1
ATOM 2594 N N . GLY A 1 343 ? 42.665 22.916 47.412 1.00 52.94 343 GLY A N 1
ATOM 2595 C CA . GLY A 1 343 ? 42.706 21.974 48.540 1.00 52.94 343 GLY A CA 1
ATOM 2596 C C . GLY A 1 343 ? 41.615 22.188 49.602 1.00 52.94 343 GLY A C 1
ATOM 2597 O O . GLY A 1 343 ? 41.355 21.284 50.390 1.00 52.94 343 GLY A O 1
ATOM 2598 N N . ARG A 1 344 ? 40.953 23.356 49.634 1.00 47.94 344 ARG A N 1
ATOM 2599 C CA . ARG A 1 344 ? 39.821 23.633 50.544 1.00 47.94 344 ARG A CA 1
ATOM 2600 C C . ARG A 1 344 ? 38.457 23.416 49.890 1.00 47.94 344 ARG A C 1
ATOM 2602 O O . ARG A 1 344 ? 37.515 23.080 50.600 1.00 47.94 344 ARG A O 1
ATOM 2609 N N . PHE A 1 345 ? 38.359 23.526 48.565 1.00 45.47 345 PHE A N 1
ATOM 2610 C CA . PHE A 1 345 ? 37.113 23.284 47.827 1.00 45.47 345 PHE A CA 1
ATOM 2611 C C . PHE A 1 345 ? 36.681 21.805 47.819 1.00 45.47 345 PHE A C 1
ATOM 2613 O O . PHE A 1 345 ? 35.497 21.521 47.677 1.00 45.47 345 PHE A O 1
ATOM 2620 N N . LEU A 1 346 ? 37.610 20.868 48.052 1.00 49.09 346 LEU A N 1
ATOM 2621 C CA . LEU A 1 346 ? 37.307 19.437 48.212 1.00 49.09 346 LEU A CA 1
ATOM 2622 C C . LEU A 1 346 ? 37.020 19.010 49.668 1.00 49.09 346 LEU A C 1
ATOM 2624 O O . LEU A 1 346 ? 36.698 17.849 49.897 1.00 49.09 346 LEU A O 1
ATOM 2628 N N . ALA A 1 347 ? 37.107 19.919 50.651 1.00 46.12 347 ALA A N 1
ATOM 2629 C CA . ALA A 1 347 ? 36.976 19.584 52.079 1.00 46.12 347 ALA A CA 1
ATOM 2630 C C . ALA A 1 347 ? 35.858 20.332 52.834 1.00 46.12 347 ALA A C 1
ATOM 2632 O O . ALA A 1 347 ? 35.684 20.107 54.029 1.00 46.12 347 ALA A O 1
ATOM 2633 N N . VAL A 1 348 ? 35.072 21.191 52.177 1.00 42.03 348 VAL A N 1
ATOM 2634 C CA . VAL A 1 348 ? 33.912 21.847 52.805 1.00 42.03 348 VAL A CA 1
ATOM 2635 C C . VAL A 1 348 ? 32.688 21.692 51.909 1.00 42.03 348 VAL A C 1
ATOM 2637 O O . VAL A 1 348 ? 32.407 22.519 51.046 1.00 42.03 348 VAL A O 1
ATOM 2640 N N . GLN A 1 349 ? 31.921 20.628 52.148 1.00 49.78 349 GLN A N 1
ATOM 2641 C CA . GLN A 1 349 ? 30.490 20.687 51.878 1.00 49.78 349 GLN A CA 1
ATOM 2642 C C . GLN A 1 349 ? 29.865 21.720 52.819 1.00 49.78 349 GLN A C 1
ATOM 2644 O O . GLN A 1 349 ? 29.991 21.607 54.037 1.00 49.78 349 GLN A O 1
ATOM 2649 N N . GLY A 1 350 ? 29.150 22.693 52.256 1.00 46.94 350 GLY A N 1
ATOM 2650 C CA . GLY A 1 350 ? 28.194 23.491 53.016 1.00 46.94 350 GLY A CA 1
ATOM 2651 C C . GLY A 1 350 ? 28.162 24.971 52.654 1.00 46.94 350 GLY A C 1
ATOM 2652 O O . GLY A 1 350 ? 28.834 25.777 53.282 1.00 46.94 350 GLY A O 1
ATOM 2653 N N . ARG A 1 351 ? 27.240 25.322 51.748 1.00 46.00 351 ARG A N 1
ATOM 2654 C CA . ARG A 1 351 ? 26.515 26.609 51.744 1.00 46.00 351 ARG A CA 1
ATOM 2655 C C . ARG A 1 351 ? 27.313 27.881 51.388 1.00 46.00 351 ARG A C 1
ATOM 2657 O O . ARG A 1 351 ? 27.390 28.768 52.223 1.00 46.00 351 ARG A O 1
ATOM 2664 N N . ALA A 1 352 ? 27.809 28.024 50.151 1.00 42.88 352 ALA A N 1
ATOM 2665 C CA . ALA A 1 352 ? 27.997 29.343 49.491 1.00 42.88 352 ALA A CA 1
ATOM 2666 C C . ALA A 1 352 ? 28.511 29.242 48.032 1.00 42.88 352 ALA A C 1
ATOM 2668 O O . ALA A 1 352 ? 29.461 29.918 47.654 1.00 42.88 352 ALA A O 1
ATOM 2669 N N . ALA A 1 353 ? 27.896 28.408 47.188 1.00 40.22 353 ALA A N 1
ATOM 2670 C CA . ALA A 1 353 ? 28.104 28.458 45.729 1.00 40.22 353 ALA A CA 1
ATOM 2671 C C . ALA A 1 353 ? 26.771 28.566 44.966 1.00 40.22 353 ALA A C 1
ATOM 2673 O O . ALA A 1 353 ? 26.642 28.136 43.825 1.00 40.22 353 ALA A O 1
ATOM 2674 N N . GLY A 1 354 ? 25.759 29.155 45.608 1.00 46.12 354 GLY A N 1
ATOM 2675 C CA . GLY A 1 354 ? 24.602 29.688 44.902 1.00 46.12 354 GLY A CA 1
ATOM 2676 C C . GLY A 1 354 ? 24.983 31.058 44.361 1.00 46.12 354 GLY A C 1
ATOM 2677 O O . GLY A 1 354 ? 25.142 31.966 45.165 1.00 46.12 354 GLY A O 1
ATOM 2678 N N . ILE A 1 355 ? 25.215 31.155 43.046 1.00 46.12 355 ILE A N 1
ATOM 2679 C CA . ILE A 1 355 ? 24.934 32.320 42.171 1.00 46.12 355 ILE A CA 1
ATOM 2680 C C . ILE A 1 355 ? 25.421 32.091 40.717 1.00 46.12 355 ILE A C 1
ATOM 2682 O O . ILE A 1 355 ? 24.963 32.799 39.833 1.00 46.12 355 ILE A O 1
ATOM 2686 N N . PHE A 1 356 ? 26.212 31.055 40.395 1.00 40.81 356 PHE A N 1
ATOM 2687 C CA . PHE A 1 356 ? 26.623 30.775 38.994 1.00 40.81 356 PHE A CA 1
ATOM 2688 C C . PHE A 1 356 ? 26.205 29.404 38.429 1.00 40.81 356 PHE A C 1
ATOM 2690 O O . PHE A 1 356 ? 26.809 28.900 37.491 1.00 40.81 356 PHE A O 1
ATOM 2697 N N . PHE A 1 357 ? 25.133 28.819 38.969 1.00 40.78 357 PHE A N 1
ATOM 2698 C CA . PHE A 1 357 ? 24.494 27.606 38.431 1.00 40.78 357 PHE A CA 1
ATOM 2699 C C . PHE A 1 357 ? 22.963 27.750 38.367 1.00 40.78 357 PHE A C 1
ATOM 2701 O O . PHE A 1 357 ? 22.206 26.830 38.662 1.00 40.78 357 PHE A O 1
ATOM 2708 N N . ILE A 1 358 ? 22.482 28.937 37.994 1.00 42.62 358 ILE A N 1
ATOM 2709 C CA . ILE A 1 358 ? 21.073 29.152 37.646 1.00 42.62 358 ILE A CA 1
ATOM 2710 C C . ILE A 1 358 ? 20.997 29.126 36.120 1.00 42.62 358 ILE A C 1
ATOM 2712 O O . ILE A 1 358 ? 21.169 30.165 35.506 1.00 42.62 358 ILE A O 1
ATOM 2716 N N . PHE A 1 359 ? 20.876 27.928 35.537 1.00 41.78 359 PHE A N 1
ATOM 2717 C CA . PHE A 1 359 ? 20.133 27.614 34.293 1.00 41.78 359 PHE A CA 1
ATOM 2718 C C . PHE A 1 359 ? 20.288 26.137 33.874 1.00 41.78 359 PHE A C 1
ATOM 2720 O O . PHE A 1 359 ? 20.322 25.792 32.699 1.00 41.78 359 PHE A O 1
ATOM 2727 N N . SER A 1 360 ? 20.364 25.220 34.838 1.00 37.56 360 SER A N 1
ATOM 2728 C CA . SER A 1 360 ? 20.205 23.782 34.580 1.00 37.56 360 SER A CA 1
ATOM 2729 C C . SER A 1 360 ? 19.654 23.114 35.833 1.00 37.56 360 SER A C 1
ATOM 2731 O O . SER A 1 360 ? 20.294 22.268 36.445 1.00 37.56 360 SER A O 1
ATOM 2733 N N . ILE A 1 361 ? 18.472 23.554 36.263 1.00 35.28 361 ILE A N 1
ATOM 2734 C CA . ILE A 1 361 ? 17.609 22.681 37.052 1.00 35.28 361 ILE A CA 1
ATOM 2735 C C . ILE A 1 361 ? 16.798 21.932 35.997 1.00 35.28 361 ILE A C 1
ATOM 2737 O O . ILE A 1 361 ? 15.894 22.540 35.418 1.00 35.28 361 ILE A O 1
ATOM 2741 N N . PRO A 1 362 ? 17.108 20.661 35.686 1.00 38.25 362 PRO A N 1
ATOM 2742 C CA . PRO A 1 362 ? 16.095 19.815 35.101 1.00 38.25 362 PRO A CA 1
ATOM 2743 C C . PRO A 1 362 ? 15.019 19.731 36.180 1.00 38.25 362 PRO A C 1
ATOM 2745 O O . PRO A 1 362 ? 15.188 19.078 37.210 1.00 38.25 362 PRO A O 1
ATOM 2748 N N . LEU A 1 363 ? 13.927 20.471 35.989 1.00 36.09 363 LEU A N 1
ATOM 2749 C CA . LEU A 1 363 ? 12.666 20.035 36.561 1.00 36.09 363 LEU A CA 1
ATOM 2750 C C . LEU A 1 363 ? 12.556 18.566 36.144 1.00 36.09 363 LEU A C 1
ATOM 2752 O O . LEU A 1 363 ? 12.729 18.295 34.951 1.00 36.09 363 LEU A O 1
ATOM 2756 N N . PRO A 1 364 ? 12.343 17.616 37.067 1.00 33.62 364 PRO A N 1
ATOM 2757 C CA . PRO A 1 364 ? 11.870 16.316 36.655 1.00 33.62 364 PRO A CA 1
ATOM 2758 C C . PRO A 1 364 ? 10.520 16.588 35.997 1.00 33.62 364 PRO A C 1
ATOM 2760 O O . PRO A 1 364 ? 9.488 16.685 36.655 1.00 33.62 364 PRO A O 1
ATOM 2763 N N . ALA A 1 365 ? 10.534 16.786 34.682 1.00 31.19 365 ALA A N 1
ATOM 2764 C CA . ALA A 1 365 ? 9.410 16.399 33.882 1.00 31.19 365 ALA A CA 1
ATOM 2765 C C . ALA A 1 365 ? 9.296 14.908 34.177 1.00 31.19 365 ALA A C 1
ATOM 2767 O O . ALA A 1 365 ? 10.095 14.108 33.696 1.00 31.19 365 ALA A O 1
ATOM 2768 N N . GLN A 1 366 ? 8.347 14.545 35.037 1.00 32.38 366 GLN A N 1
ATOM 2769 C CA . GLN A 1 366 ? 7.700 13.251 34.936 1.00 32.38 366 GLN A CA 1
ATOM 2770 C C . GLN A 1 366 ? 7.055 13.203 33.543 1.00 32.38 366 GLN A C 1
ATOM 2772 O O . GLN A 1 366 ? 5.846 13.321 33.394 1.00 32.38 366 GLN A O 1
ATOM 2777 N N . ALA A 1 367 ? 7.870 13.071 32.498 1.00 32.44 367 ALA A N 1
ATOM 2778 C CA . ALA A 1 367 ? 7.499 12.208 31.408 1.00 32.44 367 ALA A CA 1
ATOM 2779 C C . ALA A 1 367 ? 7.572 10.827 32.048 1.00 32.44 367 ALA A C 1
ATOM 2781 O O . ALA A 1 367 ? 8.648 10.269 32.249 1.00 32.44 367 ALA A O 1
ATOM 2782 N N . GLN A 1 368 ? 6.426 10.372 32.546 1.00 39.28 368 GLN A N 1
ATOM 2783 C CA . GLN A 1 368 ? 6.223 8.973 32.847 1.00 39.28 368 GLN A CA 1
ATOM 2784 C C . GLN A 1 368 ? 6.509 8.266 31.520 1.00 39.28 368 GLN A C 1
ATOM 2786 O O . GLN A 1 368 ? 5.675 8.286 30.620 1.00 39.28 368 GLN A O 1
ATOM 2791 N N . GLU A 1 369 ? 7.730 7.767 31.344 1.00 44.81 369 GLU A N 1
ATOM 2792 C CA . GLU A 1 369 ? 8.086 6.884 30.242 1.00 44.81 369 GLU A CA 1
ATOM 2793 C C . GLU A 1 369 ? 7.365 5.572 30.562 1.00 44.81 369 GLU A C 1
ATOM 2795 O O . GLU A 1 369 ? 7.872 4.679 31.236 1.00 44.81 369 GLU A O 1
ATOM 2800 N N . GLN A 1 370 ? 6.064 5.578 30.278 1.00 57.56 370 GLN A N 1
ATOM 2801 C CA . GLN A 1 370 ? 5.144 4.501 30.577 1.00 57.56 370 GLN A CA 1
ATOM 2802 C C . GLN A 1 370 ? 5.493 3.393 29.590 1.00 57.56 370 GLN A C 1
ATOM 2804 O O . GLN A 1 370 ? 5.149 3.462 28.412 1.00 57.56 370 GLN A O 1
ATOM 2809 N N . ASN A 1 371 ? 6.286 2.431 30.057 1.00 68.25 371 ASN A N 1
ATOM 2810 C CA . ASN A 1 371 ? 6.714 1.305 29.250 1.00 68.25 371 ASN A CA 1
ATOM 2811 C C . ASN A 1 371 ? 5.535 0.345 29.063 1.00 68.25 371 ASN A C 1
ATOM 2813 O O . ASN A 1 371 ? 5.296 -0.531 29.886 1.00 68.25 371 ASN A O 1
ATOM 2817 N N . TYR A 1 372 ? 4.784 0.519 27.977 1.00 81.81 372 TYR A N 1
ATOM 2818 C CA . TYR A 1 372 ? 3.661 -0.357 27.635 1.00 81.81 372 TYR A CA 1
ATOM 2819 C C . TYR A 1 372 ? 4.102 -1.753 27.157 1.00 81.81 372 TYR A C 1
ATOM 2821 O O . TYR A 1 372 ? 3.251 -2.587 26.868 1.00 81.81 372 TYR A O 1
ATOM 2829 N N . ALA A 1 373 ? 5.411 -2.024 27.071 1.00 75.69 373 ALA A N 1
ATOM 2830 C CA . ALA A 1 373 ? 5.944 -3.308 26.620 1.00 75.69 373 ALA A CA 1
ATOM 2831 C C . ALA A 1 373 ? 5.854 -4.433 27.670 1.00 75.69 373 ALA A C 1
ATOM 2833 O O . ALA A 1 373 ? 6.038 -5.597 27.318 1.00 75.69 373 ALA A O 1
ATOM 2834 N N . ASP A 1 374 ? 5.596 -4.102 28.940 1.00 77.62 374 ASP A N 1
ATOM 2835 C CA . ASP A 1 374 ? 5.682 -5.060 30.051 1.00 77.62 374 ASP A CA 1
ATOM 2836 C C . ASP A 1 374 ? 4.387 -5.874 30.271 1.00 77.62 374 ASP A C 1
ATOM 2838 O O . ASP A 1 374 ? 4.420 -6.889 30.967 1.00 77.62 374 ASP A O 1
ATOM 2842 N N . GLY A 1 375 ? 3.276 -5.512 29.614 1.00 82.19 375 GLY A N 1
ATOM 2843 C CA . GLY A 1 375 ? 1.996 -6.208 29.764 1.00 82.19 375 GLY A CA 1
ATOM 2844 C C . GLY A 1 375 ? 0.929 -5.807 28.744 1.00 82.19 375 GLY A C 1
ATOM 2845 O O . GLY A 1 375 ? 1.185 -5.080 27.787 1.00 82.19 375 GLY A O 1
ATOM 2846 N N . ILE A 1 376 ? -0.296 -6.309 28.930 1.00 88.69 376 ILE A N 1
ATOM 2847 C CA . ILE A 1 376 ? -1.431 -5.995 28.049 1.00 88.69 376 ILE A CA 1
ATOM 2848 C C . ILE A 1 376 ? -2.100 -4.714 28.540 1.00 88.69 376 ILE A C 1
ATOM 2850 O O . ILE A 1 376 ? -2.564 -4.650 29.673 1.00 88.69 376 ILE A O 1
ATOM 2854 N N . TYR A 1 377 ? -2.236 -3.722 27.667 1.00 93.81 377 TYR A N 1
ATOM 2855 C CA . TYR A 1 377 ? -2.966 -2.491 27.958 1.00 93.81 377 TYR A CA 1
ATOM 2856 C C . TYR A 1 377 ? -4.163 -2.355 27.022 1.00 93.81 377 TYR A C 1
ATOM 2858 O O . TYR A 1 377 ? -4.058 -2.588 25.817 1.00 93.81 377 TYR A O 1
ATOM 2866 N N . LEU A 1 378 ? -5.306 -1.940 27.568 1.00 96.62 378 LEU A N 1
ATOM 2867 C CA . LEU A 1 378 ? -6.397 -1.436 26.736 1.00 96.62 378 LEU A CA 1
ATOM 2868 C C . LEU A 1 378 ? -6.108 0.022 26.392 1.00 96.62 378 LEU A C 1
ATOM 2870 O O . LEU A 1 378 ? -5.577 0.760 27.218 1.00 96.62 378 LEU A O 1
ATOM 2874 N N . ALA A 1 379 ? -6.472 0.463 25.194 1.00 97.38 379 ALA A N 1
ATOM 2875 C CA . ALA A 1 379 ? -6.183 1.824 24.771 1.00 97.38 379 ALA A 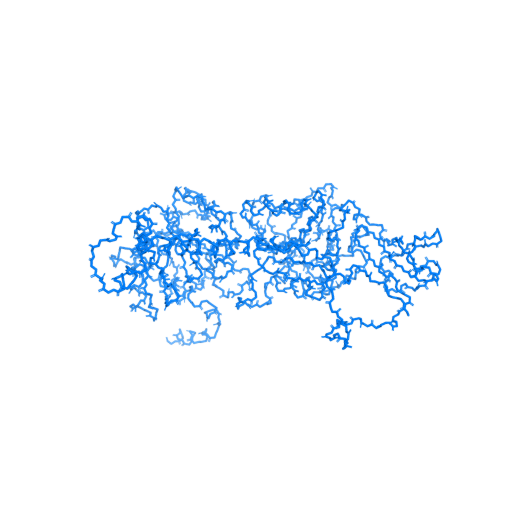CA 1
ATOM 2876 C C . ALA A 1 379 ? -7.365 2.511 24.101 1.00 97.38 379 ALA A C 1
ATOM 2878 O O . ALA A 1 379 ? -8.173 1.873 23.422 1.00 97.38 379 ALA A O 1
ATOM 2879 N N . TYR A 1 380 ? -7.429 3.833 24.262 1.00 98.31 380 TYR A N 1
ATOM 2880 C CA . TYR A 1 380 ? -8.303 4.696 23.479 1.00 98.31 380 TYR A CA 1
ATOM 2881 C C . TYR A 1 380 ? -7.555 5.884 22.876 1.00 98.31 380 TYR A C 1
ATOM 2883 O O . TYR A 1 380 ? -6.594 6.382 23.459 1.00 98.31 380 TYR A O 1
ATOM 2891 N N . MET A 1 381 ? -8.029 6.377 21.734 1.00 97.25 381 MET A N 1
ATOM 2892 C CA . MET A 1 381 ? -7.516 7.606 21.123 1.00 97.25 381 MET A CA 1
ATOM 2893 C C . MET A 1 381 ? -8.100 8.829 21.819 1.00 97.25 381 MET A C 1
ATOM 2895 O O . MET A 1 381 ? -9.322 8.964 21.920 1.00 97.25 381 MET A O 1
ATOM 2899 N N . ARG A 1 382 ? -7.234 9.735 22.281 1.00 95.88 382 ARG A N 1
ATOM 2900 C CA . ARG A 1 382 ? -7.659 11.012 22.862 1.00 95.88 382 ARG A CA 1
ATOM 2901 C C . ARG A 1 382 ? -8.278 11.889 21.787 1.00 95.88 382 ARG A C 1
ATOM 2903 O O . ARG A 1 382 ? -7.711 12.083 20.713 1.00 95.88 382 ARG A O 1
ATOM 2910 N N . THR A 1 383 ? -9.435 12.452 22.098 1.00 93.25 383 THR A N 1
ATOM 2911 C CA . THR A 1 383 ? -10.192 13.292 21.163 1.00 93.25 383 THR A CA 1
ATOM 2912 C C . THR A 1 383 ? -9.946 14.779 21.388 1.00 93.25 383 THR A C 1
ATOM 2914 O O . THR A 1 383 ? -10.202 15.581 20.494 1.00 93.25 383 THR A O 1
ATOM 2917 N N . GLY A 1 384 ? -9.446 15.151 22.574 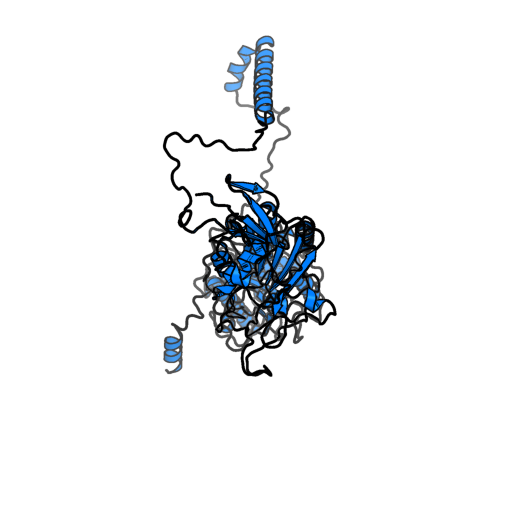1.00 91.06 384 GLY A N 1
ATOM 2918 C CA . GLY A 1 384 ? -9.359 16.540 23.027 1.00 91.06 384 GLY A CA 1
ATOM 2919 C C . GLY A 1 384 ? -10.627 17.022 23.743 1.00 91.06 384 GLY A C 1
ATOM 2920 O O . GLY A 1 384 ? -10.610 18.092 24.350 1.00 91.06 384 GLY A O 1
ATOM 2921 N N . ASP A 1 385 ? -11.703 16.228 23.736 1.00 94.00 385 ASP A N 1
ATOM 2922 C CA . ASP A 1 385 ? -12.883 16.433 24.573 1.00 94.00 385 ASP A CA 1
ATOM 2923 C C . ASP A 1 385 ? -12.732 15.643 25.883 1.00 94.00 385 ASP A C 1
ATOM 2925 O O . ASP A 1 385 ? -12.824 14.414 25.917 1.00 94.00 385 ASP A O 1
ATOM 2929 N N . ALA A 1 386 ? -12.533 16.366 26.989 1.00 94.44 386 ALA A N 1
ATOM 2930 C CA . ALA A 1 386 ? -12.312 15.775 28.307 1.00 94.44 386 ALA A CA 1
ATOM 2931 C C . ALA A 1 386 ? -13.464 14.871 28.783 1.00 94.44 386 ALA A C 1
ATOM 2933 O O . ALA A 1 386 ? -13.225 13.911 29.516 1.00 94.44 386 ALA A O 1
ATOM 2934 N N . GLY A 1 387 ? -14.708 15.151 28.379 1.00 95.50 387 GLY A N 1
ATOM 2935 C CA . GLY A 1 387 ? -15.858 14.321 28.731 1.00 95.50 387 GLY A CA 1
ATOM 2936 C C . GLY A 1 387 ? -15.831 12.987 27.990 1.00 95.50 387 GLY A C 1
ATOM 2937 O O . GLY A 1 387 ? -16.021 11.932 28.597 1.00 95.50 387 GLY A O 1
ATOM 2938 N N . VAL A 1 388 ? -15.544 13.024 26.688 1.00 95.94 388 VAL A N 1
ATOM 2939 C CA . VAL A 1 388 ? -15.406 11.820 25.853 1.00 95.94 388 VAL A CA 1
ATOM 2940 C C . VAL A 1 388 ? -14.223 10.972 26.301 1.00 95.94 388 VAL A C 1
ATOM 2942 O O . VAL A 1 388 ? -14.362 9.757 26.452 1.00 95.94 388 VAL A O 1
ATOM 2945 N N . ASP A 1 389 ? -13.087 11.607 26.567 1.00 97.00 389 ASP A N 1
ATOM 2946 C CA . ASP A 1 389 ? -11.867 10.930 26.992 1.00 97.00 389 ASP A CA 1
ATOM 2947 C C . ASP A 1 389 ? -12.050 10.295 28.382 1.00 97.00 389 ASP A C 1
ATOM 2949 O O . ASP A 1 389 ? -11.649 9.151 28.596 1.00 97.00 389 ASP A O 1
ATOM 2953 N N . SER A 1 390 ? -12.735 10.982 29.307 1.00 97.69 390 SER A N 1
ATOM 2954 C CA . SER A 1 390 ? -13.053 10.441 30.635 1.00 97.69 390 SER A CA 1
ATOM 2955 C C . SER A 1 390 ? -13.982 9.225 30.565 1.00 97.69 390 SER A C 1
ATOM 2957 O O . SER A 1 390 ? -13.713 8.220 31.225 1.00 97.69 390 SER A O 1
ATOM 2959 N N . ILE A 1 391 ? -15.035 9.277 29.740 1.00 97.75 391 ILE A N 1
ATOM 2960 C CA . ILE A 1 391 ? -15.947 8.139 29.530 1.00 97.75 391 ILE A CA 1
ATOM 2961 C C . ILE A 1 391 ? -15.209 6.965 28.881 1.00 97.75 391 ILE A C 1
ATOM 2963 O O . ILE A 1 391 ? -15.409 5.821 29.281 1.00 97.75 391 ILE A O 1
ATOM 2967 N N . SER A 1 392 ? -14.345 7.240 27.902 1.00 98.25 392 SER A N 1
ATOM 2968 C CA . SER A 1 392 ? -13.560 6.212 27.208 1.00 98.25 392 SER A CA 1
ATOM 2969 C C . SER A 1 392 ? -12.626 5.486 28.170 1.00 98.25 392 SER A C 1
ATOM 2971 O O . SER A 1 392 ? -12.626 4.256 28.217 1.00 98.25 392 SER A O 1
ATOM 2973 N N . HIS A 1 393 ? -11.915 6.242 29.010 1.00 98.31 393 HIS A N 1
ATOM 2974 C CA . HIS A 1 393 ? -11.054 5.688 30.047 1.00 98.31 393 HIS A CA 1
ATOM 2975 C C . HIS A 1 393 ? -11.838 4.842 31.062 1.00 98.31 393 HIS A C 1
ATOM 2977 O O . HIS A 1 393 ? -11.493 3.687 31.289 1.00 98.31 393 HIS A O 1
ATOM 2983 N N . GLN A 1 394 ? -12.928 5.374 31.632 1.00 97.94 394 GLN A N 1
ATOM 2984 C CA . GLN A 1 394 ? -13.756 4.647 32.608 1.00 97.94 394 GLN A CA 1
ATOM 2985 C C . GLN A 1 394 ? -14.386 3.381 32.014 1.00 97.94 394 GLN A C 1
ATOM 2987 O O . GLN A 1 394 ? -14.446 2.345 32.675 1.00 97.94 394 GLN A O 1
ATOM 2992 N N . GLY A 1 395 ? -14.845 3.453 30.763 1.00 97.44 395 GLY A N 1
ATOM 2993 C CA . GLY A 1 395 ? -15.442 2.319 30.069 1.00 97.44 395 GLY A CA 1
ATOM 2994 C C . GLY A 1 395 ? -14.445 1.194 29.838 1.00 97.44 395 GLY A C 1
ATOM 2995 O O . GLY A 1 395 ? -14.736 0.045 30.164 1.00 97.44 395 GLY A O 1
ATOM 2996 N N . LEU A 1 396 ? -13.250 1.518 29.344 1.00 98.00 396 LEU A N 1
ATOM 2997 C CA . LEU A 1 396 ? -12.188 0.527 29.177 1.00 98.00 396 LEU A CA 1
ATOM 2998 C C . LEU A 1 396 ? -11.667 0.001 30.519 1.00 98.00 396 LEU A C 1
ATOM 3000 O O . LEU A 1 396 ? -11.361 -1.182 30.610 1.00 98.00 396 LEU A O 1
ATOM 3004 N N . GLN A 1 397 ? -11.637 0.823 31.571 1.00 97.56 397 GLN A N 1
ATOM 3005 C CA . GLN A 1 397 ? -11.222 0.375 32.902 1.00 97.56 397 GLN A CA 1
ATOM 3006 C C . GLN A 1 397 ? -12.206 -0.664 33.449 1.00 97.56 397 GLN A C 1
ATOM 3008 O O . GLN A 1 397 ? -11.801 -1.727 33.911 1.00 97.56 397 GLN A O 1
ATOM 3013 N N . SER A 1 398 ? -13.511 -0.407 33.317 1.00 96.38 398 SER A N 1
ATOM 3014 C CA . SER A 1 398 ? -14.531 -1.391 33.686 1.00 96.38 398 SER A CA 1
ATOM 3015 C C . SER A 1 398 ? -14.451 -2.651 32.819 1.00 96.38 398 SER A C 1
ATOM 3017 O O . SER A 1 398 ? -14.652 -3.759 33.316 1.00 96.38 398 SER A O 1
ATOM 3019 N N . LEU A 1 399 ? -14.123 -2.513 31.529 1.00 96.44 399 LEU A N 1
ATOM 3020 C CA . LEU A 1 399 ? -13.920 -3.658 30.647 1.00 96.44 399 LEU A CA 1
ATOM 3021 C C . LEU A 1 399 ? -12.710 -4.508 31.071 1.00 96.44 399 LEU A C 1
ATOM 3023 O O . LEU A 1 399 ? -12.819 -5.733 31.051 1.00 96.44 399 LEU A O 1
ATOM 3027 N N . ALA A 1 400 ? -11.608 -3.891 31.506 1.00 96.56 400 ALA A N 1
ATOM 3028 C CA . ALA A 1 400 ? -10.447 -4.598 32.050 1.00 96.56 400 ALA A CA 1
ATOM 3029 C C . ALA A 1 400 ? -10.829 -5.452 33.272 1.00 96.56 400 ALA A C 1
ATOM 3031 O O . ALA A 1 400 ? -10.581 -6.656 33.284 1.00 96.56 400 ALA A O 1
ATOM 3032 N N . GLU A 1 401 ? -11.576 -4.890 34.227 1.00 95.44 401 GLU A N 1
ATOM 3033 C CA . GLU A 1 401 ? -12.086 -5.637 35.389 1.00 95.44 401 GLU A CA 1
ATOM 3034 C C . GLU A 1 401 ? -13.054 -6.774 35.004 1.00 95.44 401 GLU A C 1
ATOM 3036 O O . GLU A 1 401 ? -13.261 -7.741 35.748 1.00 95.44 401 GLU A O 1
ATOM 3041 N N . VAL A 1 402 ? -13.767 -6.644 33.882 1.00 95.50 402 VAL A N 1
ATOM 3042 C CA . VAL A 1 402 ? -14.625 -7.716 33.358 1.00 95.50 402 VAL A CA 1
ATOM 3043 C C . VAL A 1 402 ? -13.778 -8.816 32.721 1.00 95.50 402 VAL A C 1
ATOM 3045 O O . VAL A 1 402 ? -14.090 -9.989 32.929 1.00 95.50 402 VAL A O 1
ATOM 3048 N N . LEU A 1 403 ? -12.722 -8.460 31.986 1.00 95.88 403 LEU A N 1
ATOM 3049 C CA . LEU A 1 403 ? -11.785 -9.408 31.383 1.00 95.88 403 LEU A CA 1
ATOM 3050 C C . LEU A 1 403 ? -11.076 -10.243 32.447 1.00 95.88 403 LEU A C 1
ATOM 3052 O O . LEU A 1 403 ? -11.158 -11.466 32.362 1.00 95.88 403 LEU A O 1
ATOM 3056 N N . GLU A 1 404 ? -10.507 -9.617 33.476 1.00 95.31 404 GLU A N 1
ATOM 3057 C CA . GLU A 1 404 ? -9.832 -10.316 34.584 1.00 95.31 404 GLU A CA 1
ATOM 3058 C C . GLU A 1 404 ? -10.762 -11.301 35.298 1.00 95.31 404 GLU A C 1
ATOM 3060 O O . GLU A 1 404 ? -10.399 -12.420 35.647 1.00 95.31 404 GLU A O 1
ATOM 3065 N N . ARG A 1 405 ? -12.018 -10.898 35.508 1.00 95.38 405 ARG A N 1
ATOM 3066 C CA . ARG A 1 405 ? -12.999 -11.714 36.233 1.00 95.38 405 ARG A CA 1
ATOM 3067 C C . ARG A 1 405 ? -13.557 -12.871 35.409 1.00 95.38 405 ARG A C 1
ATOM 3069 O O . ARG A 1 405 ? -14.035 -13.845 35.989 1.00 95.38 405 ARG A O 1
ATOM 3076 N N . ARG A 1 406 ? -13.624 -12.731 34.082 1.00 95.44 406 ARG A N 1
ATOM 3077 C CA . ARG A 1 406 ? -14.343 -13.673 33.204 1.00 95.44 406 ARG A CA 1
ATOM 3078 C C . ARG A 1 406 ? -13.431 -14.444 32.252 1.00 95.44 406 ARG A C 1
ATOM 3080 O O . ARG A 1 406 ? -13.904 -15.385 31.621 1.00 95.44 406 ARG A O 1
ATOM 3087 N N . THR A 1 407 ? -12.167 -14.059 32.127 1.00 94.44 407 THR A N 1
ATOM 3088 C CA . THR A 1 407 ? -11.192 -14.637 31.196 1.00 94.44 407 THR A CA 1
ATOM 3089 C C . THR A 1 407 ? -9.829 -14.791 31.876 1.00 94.44 407 THR A C 1
ATOM 3091 O O . THR A 1 407 ? -9.678 -14.441 33.038 1.00 94.44 407 THR A O 1
ATOM 3094 N N . SER A 1 408 ? -8.837 -15.321 31.158 1.00 91.38 408 SER A N 1
ATOM 3095 C CA . SER A 1 408 ? -7.437 -15.363 31.608 1.00 91.38 408 SER A CA 1
ATOM 3096 C C . SER A 1 408 ? -6.619 -14.139 31.173 1.00 91.38 408 SER A C 1
ATOM 3098 O O . SER A 1 408 ? -5.398 -14.165 31.273 1.00 91.38 408 SER A O 1
ATOM 3100 N N . VAL A 1 409 ? -7.257 -13.126 30.579 1.00 90.94 409 VAL A N 1
ATOM 3101 C CA . VAL A 1 409 ? -6.592 -11.885 30.170 1.00 90.94 409 VAL A CA 1
ATOM 3102 C C . VAL A 1 409 ? -6.566 -10.945 31.368 1.00 90.94 409 VAL A C 1
ATOM 3104 O O . VAL A 1 409 ? -7.623 -10.631 31.912 1.00 90.94 409 VAL A O 1
ATOM 3107 N N . GLU A 1 410 ? -5.374 -10.475 31.725 1.00 92.75 410 GLU A N 1
ATOM 3108 C CA . GLU A 1 410 ? -5.128 -9.564 32.848 1.00 92.75 410 GLU A CA 1
ATOM 3109 C C . GLU A 1 410 ? -4.512 -8.257 32.318 1.00 92.75 410 GLU A C 1
ATOM 3111 O O . GLU A 1 410 ? -3.290 -8.169 32.183 1.00 92.75 410 GLU A O 1
ATOM 3116 N N . PRO A 1 411 ? -5.327 -7.262 31.907 1.00 93.88 411 PRO A N 1
ATOM 3117 C CA . PRO A 1 411 ? -4.797 -5.984 31.453 1.00 93.88 411 PRO A CA 1
ATOM 3118 C C . PRO A 1 411 ? -4.194 -5.183 32.613 1.00 93.88 411 PRO A C 1
ATOM 3120 O O . PRO A 1 411 ? -4.849 -4.973 33.626 1.00 93.88 411 PRO A O 1
ATOM 3123 N N . GLU A 1 412 ? -2.989 -4.645 32.441 1.00 93.00 412 GLU A N 1
ATOM 3124 C CA . GLU A 1 412 ? -2.311 -3.849 33.475 1.00 93.00 412 GLU A CA 1
ATOM 3125 C C . GLU A 1 412 ? -2.931 -2.457 33.665 1.00 93.00 412 GLU A C 1
ATOM 3127 O O . GLU A 1 412 ? -2.772 -1.821 34.710 1.00 93.00 412 GLU A O 1
ATOM 3132 N N . GLY A 1 413 ? -3.647 -1.961 32.655 1.00 93.81 413 GLY A N 1
ATOM 3133 C CA . GLY A 1 413 ? -4.340 -0.685 32.736 1.00 93.81 413 GLY A CA 1
ATOM 3134 C C . GLY A 1 413 ? -4.917 -0.201 31.413 1.00 93.81 413 GLY A C 1
ATOM 3135 O O . GLY A 1 413 ? -5.011 -0.935 30.425 1.00 93.81 413 GLY A O 1
ATOM 3136 N N . VAL A 1 414 ? -5.307 1.077 31.417 1.00 96.69 414 VAL A N 1
ATOM 3137 C CA . VAL A 1 414 ? -5.894 1.767 30.266 1.00 96.69 414 VAL A CA 1
ATOM 3138 C C . VAL A 1 414 ? -5.057 2.978 29.870 1.00 96.69 414 VAL A C 1
ATOM 3140 O O . VAL A 1 414 ? -4.898 3.913 30.658 1.00 96.69 414 VAL A O 1
ATOM 3143 N N . ALA A 1 415 ? -4.591 3.001 28.625 1.00 96.56 415 ALA A N 1
ATOM 3144 C CA . ALA A 1 415 ? -3.831 4.101 28.046 1.00 96.56 415 ALA A CA 1
ATOM 3145 C C . ALA A 1 415 ? -4.722 5.026 27.201 1.00 96.56 415 ALA A C 1
ATOM 3147 O O . ALA A 1 415 ? -5.544 4.578 26.402 1.00 96.56 415 ALA A O 1
ATOM 3148 N N . GLY A 1 416 ? -4.547 6.338 27.361 1.00 96.62 416 GLY A N 1
ATOM 3149 C CA . GLY A 1 416 ? -5.100 7.330 26.437 1.00 96.62 416 GLY A CA 1
ATOM 3150 C C . GLY A 1 416 ? -4.000 7.805 25.499 1.00 96.62 416 GLY A C 1
ATOM 3151 O O . GLY A 1 416 ? -3.046 8.408 25.989 1.00 96.62 416 GLY A O 1
ATOM 3152 N N . LEU A 1 417 ? -4.155 7.559 24.201 1.00 96.69 417 LEU A N 1
ATOM 3153 C CA . LEU A 1 417 ? -3.115 7.712 23.185 1.00 96.69 417 LEU A CA 1
ATOM 3154 C C . LEU A 1 417 ? -3.273 8.988 22.357 1.00 96.69 417 LEU A C 1
ATOM 3156 O O . LEU A 1 417 ? -4.386 9.431 22.059 1.00 96.69 417 LEU A O 1
ATOM 3160 N N . ASN A 1 418 ? -2.142 9.544 21.945 1.00 94.75 418 ASN A N 1
ATOM 3161 C CA . ASN A 1 418 ? -1.997 10.603 20.964 1.00 94.75 418 ASN A CA 1
ATOM 3162 C C . ASN A 1 418 ? -1.126 10.092 19.796 1.00 94.75 418 ASN A C 1
ATOM 3164 O O . ASN A 1 418 ? 0.076 9.893 19.984 1.00 94.75 418 ASN A O 1
ATOM 3168 N N . PRO A 1 419 ? -1.682 9.950 18.576 1.00 93.31 419 PRO A N 1
ATOM 3169 C CA . PRO A 1 419 ? -0.965 9.369 17.437 1.00 93.31 419 PRO A CA 1
ATOM 3170 C C . PRO A 1 419 ? 0.242 10.198 16.980 1.00 93.31 419 PRO A C 1
ATOM 3172 O O . PRO A 1 419 ? 1.065 9.705 16.219 1.00 93.31 419 PRO A O 1
ATOM 3175 N N . GLU A 1 420 ? 0.370 11.452 17.420 1.00 91.44 420 GLU A N 1
ATOM 3176 C CA . GLU A 1 420 ? 1.502 12.323 17.082 1.00 91.44 420 GLU A CA 1
ATOM 3177 C C . GLU A 1 420 ? 2.804 11.940 17.802 1.00 91.44 420 GLU A C 1
ATOM 3179 O O . GLU A 1 420 ? 3.906 12.239 17.320 1.00 91.44 420 GLU A O 1
ATOM 3184 N N . VAL A 1 421 ? 2.687 11.342 18.991 1.00 90.81 421 VAL A N 1
ATOM 3185 C CA . VAL A 1 421 ? 3.808 11.172 19.930 1.00 90.81 421 VAL A CA 1
ATOM 3186 C C . VAL A 1 421 ? 3.900 9.778 20.533 1.00 90.81 421 VAL A C 1
ATOM 3188 O O . VAL A 1 421 ? 5.012 9.349 20.822 1.00 90.81 421 VAL A O 1
ATOM 3191 N N . ASP A 1 422 ? 2.775 9.086 20.710 1.00 91.94 422 ASP A N 1
ATOM 3192 C CA . ASP A 1 422 ? 2.743 7.788 21.376 1.00 91.94 422 ASP A CA 1
ATOM 3193 C C . ASP A 1 422 ? 2.986 6.647 20.377 1.00 91.94 422 ASP A C 1
ATOM 3195 O O . ASP A 1 422 ? 2.500 6.672 19.244 1.00 91.94 422 ASP A O 1
ATOM 3199 N N . GLU A 1 423 ? 3.723 5.627 20.818 1.00 88.62 423 GLU A N 1
ATOM 3200 C CA . GLU A 1 423 ? 3.994 4.416 20.039 1.00 88.62 423 GLU A CA 1
ATOM 3201 C C . GLU A 1 423 ? 2.788 3.466 20.099 1.00 88.62 423 GLU A C 1
ATOM 3203 O O . GLU A 1 423 ? 2.459 2.926 21.157 1.00 88.62 423 GLU A O 1
ATOM 3208 N N . LEU A 1 424 ? 2.115 3.267 18.962 1.00 90.38 424 LEU A N 1
ATOM 3209 C CA . LEU A 1 424 ? 0.866 2.498 18.890 1.00 90.38 424 LEU A CA 1
ATOM 3210 C C . LEU A 1 424 ? 1.098 0.978 18.855 1.00 90.38 424 LEU A C 1
ATOM 3212 O O . LEU A 1 424 ? 0.187 0.216 19.179 1.00 90.38 424 LEU A O 1
ATOM 3216 N N . ALA A 1 425 ? 2.301 0.525 18.484 1.00 85.31 425 ALA A N 1
ATOM 3217 C CA . ALA A 1 425 ? 2.603 -0.889 18.248 1.00 85.31 425 ALA A CA 1
ATOM 3218 C C . ALA A 1 425 ? 2.416 -1.802 19.477 1.00 85.31 425 ALA A C 1
ATOM 3220 O O . ALA A 1 425 ? 2.258 -3.011 19.321 1.00 85.31 425 ALA A O 1
ATOM 3221 N N . PHE A 1 426 ? 2.399 -1.245 20.692 1.00 85.88 426 PHE A N 1
ATOM 3222 C CA . PHE A 1 426 ? 2.213 -2.009 21.932 1.00 85.88 426 PHE A CA 1
ATOM 3223 C C . PHE A 1 426 ? 0.757 -2.409 22.212 1.00 85.88 426 PHE A C 1
ATOM 3225 O O . PHE A 1 426 ? 0.505 -3.204 23.115 1.00 85.88 426 PHE A O 1
ATOM 3232 N N . PHE A 1 427 ? -0.213 -1.876 21.463 1.00 90.38 427 PHE A N 1
ATOM 3233 C CA . PHE A 1 427 ? -1.632 -2.041 21.770 1.00 90.38 427 PHE A CA 1
ATOM 3234 C C . PHE A 1 427 ? -2.314 -2.973 20.763 1.00 90.38 427 PHE A C 1
ATOM 3236 O O . PHE A 1 427 ? -2.487 -2.595 19.607 1.00 90.38 427 PHE A O 1
ATOM 3243 N N . PRO A 1 428 ? -2.788 -4.166 21.162 1.00 85.69 428 PRO A N 1
ATOM 3244 C CA . PRO A 1 428 ? -3.463 -5.092 20.244 1.00 85.69 428 PRO A CA 1
ATOM 3245 C C . PRO A 1 428 ? -4.740 -4.512 19.622 1.00 85.69 428 PRO A C 1
ATOM 3247 O O . PRO A 1 428 ? -5.098 -4.831 18.488 1.00 85.69 428 PRO A O 1
ATOM 3250 N N . ILE A 1 429 ? -5.429 -3.654 20.378 1.00 92.94 429 ILE A N 1
ATOM 3251 C CA . ILE A 1 429 ? -6.622 -2.944 19.935 1.00 92.94 429 ILE A CA 1
ATOM 3252 C C . ILE A 1 429 ? -6.673 -1.533 20.512 1.00 92.94 429 ILE A C 1
ATOM 3254 O O . ILE A 1 429 ? -6.369 -1.311 21.686 1.00 92.94 429 ILE A O 1
ATOM 3258 N N . ILE A 1 430 ? -7.133 -0.597 19.687 1.00 97.44 430 ILE A N 1
ATOM 3259 C CA . ILE A 1 430 ? -7.368 0.794 20.055 1.00 97.44 430 ILE A CA 1
ATOM 3260 C C . ILE A 1 430 ? -8.848 1.138 19.839 1.00 97.44 430 ILE A C 1
ATOM 3262 O O . ILE A 1 430 ? -9.394 0.991 18.744 1.00 97.44 430 ILE A O 1
ATOM 3266 N N . TYR A 1 431 ? -9.508 1.636 20.885 1.00 98.25 431 TYR A N 1
ATOM 3267 C CA . TYR A 1 431 ? -10.844 2.224 20.793 1.00 98.25 431 TYR A CA 1
ATOM 3268 C C . TYR A 1 431 ? -10.750 3.689 20.346 1.00 98.25 431 TYR A C 1
ATOM 3270 O O . TYR A 1 431 ? -10.131 4.517 21.010 1.00 98.25 431 TYR A O 1
ATOM 3278 N N . TRP A 1 432 ? -11.383 4.042 19.233 1.00 97.50 432 TRP A N 1
ATOM 3279 C CA . TRP A 1 432 ? -11.381 5.403 18.708 1.00 97.50 432 TRP A CA 1
ATOM 3280 C C . TRP A 1 432 ? -12.787 6.012 18.754 1.00 97.50 432 TRP A C 1
ATOM 3282 O O . TRP A 1 432 ? -13.584 5.814 17.832 1.00 97.50 432 TRP A O 1
ATOM 3292 N N . PRO A 1 433 ? -13.108 6.802 19.793 1.00 96.69 433 PRO A N 1
ATOM 3293 C CA . PRO A 1 433 ? -14.343 7.574 19.819 1.00 96.69 433 PRO A CA 1
ATOM 3294 C C . PRO A 1 433 ? -14.244 8.741 18.826 1.00 96.69 433 PRO A C 1
ATOM 3296 O O . PRO A 1 433 ? -13.396 9.619 18.962 1.00 96.69 433 PRO A O 1
ATOM 3299 N N . VAL A 1 434 ? -15.116 8.776 17.823 1.00 94.69 434 VAL A N 1
ATOM 3300 C CA . VAL A 1 434 ? -15.151 9.858 16.831 1.00 94.69 434 VAL A CA 1
ATOM 3301 C C . VAL A 1 434 ? -16.069 10.969 17.324 1.00 94.69 434 VAL A C 1
ATOM 3303 O O . VAL A 1 434 ? -17.191 10.711 17.766 1.00 94.69 434 VAL A O 1
ATOM 3306 N N . THR A 1 435 ? -15.603 12.214 17.240 1.00 92.69 435 THR A N 1
ATOM 3307 C CA . THR A 1 435 ? -16.344 13.405 17.683 1.00 92.69 435 THR A CA 1
ATOM 3308 C C . THR A 1 435 ? -16.766 14.299 16.511 1.00 92.69 435 THR A C 1
ATOM 3310 O O . THR A 1 435 ? -16.200 14.236 15.417 1.00 92.69 435 THR A O 1
ATOM 3313 N N . GLU A 1 436 ? -17.772 15.157 16.728 1.00 88.94 436 GLU A N 1
ATOM 3314 C CA . GLU A 1 436 ? -18.243 16.115 15.710 1.00 88.94 436 GLU A CA 1
ATOM 3315 C C . GLU A 1 436 ? -17.167 17.124 15.295 1.00 88.94 436 GLU A C 1
ATOM 3317 O O . GLU A 1 436 ? -17.118 17.523 14.138 1.00 88.94 436 GLU A O 1
ATOM 3322 N N . ASN A 1 437 ? -16.312 17.535 16.236 1.00 83.06 437 ASN A N 1
ATOM 3323 C CA . ASN A 1 437 ? -15.291 18.566 16.035 1.00 83.06 437 ASN A CA 1
ATOM 3324 C C . ASN A 1 437 ? -13.881 17.962 16.050 1.00 83.06 437 ASN A C 1
ATOM 3326 O O . ASN A 1 437 ? -12.945 18.570 16.571 1.00 83.06 437 ASN A O 1
ATOM 3330 N N . GLN A 1 438 ? -13.746 16.743 15.526 1.00 84.62 438 GLN A N 1
ATOM 3331 C CA . GLN A 1 438 ? -12.473 16.040 15.492 1.00 84.62 438 GLN A CA 1
ATOM 3332 C C . GLN A 1 438 ? -11.452 16.853 14.689 1.00 84.62 438 GLN A C 1
ATOM 3334 O O . GLN A 1 438 ? -11.677 17.183 13.523 1.00 84.62 438 GLN A O 1
ATOM 3339 N N . VAL A 1 439 ? -10.321 17.169 15.315 1.00 85.31 439 VAL A N 1
ATOM 3340 C CA . VAL A 1 439 ? -9.218 17.853 14.635 1.00 85.31 439 VAL A CA 1
ATOM 3341 C C . VAL A 1 439 ? -8.618 16.910 13.592 1.00 85.31 439 VAL A C 1
ATOM 3343 O O . VAL A 1 439 ? -8.446 15.717 13.855 1.00 85.31 439 VAL A O 1
ATOM 3346 N N . ALA A 1 440 ? -8.313 17.443 12.406 1.00 84.38 440 ALA A N 1
ATOM 3347 C CA . ALA A 1 440 ? -7.619 16.690 11.370 1.00 84.38 440 ALA A CA 1
ATOM 3348 C C . ALA A 1 440 ? -6.243 16.234 11.880 1.00 84.38 440 ALA A C 1
ATOM 3350 O O . ALA A 1 440 ? -5.511 17.015 12.488 1.00 84.38 440 ALA A O 1
ATOM 3351 N N . LEU A 1 441 ? -5.911 14.968 11.638 1.00 89.31 441 LEU A N 1
ATOM 3352 C CA . LEU A 1 441 ? -4.625 14.392 12.025 1.00 89.31 441 LEU A CA 1
ATOM 3353 C C . LEU A 1 441 ? -3.495 15.032 11.218 1.00 89.31 441 LEU A C 1
ATOM 3355 O O . LEU A 1 441 ? -3.675 15.314 10.029 1.00 89.31 441 LEU A O 1
ATOM 3359 N N . SER A 1 442 ? -2.329 15.230 11.839 1.00 90.75 442 SER A N 1
ATOM 3360 C CA . SER A 1 442 ? -1.148 15.608 11.071 1.00 90.75 442 SER A CA 1
ATOM 3361 C C . SER A 1 442 ? -0.706 14.448 10.160 1.00 90.75 442 SER A C 1
ATOM 3363 O O . SER A 1 442 ? -1.049 13.286 10.413 1.00 90.75 442 SER A O 1
ATOM 3365 N N . PRO A 1 443 ? 0.108 14.725 9.130 1.00 84.25 443 PRO A N 1
ATOM 3366 C CA . PRO A 1 443 ? 0.741 13.692 8.309 1.00 84.25 443 PRO A CA 1
ATOM 3367 C C . PRO A 1 443 ? 1.499 12.649 9.140 1.00 84.25 443 PRO A C 1
ATOM 3369 O O . PRO A 1 443 ? 1.428 11.456 8.851 1.00 84.25 443 PRO A O 1
ATOM 3372 N N . LYS A 1 444 ? 2.168 13.078 10.220 1.00 86.56 444 LYS A N 1
ATOM 3373 C CA . LYS A 1 444 ? 2.896 12.180 11.122 1.00 86.56 444 LYS A CA 1
ATOM 3374 C C . LYS A 1 444 ? 1.941 11.238 11.856 1.00 86.56 444 LYS A C 1
ATOM 3376 O O . LYS A 1 444 ? 2.183 10.034 11.889 1.00 86.56 444 LYS A O 1
ATOM 3381 N N . ALA A 1 445 ? 0.843 11.763 12.400 1.00 91.75 445 ALA A N 1
ATOM 3382 C CA . ALA A 1 445 ? -0.175 10.942 13.049 1.00 91.75 445 ALA A CA 1
ATOM 3383 C C . ALA A 1 445 ? -0.845 9.967 12.076 1.00 91.75 445 ALA A C 1
ATOM 3385 O O . ALA A 1 445 ? -1.049 8.808 12.430 1.00 91.75 445 ALA A O 1
ATOM 3386 N N . LEU A 1 446 ? -1.160 10.407 10.854 1.00 90.06 446 LEU A N 1
ATOM 3387 C CA . LEU A 1 446 ? -1.705 9.532 9.813 1.00 90.06 446 LEU A CA 1
ATOM 3388 C C . LEU A 1 446 ? -0.748 8.386 9.489 1.00 90.06 446 LEU A C 1
ATOM 3390 O O . LEU A 1 446 ? -1.180 7.238 9.449 1.00 90.06 446 LEU A O 1
ATOM 3394 N N . ASN A 1 447 ? 0.545 8.678 9.332 1.00 83.88 447 ASN A N 1
ATOM 3395 C CA . ASN A 1 447 ? 1.555 7.654 9.086 1.00 83.88 447 ASN A CA 1
ATOM 3396 C C . ASN A 1 447 ? 1.670 6.666 10.256 1.00 83.88 447 ASN A C 1
ATOM 3398 O O . ASN A 1 447 ? 1.717 5.462 10.033 1.00 83.88 447 ASN A O 1
ATOM 3402 N N . ASN A 1 448 ? 1.648 7.143 11.502 1.00 89.00 448 ASN A N 1
ATOM 3403 C CA . ASN A 1 448 ? 1.685 6.268 12.676 1.00 89.00 448 ASN A CA 1
ATOM 3404 C C . ASN A 1 448 ? 0.454 5.349 12.754 1.00 89.00 448 ASN A C 1
ATOM 3406 O O . ASN A 1 448 ? 0.586 4.164 13.057 1.00 89.00 448 ASN A O 1
ATOM 3410 N N . VAL A 1 449 ? -0.737 5.869 12.436 1.00 91.62 449 VAL A N 1
ATOM 3411 C CA . VAL A 1 449 ? -1.979 5.080 12.383 1.00 91.62 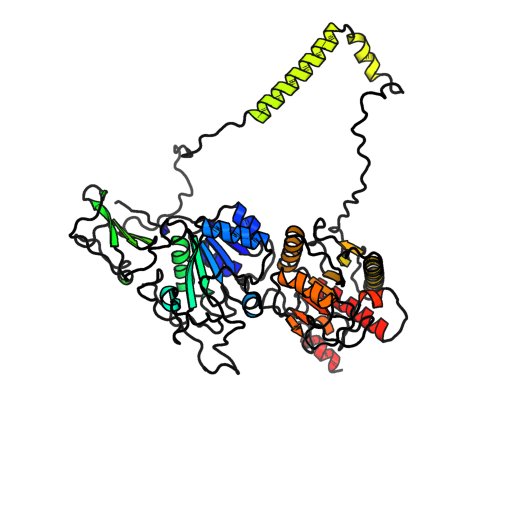449 VAL A CA 1
ATOM 3412 C C . VAL A 1 449 ? -1.959 4.077 11.227 1.00 91.62 449 VAL A C 1
ATOM 3414 O O . VAL A 1 449 ? -2.344 2.927 11.424 1.00 91.62 449 VAL A O 1
ATOM 3417 N N . GLN A 1 450 ? -1.488 4.476 10.042 1.00 84.69 450 GLN A N 1
ATOM 3418 C CA . GLN A 1 450 ? -1.337 3.565 8.905 1.00 84.69 450 GLN A CA 1
ATOM 3419 C C . GLN A 1 450 ? -0.347 2.447 9.238 1.00 84.69 450 GLN A C 1
ATOM 3421 O O . GLN A 1 450 ? -0.671 1.277 9.077 1.00 84.69 450 GLN A O 1
ATOM 3426 N N . ASN A 1 451 ? 0.816 2.798 9.790 1.00 80.56 451 ASN A N 1
ATOM 3427 C CA . ASN A 1 451 ? 1.840 1.846 10.199 1.00 80.56 451 ASN A CA 1
ATOM 3428 C C . ASN A 1 451 ? 1.303 0.850 11.238 1.00 80.56 451 ASN A C 1
ATOM 3430 O O . ASN A 1 451 ? 1.565 -0.345 11.141 1.00 80.56 451 ASN A O 1
ATOM 3434 N N . TYR A 1 452 ? 0.508 1.326 12.201 1.00 85.44 452 TYR A N 1
ATOM 3435 C CA . TYR A 1 452 ? -0.174 0.469 13.166 1.00 85.44 452 TYR A CA 1
ATOM 3436 C C . TYR A 1 452 ? -1.087 -0.553 12.476 1.00 85.44 452 TYR A C 1
ATOM 3438 O O . TYR A 1 452 ? -0.980 -1.744 12.755 1.00 85.44 452 TYR A O 1
ATOM 3446 N N . LEU A 1 453 ? -1.940 -0.117 11.545 1.00 84.38 453 LEU A N 1
ATOM 3447 C CA . LEU A 1 453 ? -2.844 -1.003 10.801 1.00 84.38 453 LEU A CA 1
ATOM 3448 C C . LEU A 1 453 ? -2.085 -1.999 9.909 1.00 84.38 453 LEU A C 1
ATOM 3450 O O . LEU A 1 453 ? -2.412 -3.187 9.914 1.00 84.38 453 LEU A O 1
ATOM 3454 N N . ASP A 1 454 ? -1.046 -1.542 9.205 1.00 73.81 454 ASP A N 1
ATOM 3455 C CA . ASP A 1 454 ? -0.213 -2.365 8.316 1.00 73.81 454 ASP A CA 1
ATOM 3456 C C . ASP A 1 454 ? 0.524 -3.479 9.076 1.00 73.81 454 ASP A C 1
ATOM 3458 O O . ASP A 1 454 ? 0.750 -4.561 8.535 1.00 73.81 454 ASP A O 1
ATOM 3462 N N . HIS A 1 455 ? 0.855 -3.244 10.351 1.00 73.69 455 HIS A N 1
ATOM 3463 C CA . HIS A 1 455 ? 1.511 -4.215 11.235 1.00 73.69 455 HIS A CA 1
ATOM 3464 C C . HIS A 1 455 ? 0.530 -4.968 12.135 1.00 73.69 455 HIS A C 1
ATOM 3466 O O . HIS A 1 455 ? 0.926 -5.626 13.097 1.00 73.69 455 HIS A O 1
ATOM 3472 N N . GLY A 1 456 ? -0.760 -4.920 11.806 1.00 73.62 456 GLY A N 1
ATOM 3473 C CA . GLY A 1 456 ? -1.750 -5.763 12.446 1.00 73.62 456 GLY A CA 1
ATOM 3474 C C . GLY A 1 456 ? -2.422 -5.171 13.688 1.00 73.62 456 GLY A C 1
ATOM 3475 O O . GLY A 1 456 ? -3.094 -5.876 14.449 1.00 73.62 456 GLY A O 1
ATOM 3476 N N . GLY A 1 457 ? -2.312 -3.874 13.891 1.00 83.88 457 GLY A N 1
ATOM 3477 C CA . GLY A 1 457 ? -3.174 -3.161 14.811 1.00 83.88 457 GLY A CA 1
ATOM 3478 C C . GLY A 1 457 ? -4.660 -3.333 14.480 1.00 83.88 457 GLY A C 1
ATOM 3479 O O . GLY A 1 457 ? -5.035 -3.510 13.318 1.00 83.88 457 GLY A O 1
ATOM 3480 N N . THR A 1 458 ? -5.516 -3.290 15.503 1.00 90.56 458 THR A N 1
ATOM 3481 C CA . THR A 1 458 ? -6.977 -3.290 15.333 1.00 90.56 458 THR A CA 1
ATOM 3482 C C . THR A 1 458 ? -7.558 -1.988 15.866 1.00 90.56 458 THR A C 1
ATOM 3484 O O . THR A 1 458 ? -7.272 -1.604 16.997 1.00 90.56 458 THR A O 1
ATOM 3487 N N . ILE A 1 459 ? -8.407 -1.312 15.092 1.00 95.00 459 ILE A N 1
ATOM 3488 C CA . ILE A 1 459 ? -9.093 -0.093 15.539 1.00 95.00 459 ILE A CA 1
ATOM 3489 C C . ILE A 1 459 ? -10.606 -0.305 15.542 1.00 95.00 459 ILE A C 1
ATOM 3491 O O . ILE A 1 459 ? -11.200 -0.677 14.528 1.00 95.00 459 ILE A O 1
ATOM 3495 N N . LEU A 1 460 ? -11.236 -0.005 16.682 1.00 96.50 460 LEU A N 1
ATOM 3496 C CA . LEU A 1 460 ? -12.686 0.134 16.801 1.00 96.50 460 LEU A CA 1
ATOM 3497 C C . LEU A 1 460 ? -13.067 1.615 16.715 1.00 96.50 460 LEU A C 1
ATOM 3499 O O . LEU A 1 460 ? -12.958 2.334 17.705 1.00 96.50 460 LEU A O 1
ATOM 3503 N N . PHE A 1 461 ? -13.549 2.063 15.558 1.00 96.00 461 PHE A N 1
ATOM 3504 C CA . PHE A 1 461 ? -14.132 3.393 15.400 1.00 96.00 461 PHE A CA 1
ATOM 3505 C C . PHE A 1 461 ? -15.581 3.401 15.897 1.00 96.00 461 PHE A C 1
ATOM 3507 O O . PHE A 1 461 ? -16.425 2.644 15.411 1.00 96.00 461 PHE A O 1
ATOM 3514 N N . ASP A 1 462 ? -15.885 4.288 16.841 1.00 95.62 462 ASP A N 1
ATOM 3515 C CA . ASP A 1 462 ? -17.235 4.476 17.372 1.00 95.62 462 ASP A CA 1
ATOM 3516 C C . ASP A 1 462 ? -17.699 5.913 17.132 1.00 95.62 462 ASP A C 1
ATOM 3518 O O . ASP A 1 462 ? -17.164 6.857 17.717 1.00 95.62 462 ASP A O 1
ATOM 3522 N N . THR A 1 463 ? -18.696 6.101 16.265 1.00 94.00 463 THR A N 1
ATOM 3523 C CA . THR A 1 463 ? -19.268 7.424 15.971 1.00 94.00 463 THR A CA 1
ATOM 3524 C C . THR A 1 463 ? -20.200 7.923 17.065 1.00 94.00 463 THR A C 1
ATOM 3526 O O . THR A 1 463 ? -20.446 9.125 17.128 1.00 94.00 463 THR A O 1
ATOM 3529 N N . ARG A 1 464 ? -20.677 7.036 17.954 1.00 92.75 464 ARG A N 1
ATOM 3530 C CA . ARG A 1 464 ? -21.429 7.367 19.183 1.00 92.75 464 ARG A CA 1
ATOM 3531 C C . ARG A 1 464 ? -22.716 8.172 18.976 1.00 92.75 464 ARG A C 1
ATOM 3533 O O . ARG A 1 464 ? -23.256 8.752 19.913 1.00 92.75 464 ARG A O 1
ATOM 3540 N N . ASP A 1 465 ? -23.215 8.212 17.753 1.00 87.38 465 ASP A N 1
ATOM 3541 C CA . ASP A 1 465 ? -24.278 9.105 17.290 1.00 87.38 465 ASP A CA 1
ATOM 3542 C C . ASP A 1 465 ? -25.579 8.366 16.959 1.00 87.38 465 ASP A C 1
ATOM 3544 O O . ASP A 1 465 ? -26.515 8.965 16.427 1.00 87.38 465 ASP A O 1
ATOM 3548 N N . ARG A 1 466 ? -25.660 7.064 17.281 1.00 84.56 466 ARG A N 1
ATOM 3549 C CA . ARG A 1 466 ? -26.840 6.225 17.033 1.00 84.56 466 ARG A CA 1
ATOM 3550 C C . ARG A 1 466 ? -27.251 6.224 15.552 1.00 84.56 466 ARG A C 1
ATOM 3552 O O . ARG A 1 466 ? -28.437 6.221 15.219 1.00 84.56 466 ARG A O 1
ATOM 3559 N N . ASN A 1 467 ? -26.276 6.242 14.645 1.00 77.12 467 ASN A N 1
ATOM 3560 C CA . ASN A 1 467 ? -26.561 6.201 13.220 1.00 77.12 467 ASN A CA 1
ATOM 3561 C C . ASN A 1 467 ? -27.197 4.856 12.809 1.00 77.12 467 ASN A C 1
ATOM 3563 O O . ASN A 1 467 ? -26.571 3.801 12.927 1.00 77.12 467 ASN A O 1
ATOM 3567 N N . TYR A 1 468 ? -28.433 4.916 12.303 1.00 70.50 468 TYR A N 1
ATOM 3568 C CA . TYR A 1 468 ? -29.195 3.778 11.776 1.00 70.50 468 TYR A CA 1
ATOM 3569 C C . TYR A 1 468 ? -29.065 3.601 10.256 1.00 70.50 468 TYR A C 1
ATOM 3571 O O . TYR A 1 468 ? -29.709 2.718 9.688 1.00 70.50 468 TYR A O 1
ATOM 3579 N N . ALA A 1 469 ? -28.274 4.438 9.578 1.00 64.56 469 ALA A N 1
ATOM 3580 C CA . ALA A 1 469 ? -28.099 4.348 8.137 1.00 64.56 469 ALA A CA 1
ATOM 3581 C C . ALA A 1 469 ? -27.485 3.001 7.718 1.00 64.56 469 ALA A C 1
ATOM 3583 O O . ALA A 1 469 ? -26.602 2.450 8.378 1.00 64.56 469 ALA A O 1
ATOM 3584 N N . THR A 1 470 ? -27.906 2.507 6.552 1.00 61.25 470 THR A N 1
ATOM 3585 C CA . THR A 1 470 ? -27.333 1.323 5.888 1.00 61.25 470 THR A CA 1
ATOM 3586 C C . THR A 1 470 ? -25.934 1.569 5.322 1.00 61.25 470 THR A C 1
ATOM 3588 O O . THR A 1 470 ? -25.390 0.694 4.665 1.00 61.25 470 THR A O 1
ATOM 3591 N N . ASN A 1 471 ? -25.359 2.755 5.525 1.00 62.78 471 ASN A N 1
ATOM 3592 C CA . ASN A 1 471 ? -23.964 3.075 5.256 1.00 62.78 471 ASN A CA 1
ATOM 3593 C C . ASN A 1 471 ? -23.430 3.829 6.482 1.00 62.78 471 ASN A C 1
ATOM 3595 O O . ASN A 1 471 ? -23.876 4.948 6.743 1.00 62.78 471 ASN A O 1
ATOM 3599 N N . ALA A 1 472 ? -22.499 3.225 7.234 1.00 61.41 472 ALA A N 1
ATOM 3600 C CA . ALA A 1 472 ? -21.949 3.833 8.454 1.00 61.41 472 ALA A CA 1
ATOM 3601 C C . ALA A 1 472 ? -21.226 5.158 8.203 1.00 61.41 472 ALA A C 1
ATOM 3603 O O . ALA A 1 472 ? -20.997 5.907 9.143 1.00 61.41 472 ALA A O 1
ATOM 3604 N N . LEU A 1 473 ? -20.885 5.471 6.954 1.00 65.62 473 LEU A N 1
ATOM 3605 C CA . LEU A 1 473 ? -20.172 6.684 6.590 1.00 65.62 473 LEU A CA 1
ATOM 3606 C C . LEU A 1 473 ? -21.100 7.810 6.128 1.00 65.62 473 LEU A C 1
ATOM 3608 O O . LEU A 1 473 ? -20.602 8.737 5.507 1.00 65.62 473 LEU A O 1
ATOM 3612 N N . ILE A 1 474 ? -22.418 7.778 6.354 1.00 66.38 474 ILE A N 1
ATOM 3613 C CA . ILE A 1 474 ? -23.335 8.845 5.906 1.00 66.38 474 ILE A CA 1
ATOM 3614 C C . ILE A 1 474 ? -24.337 9.191 7.013 1.00 66.38 474 ILE A C 1
ATOM 3616 O O . ILE A 1 474 ? -24.888 8.297 7.651 1.00 66.38 474 ILE A O 1
ATOM 3620 N N . GLY A 1 475 ? -24.637 10.485 7.180 1.00 69.94 475 GLY A N 1
ATOM 3621 C CA . GLY A 1 475 ? -25.856 10.942 7.864 1.00 69.94 475 GLY A CA 1
ATOM 3622 C C . GLY A 1 475 ? -25.662 11.764 9.139 1.00 69.94 475 GLY A C 1
ATOM 3623 O O . GLY A 1 475 ? -26.645 12.304 9.639 1.00 69.94 475 GLY A O 1
ATOM 3624 N N . THR A 1 476 ? -24.436 11.913 9.647 1.00 83.75 476 THR A N 1
ATOM 3625 C CA . THR A 1 476 ? -24.142 12.698 10.865 1.00 83.75 476 THR A CA 1
ATOM 3626 C C . THR A 1 476 ? -22.782 13.394 10.776 1.00 83.75 476 THR A C 1
ATOM 3628 O O . THR A 1 476 ? -21.920 12.961 10.012 1.00 83.75 476 THR A O 1
ATOM 3631 N N . LYS A 1 477 ? -22.536 14.402 11.619 1.00 88.00 477 LYS A N 1
ATOM 3632 C CA . LYS A 1 477 ? -21.229 15.074 11.723 1.00 88.00 477 LYS A CA 1
ATOM 3633 C C . LYS A 1 477 ? -20.088 14.129 12.117 1.00 88.00 477 LYS A C 1
ATOM 3635 O O . LYS A 1 477 ? -19.030 14.181 11.501 1.00 88.00 477 LYS A O 1
ATOM 3640 N N . ASN A 1 478 ? -20.303 13.218 13.071 1.00 88.62 478 ASN A N 1
ATOM 3641 C CA . ASN A 1 478 ? -19.289 12.233 13.473 1.00 88.62 478 ASN A CA 1
ATOM 3642 C C . ASN A 1 478 ? -18.909 11.319 12.300 1.00 88.62 478 ASN A C 1
ATOM 3644 O O . ASN A 1 478 ? -17.732 11.017 12.119 1.00 88.62 478 ASN A O 1
ATOM 3648 N N . THR A 1 479 ? -19.871 10.927 11.455 1.00 86.50 479 THR A N 1
ATOM 3649 C CA . THR A 1 479 ? -19.551 10.161 10.239 1.00 86.50 479 THR A CA 1
ATOM 3650 C C . THR A 1 479 ? -18.766 10.979 9.216 1.00 86.50 479 THR A C 1
ATOM 3652 O O . THR A 1 479 ? -17.964 10.406 8.483 1.00 86.50 479 THR A O 1
ATOM 3655 N N . GLU A 1 480 ? -18.933 12.306 9.161 1.00 86.75 480 GLU A N 1
ATOM 3656 C CA . GLU A 1 480 ? -18.111 13.167 8.295 1.00 86.75 480 GLU A CA 1
ATOM 3657 C C . GLU A 1 480 ? -16.673 13.261 8.797 1.00 86.75 480 GLU A C 1
ATOM 3659 O O . GLU A 1 480 ? -15.748 13.105 8.000 1.00 86.75 480 GLU A O 1
ATOM 3664 N N . SER A 1 481 ? -16.485 13.421 10.110 1.00 89.50 481 SER A N 1
ATOM 3665 C CA . SER A 1 481 ? -15.169 13.350 10.756 1.00 89.50 481 SER A CA 1
ATOM 3666 C C . SER A 1 481 ? -14.488 12.008 10.486 1.00 89.50 481 SER A C 1
ATOM 3668 O O . SER A 1 481 ? -13.326 11.969 10.082 1.00 89.50 481 SER A O 1
ATOM 3670 N N . LEU A 1 482 ? -15.224 10.899 10.629 1.00 90.31 482 LEU A N 1
ATOM 3671 C CA . LEU A 1 482 ? -14.721 9.560 10.322 1.00 90.31 482 LEU A CA 1
ATOM 3672 C C . LEU A 1 482 ? -14.332 9.424 8.844 1.00 90.31 482 LEU A C 1
ATOM 3674 O O . LEU A 1 482 ? -13.265 8.892 8.547 1.00 90.31 482 LEU A O 1
ATOM 3678 N N . ARG A 1 483 ? -15.145 9.936 7.906 1.00 84.75 483 ARG A N 1
ATOM 3679 C CA . ARG A 1 483 ? -14.781 9.983 6.476 1.00 84.75 483 ARG A CA 1
ATOM 3680 C C . ARG A 1 483 ? -13.499 10.780 6.243 1.00 84.75 483 ARG A C 1
ATOM 3682 O O . ARG A 1 483 ? -12.694 10.381 5.413 1.00 84.75 483 ARG A O 1
ATOM 3689 N N . GLY A 1 484 ? -13.306 11.890 6.953 1.00 83.69 484 GLY A N 1
ATOM 3690 C CA . GLY A 1 484 ? -12.083 12.692 6.877 1.00 83.69 484 GLY A CA 1
ATOM 3691 C C . GLY A 1 484 ? -10.836 11.898 7.274 1.00 83.69 484 GLY A C 1
ATOM 3692 O O . GLY A 1 484 ? -9.864 11.894 6.526 1.00 83.69 484 GLY A O 1
ATOM 3693 N N . ILE A 1 485 ? -10.897 11.177 8.399 1.00 86.44 485 ILE A N 1
ATOM 3694 C CA . ILE A 1 485 ? -9.803 10.311 8.872 1.00 86.44 485 ILE A CA 1
ATOM 3695 C C . ILE A 1 485 ? -9.552 9.173 7.878 1.00 86.44 485 ILE A C 1
ATOM 3697 O O . ILE A 1 485 ? -8.434 8.976 7.412 1.00 86.44 485 ILE A O 1
ATOM 3701 N N . THR A 1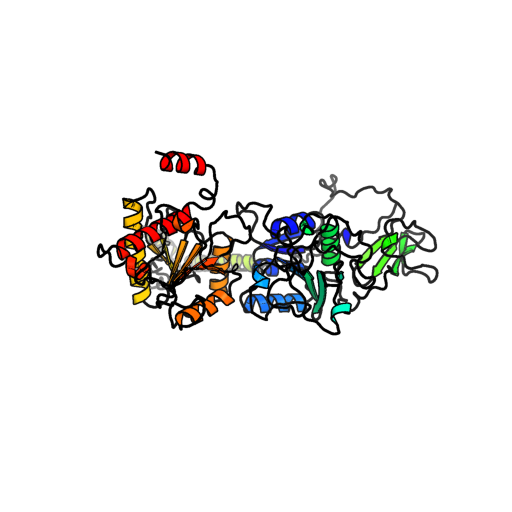 486 ? -10.606 8.433 7.535 1.00 84.25 486 THR A N 1
ATOM 3702 C CA . THR A 1 486 ? -10.504 7.209 6.726 1.00 84.25 486 THR A CA 1
ATOM 3703 C C . THR A 1 486 ? -10.075 7.478 5.286 1.00 84.25 486 THR A C 1
ATOM 3705 O O . THR A 1 486 ? -9.381 6.651 4.712 1.00 84.25 486 THR A O 1
ATOM 3708 N N . ARG A 1 487 ? -10.401 8.644 4.707 1.00 80.62 487 ARG A N 1
ATOM 3709 C CA . ARG A 1 487 ? -9.939 9.036 3.362 1.00 80.62 487 ARG A CA 1
ATOM 3710 C C . ARG A 1 487 ? -8.438 9.250 3.263 1.00 80.62 487 ARG A C 1
ATOM 3712 O O . ARG A 1 487 ? -7.920 9.172 2.158 1.00 80.62 487 ARG A O 1
ATOM 3719 N N . ALA A 1 488 ? -7.764 9.568 4.361 1.00 81.19 488 ALA A N 1
ATOM 3720 C CA . ALA A 1 488 ? -6.324 9.804 4.375 1.00 81.19 488 ALA A CA 1
ATOM 3721 C C . ALA A 1 488 ? -5.512 8.532 4.681 1.00 81.19 488 ALA A C 1
ATOM 3723 O O . ALA A 1 488 ? -4.284 8.580 4.692 1.00 81.19 488 ALA A O 1
ATOM 3724 N N . LEU A 1 489 ? -6.197 7.411 4.929 1.00 83.88 489 LEU A N 1
ATOM 3725 C CA . LEU A 1 489 ? -5.610 6.113 5.233 1.00 83.88 489 LEU A CA 1
ATOM 3726 C C . LEU A 1 489 ? -5.908 5.129 4.095 1.00 83.88 489 LEU A C 1
ATOM 3728 O O . LEU A 1 489 ? -6.981 5.154 3.489 1.00 83.88 489 LEU A O 1
ATOM 3732 N N . ASN A 1 490 ? -4.968 4.235 3.812 1.00 80.88 490 ASN A N 1
ATOM 3733 C CA . ASN A 1 490 ? -5.156 3.137 2.874 1.00 80.88 490 ASN A CA 1
ATOM 3734 C C . ASN A 1 490 ? -5.851 1.974 3.592 1.00 80.88 490 ASN A C 1
ATOM 3736 O O . ASN A 1 490 ? -5.198 1.066 4.105 1.00 80.88 490 ASN A O 1
ATOM 3740 N N . LEU A 1 491 ? -7.178 2.045 3.688 1.00 79.94 491 LEU A N 1
ATOM 3741 C CA . LEU A 1 491 ? -7.979 1.055 4.406 1.00 79.94 491 LEU A CA 1
ATOM 3742 C C . LEU A 1 491 ? -8.518 -0.020 3.454 1.00 79.94 491 LEU A C 1
ATOM 3744 O O . LEU A 1 491 ? -8.930 0.315 2.338 1.00 79.94 491 LEU A O 1
ATOM 3748 N N . PRO A 1 492 ? -8.603 -1.287 3.898 1.00 77.12 492 PRO A N 1
ATOM 3749 C CA . PRO A 1 492 ? -9.322 -2.305 3.157 1.00 77.12 492 PRO A CA 1
ATOM 3750 C C . PRO A 1 492 ? -10.800 -1.942 2.968 1.00 77.12 492 PRO A C 1
ATOM 3752 O O . PRO A 1 492 ? -11.382 -1.223 3.789 1.00 77.12 492 PRO A O 1
ATOM 3755 N N . PRO A 1 493 ? -11.437 -2.504 1.930 1.00 77.44 493 PRO A N 1
ATOM 3756 C CA . PRO A 1 493 ? -12.882 -2.541 1.786 1.00 77.44 493 PRO A CA 1
ATOM 3757 C C . PRO A 1 493 ? -13.671 -2.750 3.075 1.00 77.44 493 PRO A C 1
ATOM 3759 O O . PRO A 1 493 ? -13.325 -3.618 3.868 1.00 77.44 493 PRO A O 1
ATOM 3762 N N . LEU A 1 494 ? -14.783 -2.038 3.258 1.00 83.88 494 LEU A N 1
ATOM 3763 C CA . LEU A 1 494 ? -15.678 -2.244 4.401 1.00 83.88 494 LEU A CA 1
ATOM 3764 C C . LEU A 1 494 ? -16.936 -3.003 3.983 1.00 83.88 494 LEU A C 1
ATOM 3766 O O . LEU A 1 494 ? -17.573 -2.676 2.981 1.00 83.88 494 LEU A O 1
ATOM 3770 N N . THR A 1 495 ? -17.358 -3.957 4.808 1.00 85.69 495 THR A N 1
ATOM 3771 C CA . THR A 1 495 ? -18.657 -4.629 4.669 1.00 85.69 495 THR A CA 1
ATOM 3772 C C . THR A 1 495 ? -19.434 -4.671 5.971 1.00 85.69 495 THR A C 1
ATOM 3774 O O . THR A 1 495 ? -18.821 -4.689 7.040 1.00 85.69 495 THR A O 1
ATOM 3777 N N . PRO A 1 496 ? -20.778 -4.743 5.910 1.00 88.81 496 PRO A N 1
ATOM 3778 C CA . PRO A 1 496 ? -21.570 -5.119 7.070 1.00 88.81 496 PRO A CA 1
ATOM 3779 C C . PRO A 1 496 ? -21.056 -6.445 7.619 1.00 88.81 496 PRO A C 1
ATOM 3781 O O . PRO A 1 496 ? -20.723 -7.342 6.841 1.00 88.81 496 PRO A O 1
ATOM 3784 N N . ILE A 1 497 ? -20.994 -6.563 8.942 1.00 87.50 497 ILE A N 1
ATOM 3785 C CA . ILE A 1 497 ? -20.529 -7.787 9.581 1.00 87.50 497 ILE A CA 1
ATOM 3786 C C . ILE A 1 497 ? -21.363 -8.991 9.096 1.00 87.50 497 ILE A C 1
ATOM 3788 O O . ILE A 1 497 ? -22.590 -8.977 9.237 1.00 87.50 497 ILE A O 1
ATOM 3792 N N . PRO A 1 498 ? -20.736 -10.019 8.492 1.00 85.81 498 PRO A N 1
ATOM 3793 C CA . PRO A 1 498 ? -21.459 -11.193 8.018 1.00 85.81 498 PRO A CA 1
ATOM 3794 C C . PRO A 1 498 ? -22.094 -11.990 9.161 1.00 85.81 498 PRO A C 1
ATOM 3796 O O . PRO A 1 498 ? -21.587 -12.012 10.286 1.00 85.81 498 PRO A O 1
ATOM 3799 N N . GLU A 1 499 ? -23.163 -12.730 8.865 1.00 83.12 499 GLU A N 1
ATOM 3800 C CA . GLU A 1 499 ? -23.696 -13.714 9.810 1.00 83.12 499 GLU A CA 1
ATOM 3801 C C . GLU A 1 499 ? -22.625 -14.762 10.163 1.00 83.12 499 GLU A C 1
ATOM 3803 O O . GLU A 1 499 ? -21.886 -15.246 9.305 1.00 83.12 499 GLU A O 1
ATOM 3808 N N . GLY A 1 500 ? -22.514 -15.111 11.449 1.00 81.75 500 GLY A N 1
ATOM 3809 C CA . GLY A 1 500 ? -21.539 -16.099 11.923 1.00 81.75 500 GLY A CA 1
ATOM 3810 C C . GLY A 1 500 ? -20.076 -15.630 11.930 1.00 81.75 500 GLY A C 1
ATOM 3811 O O . GLY A 1 500 ? -19.180 -16.469 12.111 1.00 81.75 500 GLY A O 1
ATOM 3812 N N . HIS A 1 501 ? -19.827 -14.324 11.761 1.00 86.69 501 HIS A N 1
ATOM 3813 C CA . HIS A 1 501 ? -18.497 -13.720 11.844 1.00 86.69 501 HIS A CA 1
ATOM 3814 C C . HIS A 1 501 ? -17.778 -14.074 13.155 1.00 86.69 501 HIS A C 1
ATOM 3816 O O . HIS A 1 501 ? -18.399 -14.166 14.217 1.00 86.69 501 HIS A O 1
ATOM 3822 N N . VAL A 1 502 ? -16.451 -14.252 13.096 1.00 86.25 502 VAL A N 1
ATOM 3823 C CA . VAL A 1 502 ? -15.633 -14.710 14.238 1.00 86.25 502 VAL A CA 1
ATOM 3824 C C . VAL A 1 502 ? -15.787 -13.796 15.453 1.00 86.25 502 VAL A C 1
ATOM 3826 O O . VAL A 1 502 ? -15.945 -14.303 16.559 1.00 86.25 502 VAL A O 1
ATOM 3829 N N . LEU A 1 503 ? -15.894 -12.479 15.253 1.00 89.31 503 LEU A N 1
ATOM 3830 C CA . LEU A 1 503 ? -16.150 -11.506 16.326 1.00 89.31 503 LEU A CA 1
ATOM 3831 C C . LEU A 1 503 ? -17.386 -11.848 17.187 1.00 89.31 503 LEU A C 1
ATOM 3833 O O . LEU A 1 503 ? -17.374 -11.639 18.398 1.00 89.31 503 LEU A O 1
ATOM 3837 N N . GLY A 1 504 ? -18.446 -12.414 16.597 1.00 91.12 504 GLY A N 1
ATOM 3838 C CA . GLY A 1 504 ? -19.651 -12.841 17.322 1.00 91.12 504 GLY A CA 1
ATOM 3839 C C . GLY A 1 504 ? -19.485 -14.131 18.126 1.00 91.12 504 GLY A C 1
ATOM 3840 O O . GLY A 1 504 ? -20.355 -14.458 18.921 1.00 91.12 504 GLY A O 1
ATOM 3841 N N . LYS A 1 505 ? -18.377 -14.857 17.952 1.00 90.81 505 LYS A N 1
ATOM 3842 C CA . LYS A 1 505 ? -18.113 -16.164 18.576 1.00 90.81 505 LYS A CA 1
ATOM 3843 C C . LYS A 1 505 ? -16.709 -16.289 19.174 1.00 90.81 505 LYS A C 1
ATOM 3845 O O . LYS A 1 505 ? -16.269 -17.391 19.489 1.00 90.81 505 LYS A O 1
ATOM 3850 N N . SER A 1 506 ? -16.001 -15.172 19.346 1.00 88.56 506 SER A N 1
ATOM 3851 C CA . SER A 1 506 ? -14.647 -15.163 19.900 1.00 88.56 506 SER A CA 1
ATOM 3852 C C . SER A 1 506 ? -14.606 -15.663 21.343 1.00 88.56 506 SER A C 1
ATOM 3854 O O . SER A 1 506 ? -13.664 -16.356 21.703 1.00 88.56 506 SER A O 1
ATOM 3856 N N . PHE A 1 507 ? -15.590 -15.359 22.189 1.00 94.25 507 PHE A N 1
ATOM 3857 C CA . PHE A 1 507 ? -15.637 -15.882 23.563 1.00 94.25 507 PHE A CA 1
ATOM 3858 C C . PHE A 1 507 ? -17.066 -16.256 23.964 1.00 94.25 507 PHE A C 1
ATOM 3860 O O . PHE A 1 507 ? -17.362 -17.413 24.248 1.00 94.25 507 PHE A O 1
ATOM 3867 N N . TYR A 1 508 ? -17.970 -15.285 23.916 1.00 94.62 508 TYR A N 1
ATOM 3868 C CA . TYR A 1 508 ? -19.413 -15.470 23.961 1.00 94.62 508 TYR A CA 1
ATOM 3869 C C . TYR A 1 508 ? -19.970 -15.676 22.554 1.00 94.62 508 TYR A C 1
ATOM 3871 O O . TYR A 1 508 ? -19.396 -15.189 21.581 1.00 94.62 508 TYR A O 1
ATOM 3879 N N . LEU A 1 509 ? -21.123 -16.342 22.472 1.00 95.25 509 LEU A N 1
ATOM 3880 C CA . LEU A 1 509 ? -21.956 -16.374 21.273 1.00 95.25 509 LEU A CA 1
ATOM 3881 C C . LEU A 1 509 ? -22.901 -15.168 21.297 1.00 95.25 509 LEU A C 1
ATOM 3883 O O . LEU A 1 509 ? -23.690 -15.019 22.234 1.00 95.25 509 LEU A O 1
ATOM 3887 N N . LEU A 1 510 ? -22.768 -14.300 20.298 1.00 93.25 510 LEU A N 1
ATOM 3888 C CA . LEU A 1 510 ? -23.479 -13.036 20.161 1.00 93.25 510 LEU A CA 1
ATOM 3889 C C . LEU A 1 510 ? -24.066 -12.923 18.755 1.00 93.25 510 LEU A C 1
ATOM 3891 O O . LEU A 1 510 ? -23.329 -12.954 17.771 1.00 93.25 510 LEU A O 1
ATOM 3895 N N . ASP A 1 511 ? -25.374 -12.686 18.691 1.00 88.44 511 ASP A N 1
ATOM 3896 C CA . ASP A 1 511 ? -26.091 -12.395 17.441 1.00 88.44 511 ASP A CA 1
ATOM 3897 C C . ASP A 1 511 ? -26.253 -10.882 17.203 1.00 88.44 511 ASP A C 1
ATOM 3899 O O . ASP A 1 511 ? -26.757 -10.443 16.174 1.00 88.44 511 ASP A O 1
ATOM 3903 N N . SER A 1 512 ? -25.861 -10.056 18.179 1.00 90.19 512 SER A N 1
ATOM 3904 C CA . SER A 1 512 ? -25.907 -8.595 18.093 1.00 90.19 512 SER A CA 1
ATOM 3905 C C . SER A 1 512 ? -24.802 -7.953 18.934 1.00 90.19 512 SER A C 1
ATOM 3907 O O . SER A 1 512 ? -24.268 -8.575 19.854 1.00 90.19 512 SER A O 1
ATOM 3909 N N . TYR A 1 513 ? -24.484 -6.690 18.634 1.00 93.69 513 TYR A N 1
ATOM 3910 C CA . TYR A 1 513 ? -23.331 -5.971 19.192 1.00 93.69 513 TYR A CA 1
ATOM 3911 C C . TYR A 1 513 ? -23.728 -4.661 19.906 1.00 93.69 513 TYR A C 1
ATOM 3913 O O . TYR A 1 513 ? -23.220 -3.593 19.558 1.00 93.69 513 TYR A O 1
ATOM 3921 N N . PRO A 1 514 ? -24.667 -4.690 20.874 1.00 93.69 514 PRO A N 1
ATOM 3922 C CA . PRO A 1 514 ? -25.204 -3.471 21.471 1.00 93.69 514 PRO A CA 1
ATOM 3923 C C . PRO A 1 514 ? -24.164 -2.722 22.316 1.00 93.69 514 PRO A C 1
ATOM 3925 O O . PRO A 1 514 ? -23.330 -3.329 22.985 1.00 93.69 514 PRO A O 1
ATOM 3928 N N . GLY A 1 515 ? -24.265 -1.394 22.320 1.00 93.50 515 GLY A N 1
ATOM 3929 C CA . GLY A 1 515 ? -23.558 -0.496 23.236 1.00 93.50 515 GLY A CA 1
ATOM 3930 C C . GLY A 1 515 ? -24.562 0.241 24.118 1.00 93.50 515 GLY A C 1
ATOM 3931 O O . GLY A 1 515 ? -25.554 -0.349 24.556 1.00 93.50 515 GLY A O 1
ATOM 3932 N N . ARG A 1 516 ? -24.358 1.542 24.359 1.00 92.81 516 ARG A N 1
ATOM 3933 C CA . ARG A 1 516 ? -25.385 2.402 24.978 1.00 92.81 516 ARG A CA 1
ATOM 3934 C C . ARG A 1 516 ? -26.622 2.492 24.088 1.00 92.81 516 ARG A C 1
ATOM 3936 O O . ARG A 1 516 ? -27.748 2.559 24.586 1.00 92.81 516 ARG A O 1
ATOM 3943 N N . TYR A 1 517 ? -26.415 2.439 22.777 1.00 91.44 517 TYR A N 1
ATOM 3944 C CA . TYR A 1 517 ? -27.473 2.345 21.788 1.00 91.44 517 TYR A CA 1
ATOM 3945 C C . TYR A 1 517 ? -27.603 0.926 21.231 1.00 91.44 517 TYR A C 1
ATOM 3947 O O . TYR A 1 517 ? -26.631 0.174 21.133 1.00 91.44 517 TYR A O 1
ATOM 3955 N N . THR A 1 518 ? -28.834 0.567 20.870 1.00 86.50 518 THR A N 1
ATOM 3956 C CA . THR A 1 518 ? -29.170 -0.682 20.183 1.00 86.50 518 THR A CA 1
ATOM 3957 C C . THR A 1 518 ? -29.576 -0.416 18.736 1.00 86.50 518 THR A C 1
ATOM 3959 O O . THR A 1 518 ? -30.157 0.629 18.414 1.00 86.50 518 THR A O 1
ATOM 3962 N N . GLY A 1 519 ? -29.299 -1.402 17.879 1.00 79.06 519 GLY A N 1
ATOM 3963 C CA . GLY A 1 519 ? -29.450 -1.301 16.428 1.00 79.06 519 GLY A CA 1
ATOM 3964 C C . GLY A 1 519 ? -28.375 -0.420 15.784 1.00 79.06 519 GLY A C 1
ATOM 3965 O O . GLY A 1 519 ? -27.556 0.170 16.477 1.00 79.06 519 GLY A O 1
ATOM 3966 N N . GLY A 1 520 ? -28.404 -0.329 14.454 1.00 80.38 520 GLY A N 1
ATOM 3967 C CA . GLY A 1 520 ? -27.280 0.186 13.669 1.00 80.38 520 GLY A CA 1
ATOM 3968 C C . GLY A 1 520 ? -26.459 -0.967 13.090 1.00 80.38 520 GLY A C 1
ATOM 3969 O O . GLY A 1 520 ? -26.496 -2.089 13.592 1.00 80.38 520 GLY A O 1
ATOM 3970 N N . THR A 1 521 ? -25.772 -0.711 11.980 1.00 86.62 521 THR A N 1
ATOM 3971 C CA . THR A 1 521 ? -24.964 -1.736 11.305 1.00 86.62 521 THR A CA 1
ATOM 3972 C C . THR A 1 521 ? -23.533 -1.658 11.821 1.00 86.62 521 THR A C 1
ATOM 3974 O O . THR A 1 521 ? -22.942 -0.579 11.805 1.00 86.62 521 THR A O 1
ATOM 3977 N N . LEU A 1 522 ? -22.975 -2.787 12.265 1.00 90.00 522 LEU A N 1
ATOM 3978 C CA . LEU A 1 522 ? -21.544 -2.913 12.535 1.00 90.00 522 LEU A CA 1
ATOM 3979 C C . LEU A 1 522 ? -20.830 -3.251 11.226 1.00 90.00 522 LEU A C 1
ATOM 3981 O O . LEU A 1 522 ? -21.227 -4.188 10.531 1.00 90.00 522 LEU A O 1
ATOM 3985 N N . TRP A 1 523 ? -19.794 -2.493 10.897 1.00 90.94 523 TRP A N 1
ATOM 3986 C CA . TRP A 1 523 ? -18.982 -2.697 9.704 1.00 90.94 523 TRP A CA 1
ATOM 3987 C C . TRP A 1 523 ? -17.623 -3.228 10.100 1.00 90.94 523 TRP A C 1
ATOM 3989 O O . TRP A 1 523 ? -17.075 -2.838 11.129 1.00 90.94 523 TRP A O 1
ATOM 3999 N N . VAL A 1 524 ? -17.089 -4.102 9.264 1.00 90.38 524 VAL A N 1
ATOM 4000 C CA . VAL A 1 524 ? -15.768 -4.693 9.425 1.00 90.38 524 VAL A CA 1
ATOM 4001 C C . VAL A 1 524 ? -15.013 -4.602 8.105 1.00 90.38 524 VAL A C 1
ATOM 4003 O O . VAL A 1 524 ? -15.638 -4.609 7.038 1.00 90.38 524 VAL A O 1
ATOM 4006 N N . SER A 1 525 ? -13.686 -4.504 8.157 1.00 84.75 525 SER A N 1
ATOM 4007 C CA . SER A 1 525 ? -12.863 -4.654 6.957 1.00 84.75 525 SER A CA 1
ATOM 4008 C C . SER A 1 525 ? -13.070 -6.040 6.338 1.00 84.75 525 SER A C 1
ATOM 4010 O O . SER A 1 525 ? -13.046 -7.050 7.044 1.00 84.75 525 SER A O 1
ATOM 4012 N N . GLN A 1 526 ? -13.271 -6.102 5.017 1.00 72.38 526 GLN A N 1
ATOM 4013 C CA . GLN A 1 526 ? -13.053 -7.334 4.271 1.00 72.38 526 GLN A CA 1
ATOM 4014 C C . GLN A 1 526 ? -11.553 -7.543 4.236 1.00 72.38 526 GLN A C 1
ATOM 4016 O O . GLN A 1 526 ? -10.833 -6.816 3.550 1.00 72.38 526 GLN A O 1
ATOM 4021 N N . ASP A 1 527 ? -11.079 -8.536 4.971 1.00 60.78 527 ASP A N 1
ATOM 4022 C CA . ASP A 1 527 ? -9.689 -8.923 4.844 1.00 60.78 527 ASP A CA 1
ATOM 4023 C C . ASP A 1 527 ? -9.510 -9.513 3.445 1.00 60.78 527 ASP A C 1
ATOM 4025 O O . ASP A 1 527 ? -10.066 -10.555 3.084 1.00 60.78 527 ASP A O 1
ATOM 4029 N N . SER A 1 528 ? -8.774 -8.785 2.611 1.00 41.75 528 SER A N 1
ATOM 4030 C CA . SER A 1 528 ? -8.393 -9.180 1.265 1.00 41.75 528 SER A CA 1
ATOM 4031 C C . SER A 1 528 ? -7.339 -10.278 1.342 1.00 41.75 528 SER A C 1
ATOM 4033 O O . SER A 1 528 ? -6.192 -10.055 1.001 1.00 41.75 528 SER A O 1
ATOM 4035 N N . VAL A 1 529 ? -7.695 -11.470 1.830 1.00 38.44 529 VAL A N 1
ATOM 4036 C CA . VAL A 1 529 ? -6.806 -12.652 1.885 1.00 38.44 529 VAL A CA 1
ATOM 4037 C C . VAL A 1 529 ? -5.524 -12.429 2.729 1.00 38.44 529 VAL A C 1
ATOM 4039 O O . VAL A 1 529 ? -4.743 -13.352 2.914 1.00 38.44 529 VAL A O 1
ATOM 4042 N N . ASN A 1 530 ? -5.296 -11.235 3.285 1.00 42.28 530 ASN A N 1
ATOM 4043 C CA . ASN A 1 530 ? -4.064 -10.824 3.953 1.00 42.28 530 ASN A CA 1
ATOM 4044 C C . ASN A 1 530 ? -4.004 -11.363 5.387 1.00 42.28 530 ASN A C 1
ATOM 4046 O O . ASN A 1 530 ? -4.676 -10.832 6.264 1.00 42.28 530 ASN A O 1
ATOM 4050 N N . ASN A 1 531 ? -3.161 -12.378 5.618 1.00 47.44 531 ASN A N 1
ATOM 4051 C CA . ASN A 1 531 ? -2.576 -12.827 6.901 1.00 47.44 531 ASN A CA 1
ATOM 4052 C C . ASN A 1 531 ? -3.472 -13.097 8.117 1.00 47.44 531 ASN A C 1
ATOM 4054 O O . ASN A 1 531 ? -2.962 -13.514 9.158 1.00 47.44 531 ASN A O 1
ATOM 4058 N N . ARG A 1 532 ? -4.774 -12.859 8.036 1.00 51.84 532 ARG A N 1
ATOM 4059 C CA . ARG A 1 532 ? -5.694 -12.945 9.161 1.00 51.84 532 ARG A CA 1
ATOM 4060 C C . ARG A 1 532 ? -6.913 -13.703 8.702 1.00 51.84 532 ARG A C 1
ATOM 4062 O O . ARG A 1 532 ? -7.812 -13.132 8.095 1.00 51.84 532 ARG A O 1
ATOM 4069 N N . ASP A 1 533 ? -6.941 -14.997 8.991 1.00 51.97 533 ASP A N 1
ATOM 4070 C CA . ASP A 1 533 ? -8.126 -15.812 8.760 1.00 51.97 533 ASP A CA 1
ATOM 4071 C C . ASP A 1 533 ? -9.264 -15.300 9.670 1.00 51.97 533 ASP A C 1
ATOM 4073 O O . ASP A 1 533 ? -9.418 -15.704 10.819 1.00 51.97 533 ASP A O 1
ATOM 4077 N N . GLY A 1 534 ? -10.042 -14.333 9.174 1.00 53.22 534 GLY A N 1
ATOM 4078 C CA . GLY A 1 534 ? -11.242 -13.794 9.819 1.00 53.22 534 GLY A CA 1
ATOM 4079 C C . GLY A 1 534 ? -11.040 -12.727 10.905 1.00 53.22 534 GLY A C 1
ATOM 4080 O O . GLY A 1 534 ? -11.993 -12.487 11.660 1.00 53.22 534 GLY A O 1
ATOM 4081 N N . VAL A 1 535 ? -9.857 -12.098 11.013 1.00 65.00 535 VAL A N 1
ATOM 4082 C CA . VAL A 1 535 ? -9.597 -10.995 11.966 1.00 65.00 535 VAL A CA 1
ATOM 4083 C C . VAL A 1 535 ? -9.464 -9.632 11.277 1.00 65.00 535 VAL A C 1
ATOM 4085 O O . VAL A 1 535 ? -8.365 -9.213 10.923 1.00 65.00 535 VAL A O 1
ATOM 4088 N N . SER A 1 536 ? -10.583 -8.913 11.198 1.00 76.00 536 SER A N 1
ATOM 4089 C CA . SER A 1 536 ? -10.720 -7.561 10.674 1.00 76.00 536 SER A CA 1
ATOM 4090 C C . SER A 1 536 ? -9.932 -6.551 11.503 1.00 76.00 536 SER A C 1
ATOM 4092 O O . SER A 1 536 ? -10.196 -6.370 12.695 1.00 76.00 536 SER A O 1
ATOM 4094 N N . SER A 1 537 ? -9.005 -5.844 10.856 1.00 83.06 537 SER A N 1
ATOM 4095 C CA . SER A 1 537 ? -8.215 -4.761 11.462 1.00 83.06 537 SER A CA 1
ATOM 4096 C C . SER A 1 537 ? -9.036 -3.501 11.745 1.00 83.06 537 SER A C 1
ATOM 4098 O O . SER A 1 537 ? -8.641 -2.669 12.562 1.00 83.06 537 SER A O 1
ATOM 4100 N N . ILE A 1 538 ? -10.192 -3.345 11.098 1.00 90.94 538 ILE A N 1
ATOM 4101 C CA . ILE A 1 538 ? -11.046 -2.167 11.251 1.00 90.94 538 ILE A CA 1
ATOM 4102 C C . ILE A 1 538 ? -12.459 -2.611 11.576 1.00 90.94 538 ILE A C 1
ATOM 4104 O O . ILE A 1 538 ? -13.059 -3.404 10.850 1.00 90.94 538 ILE A O 1
ATOM 4108 N N . ILE A 1 539 ? -13.004 -2.047 12.648 1.00 93.44 539 ILE A N 1
ATOM 4109 C CA . ILE A 1 539 ? -14.389 -2.238 13.065 1.00 93.44 539 ILE A CA 1
ATOM 4110 C C . ILE A 1 539 ? -15.011 -0.853 13.238 1.00 93.44 539 ILE A C 1
ATOM 4112 O O . ILE A 1 539 ? -14.423 0.012 13.880 1.00 93.44 539 ILE A O 1
ATOM 4116 N N . ILE A 1 540 ? -16.191 -0.622 12.662 1.00 93.62 540 ILE A N 1
ATOM 4117 C CA . ILE A 1 540 ? -16.871 0.679 12.695 1.00 93.62 540 ILE A CA 1
ATOM 4118 C C . ILE A 1 540 ? -18.321 0.506 13.131 1.00 93.62 540 ILE A C 1
ATOM 4120 O O . ILE A 1 540 ? -19.076 -0.254 12.521 1.00 93.62 540 ILE A O 1
ATOM 4124 N N . GLY A 1 541 ? -18.747 1.262 14.140 1.00 93.81 541 GLY A N 1
ATOM 4125 C CA . GLY A 1 541 ? -20.159 1.366 14.503 1.00 93.81 541 GLY A CA 1
ATOM 4126 C C . GLY A 1 541 ? -20.509 2.672 15.207 1.00 93.81 541 GLY A C 1
ATOM 4127 O O . GLY A 1 541 ? -19.694 3.582 15.299 1.00 93.81 541 GLY A O 1
ATOM 4128 N N . SER A 1 542 ? -21.752 2.756 15.678 1.00 93.75 542 SER A N 1
ATOM 4129 C CA . SER A 1 542 ? -22.369 3.979 16.214 1.00 93.75 542 SER A CA 1
ATOM 4130 C C . SER A 1 542 ? -22.996 3.784 17.602 1.00 93.75 542 SER A C 1
ATOM 4132 O O . SER A 1 542 ? -23.904 4.521 18.003 1.00 93.75 542 SER A O 1
ATOM 4134 N N . HIS A 1 543 ? -22.559 2.751 18.326 1.00 94.50 543 HIS A N 1
ATOM 4135 C CA . HIS A 1 543 ? -23.277 2.204 19.477 1.00 94.50 543 HIS A CA 1
ATOM 4136 C C . HIS A 1 543 ? -22.896 2.841 20.823 1.00 94.50 543 HIS A C 1
ATOM 4138 O O . HIS A 1 543 ? -23.599 2.591 21.806 1.00 94.50 543 HIS A O 1
ATOM 4144 N N . ASP A 1 544 ? -21.837 3.657 20.889 1.00 95.19 544 ASP A N 1
ATOM 4145 C CA . ASP A 1 544 ? -21.300 4.241 22.129 1.00 95.19 544 ASP A CA 1
ATOM 4146 C C . ASP A 1 544 ? -20.984 3.160 23.179 1.00 95.19 544 ASP A C 1
ATOM 4148 O O . ASP A 1 544 ? -21.574 3.099 24.265 1.00 95.19 544 ASP A O 1
ATOM 4152 N N . TRP A 1 545 ? -20.075 2.244 22.823 1.00 96.75 545 TRP A N 1
ATOM 4153 C CA . TRP A 1 545 ? -19.727 1.079 23.648 1.00 96.75 545 TRP A CA 1
ATOM 4154 C C . TRP A 1 545 ? -19.019 1.468 24.939 1.00 96.75 545 TRP A C 1
ATOM 4156 O O . TRP A 1 545 ? -19.406 0.982 26.002 1.00 96.75 545 TRP A O 1
ATOM 4166 N N . ALA A 1 546 ? -18.055 2.394 24.888 1.00 97.06 546 ALA A N 1
ATOM 4167 C CA . ALA A 1 546 ? -17.417 2.885 26.108 1.00 97.06 546 ALA A CA 1
ATOM 4168 C C . ALA A 1 546 ? -18.429 3.563 27.041 1.00 97.06 546 ALA A C 1
ATOM 4170 O O . ALA A 1 546 ? -18.371 3.395 28.258 1.00 97.06 546 ALA A O 1
ATOM 4171 N N . GLY A 1 547 ? -19.414 4.260 26.464 1.00 95.12 547 GLY A N 1
ATOM 4172 C CA . GLY A 1 547 ? -20.521 4.850 27.201 1.00 95.12 547 GLY A CA 1
ATOM 4173 C C . GLY A 1 547 ? -21.418 3.828 27.900 1.00 95.12 547 GLY A C 1
ATOM 4174 O O . GLY A 1 547 ? -21.952 4.146 28.966 1.00 95.12 547 GLY A O 1
ATOM 4175 N N . ALA A 1 548 ? -21.583 2.626 27.339 1.00 95.00 548 ALA A N 1
ATOM 4176 C CA . ALA A 1 548 ? -22.170 1.508 28.067 1.00 95.00 548 ALA A CA 1
ATOM 4177 C C . ALA A 1 548 ? -21.204 1.037 29.152 1.00 95.00 548 ALA A C 1
ATOM 4179 O O . ALA A 1 548 ? -21.548 1.126 30.325 1.00 95.00 548 ALA A O 1
ATOM 4180 N N . TRP A 1 549 ? -19.989 0.608 28.808 1.00 96.31 549 TRP A N 1
ATOM 4181 C CA . TRP A 1 549 ? -19.055 -0.005 29.760 1.00 96.31 549 TRP A CA 1
ATOM 4182 C C . TRP A 1 549 ? -18.780 0.851 31.008 1.00 96.31 549 TRP A C 1
ATOM 4184 O O . TRP A 1 549 ? -18.695 0.298 32.099 1.00 96.31 549 TRP A O 1
ATOM 4194 N N . ALA A 1 550 ? -18.748 2.183 30.884 1.00 94.50 550 ALA A N 1
ATOM 4195 C CA . ALA A 1 550 ? -18.483 3.103 31.994 1.00 94.50 550 ALA A CA 1
ATOM 4196 C C . ALA A 1 550 ? -19.590 3.150 33.069 1.00 94.50 550 ALA A C 1
ATOM 4198 O O . ALA A 1 550 ? -19.376 3.680 34.155 1.00 94.50 550 ALA A O 1
ATOM 4199 N N . SER A 1 551 ? -20.797 2.651 32.787 1.00 85.19 551 SER A N 1
ATOM 4200 C CA . SER A 1 551 ? -21.943 2.709 33.708 1.00 85.19 551 SER A CA 1
ATOM 4201 C C . SER A 1 551 ? -22.591 1.330 33.896 1.00 85.19 551 SER A C 1
ATOM 4203 O O . SER A 1 551 ? -23.689 1.088 33.389 1.00 85.19 551 SER A O 1
ATOM 4205 N N . PRO A 1 552 ? -21.941 0.398 34.621 1.00 69.81 552 PRO A N 1
ATOM 4206 C CA . PRO A 1 552 ? -22.466 -0.948 34.838 1.00 69.81 552 PRO A CA 1
ATOM 4207 C C . PRO A 1 552 ? -23.763 -0.920 35.668 1.00 69.81 552 PRO A C 1
ATOM 4209 O O . PRO A 1 552 ? -23.742 -0.776 36.884 1.00 69.81 552 PRO A O 1
ATOM 4212 N N . GLY A 1 553 ? -24.909 -1.062 34.993 1.00 68.50 553 GLY A N 1
ATOM 4213 C CA . GLY A 1 553 ? -26.252 -1.005 35.596 1.00 68.50 553 GLY A CA 1
ATOM 4214 C C . GLY A 1 553 ? -27.017 -2.335 35.664 1.00 68.50 553 GLY A C 1
ATOM 4215 O O . GLY A 1 553 ? -28.201 -2.331 35.985 1.00 68.50 553 GLY A O 1
ATOM 4216 N N . GLY A 1 554 ? -26.388 -3.465 35.317 1.00 75.50 554 GLY A N 1
ATOM 4217 C CA . GLY A 1 554 ? -26.982 -4.810 35.432 1.00 75.50 554 GLY A CA 1
ATOM 4218 C C . GLY A 1 554 ? -28.141 -5.135 34.474 1.00 75.50 554 GLY A C 1
ATOM 4219 O O . GLY A 1 554 ? -28.747 -6.197 34.595 1.00 75.50 554 GLY A O 1
ATOM 4220 N N . SER A 1 555 ? -28.469 -4.254 33.522 1.00 88.94 555 SER A N 1
ATOM 4221 C CA . SER A 1 555 ? -29.487 -4.533 32.502 1.00 88.94 555 SER A CA 1
ATOM 4222 C C . SER A 1 555 ? -29.008 -5.595 31.504 1.00 88.94 555 SER A C 1
ATOM 4224 O O . SER A 1 555 ? -27.809 -5.791 31.306 1.00 88.94 555 SER A O 1
ATOM 4226 N N . GLN A 1 556 ? -29.941 -6.259 30.815 1.00 90.88 556 GLN A N 1
ATOM 4227 C CA . GLN A 1 556 ? -29.594 -7.243 29.781 1.00 90.88 556 GLN A CA 1
ATOM 4228 C C . GLN A 1 556 ? -28.751 -6.626 28.653 1.00 90.88 556 GLN A C 1
ATOM 4230 O O . GLN A 1 556 ? -27.809 -7.250 28.173 1.00 90.88 556 GLN A O 1
ATOM 4235 N N . GLN A 1 557 ? -29.064 -5.391 28.249 1.00 90.88 557 GLN A N 1
ATOM 4236 C CA . GLN A 1 557 ? -28.290 -4.663 27.242 1.00 90.88 557 GLN A CA 1
ATOM 4237 C C . GLN A 1 557 ? -26.864 -4.390 27.727 1.00 90.88 557 GLN A C 1
ATOM 4239 O O . GLN A 1 557 ? -25.915 -4.574 26.973 1.00 90.88 557 GLN A O 1
ATOM 4244 N N . GLN A 1 558 ? -26.714 -3.996 28.992 1.00 90.62 558 GLN A N 1
ATOM 4245 C CA . GLN A 1 558 ? -25.418 -3.731 29.602 1.00 90.62 558 GLN A CA 1
ATOM 4246 C C . GLN A 1 558 ? -24.549 -4.993 29.664 1.00 90.62 558 GLN A C 1
ATOM 4248 O O . GLN A 1 558 ? -23.376 -4.957 29.302 1.00 90.62 558 GLN A O 1
ATOM 4253 N N . GLU A 1 559 ? -25.134 -6.115 30.089 1.00 93.75 559 GLU A N 1
ATOM 4254 C CA . GLU A 1 559 ? -24.473 -7.422 30.082 1.00 93.75 559 GLU A CA 1
ATOM 4255 C C . GLU A 1 559 ? -24.051 -7.812 28.658 1.00 93.75 559 GLU A C 1
ATOM 4257 O O . GLU A 1 559 ? -22.932 -8.276 28.450 1.00 93.75 559 GLU A O 1
ATOM 4262 N N . MET A 1 560 ? -24.900 -7.571 27.655 1.00 95.38 560 MET A N 1
ATOM 4263 C CA . MET A 1 560 ? -24.565 -7.850 26.257 1.00 95.38 560 MET A CA 1
ATOM 4264 C C . MET A 1 560 ? -23.430 -6.953 25.737 1.00 95.38 560 MET A C 1
ATOM 4266 O O . MET A 1 560 ? -22.529 -7.445 25.060 1.00 95.38 560 MET A O 1
ATOM 4270 N N . ALA A 1 561 ? -23.412 -5.669 26.107 1.00 95.88 561 ALA A N 1
ATOM 4271 C CA . ALA A 1 561 ? -22.323 -4.754 25.770 1.00 95.88 561 ALA A CA 1
ATOM 4272 C C . ALA A 1 561 ? -20.993 -5.201 26.399 1.00 95.88 561 ALA A C 1
ATOM 4274 O O . ALA A 1 561 ? -19.955 -5.166 25.738 1.00 95.88 561 ALA A O 1
ATOM 4275 N N . GLN A 1 562 ? -21.008 -5.675 27.650 1.00 95.38 562 GLN A N 1
ATOM 4276 C CA . GLN A 1 562 ? -19.823 -6.245 28.303 1.00 95.38 562 GLN A CA 1
ATOM 4277 C C . GLN A 1 562 ? -19.330 -7.506 27.585 1.00 95.38 562 GLN A C 1
ATOM 4279 O O . GLN A 1 562 ? -18.134 -7.641 27.335 1.00 95.38 562 GLN A O 1
ATOM 4284 N N . ARG A 1 563 ? -20.239 -8.411 27.201 1.00 96.62 563 ARG A N 1
ATOM 4285 C CA . ARG A 1 563 ? -19.882 -9.607 26.423 1.00 96.62 563 ARG A CA 1
ATOM 4286 C C . ARG A 1 563 ? -19.278 -9.253 25.072 1.00 96.62 563 ARG A C 1
ATOM 4288 O O . ARG A 1 563 ? -18.305 -9.885 24.674 1.00 96.62 563 ARG A O 1
ATOM 4295 N N . PHE A 1 564 ? -19.816 -8.237 24.399 1.00 96.69 564 PHE A N 1
ATOM 4296 C CA . PHE A 1 564 ? -19.224 -7.728 23.169 1.00 96.69 564 PHE A CA 1
ATOM 4297 C C . PHE A 1 564 ? -17.805 -7.201 23.400 1.00 96.69 564 PHE A C 1
ATOM 4299 O O . PHE A 1 564 ? -16.902 -7.592 22.668 1.00 96.69 564 PHE A O 1
ATOM 4306 N N . GLY A 1 565 ? -17.582 -6.398 24.446 1.00 96.50 565 GLY A N 1
ATOM 4307 C CA . GLY A 1 565 ? -16.243 -5.920 24.802 1.00 96.50 565 GLY A CA 1
ATOM 4308 C C . GLY A 1 565 ? -15.252 -7.061 25.058 1.00 96.50 565 GLY A C 1
ATOM 4309 O O . GLY A 1 565 ? -14.128 -7.025 24.562 1.00 96.50 565 GLY A O 1
ATOM 4310 N N . VAL A 1 566 ? -15.678 -8.120 25.757 1.00 96.81 566 VAL A N 1
ATOM 4311 C CA . VAL A 1 566 ? -14.849 -9.322 25.957 1.00 96.81 566 VAL A CA 1
ATOM 4312 C C . VAL A 1 566 ? -14.552 -10.014 24.628 1.00 96.81 566 VAL A C 1
ATOM 4314 O O . VAL A 1 566 ? -13.395 -10.324 24.351 1.00 96.81 566 VAL A O 1
ATOM 4317 N N . ASN A 1 567 ? -15.564 -10.232 23.781 1.00 95.31 567 ASN A N 1
ATOM 4318 C CA . ASN A 1 567 ? -15.361 -10.814 22.454 1.00 95.31 567 ASN A CA 1
ATOM 4319 C C . ASN A 1 567 ? -14.370 -10.008 21.624 1.00 95.31 567 ASN A C 1
ATOM 4321 O O . ASN A 1 567 ? -13.510 -10.611 20.996 1.00 95.31 567 ASN A O 1
ATOM 4325 N N . LEU A 1 568 ? -14.489 -8.682 21.636 1.00 94.50 568 LEU A N 1
ATOM 4326 C CA . LEU A 1 568 ? -13.648 -7.756 20.891 1.00 94.50 568 LEU A CA 1
ATOM 4327 C C . LEU A 1 568 ? -12.178 -7.835 21.324 1.00 94.50 568 LEU A C 1
ATOM 4329 O O . LEU A 1 568 ? -11.296 -7.947 20.478 1.00 94.50 568 LEU A O 1
ATOM 4333 N N . VAL A 1 569 ? -11.904 -7.819 22.629 1.00 93.88 569 VAL A N 1
ATOM 4334 C CA . VAL A 1 569 ? -10.521 -7.896 23.127 1.00 93.88 569 VAL A CA 1
ATOM 4335 C C . VAL A 1 569 ? -9.927 -9.278 22.871 1.00 93.88 569 VAL A C 1
ATOM 4337 O O . VAL A 1 569 ? -8.810 -9.388 22.374 1.00 93.88 569 VAL A O 1
ATOM 4340 N N . ILE A 1 570 ? -10.689 -10.346 23.120 1.00 91.44 570 ILE A N 1
ATOM 4341 C CA . ILE A 1 570 ? -10.244 -11.710 22.809 1.00 91.44 570 ILE A CA 1
ATOM 4342 C C . ILE A 1 570 ? -10.020 -11.878 21.304 1.00 91.44 570 ILE A C 1
ATOM 4344 O O . ILE A 1 570 ? -9.062 -12.529 20.903 1.00 91.44 570 ILE A O 1
ATOM 4348 N N . TYR A 1 571 ? -10.875 -11.293 20.468 1.00 88.19 571 TYR A N 1
ATOM 4349 C CA . TYR A 1 571 ? -10.728 -11.295 19.016 1.00 88.19 571 TYR A CA 1
ATOM 4350 C C . TYR A 1 571 ? -9.399 -10.673 18.583 1.00 88.19 571 TYR A C 1
ATOM 4352 O O . TYR A 1 571 ? -8.643 -11.318 17.865 1.00 88.19 571 TYR A O 1
ATOM 4360 N N . ALA A 1 572 ? -9.075 -9.485 19.098 1.00 87.56 572 ALA A N 1
ATOM 4361 C CA . ALA A 1 572 ? -7.817 -8.808 18.794 1.00 87.56 572 ALA A CA 1
ATOM 4362 C C . ALA A 1 572 ? -6.582 -9.563 19.322 1.00 87.56 572 ALA A C 1
ATOM 4364 O O . ALA A 1 572 ? -5.567 -9.632 18.638 1.00 87.56 572 ALA A O 1
ATOM 4365 N N . LEU A 1 573 ? -6.669 -10.170 20.513 1.00 85.19 573 LEU A N 1
ATOM 4366 C CA . LEU A 1 573 ? -5.555 -10.904 21.131 1.00 85.19 573 LEU A CA 1
ATOM 4367 C C . LEU A 1 573 ? -5.302 -12.287 20.521 1.00 85.19 573 LEU A C 1
ATOM 4369 O O . LEU A 1 573 ? -4.180 -12.779 20.567 1.00 85.19 573 LEU A O 1
ATOM 4373 N N . THR A 1 574 ? -6.342 -12.956 20.018 1.00 69.12 574 THR A N 1
ATOM 4374 C CA . THR A 1 574 ? -6.225 -14.353 19.559 1.00 69.12 574 THR A CA 1
ATOM 4375 C C . THR A 1 574 ? -5.878 -14.497 18.084 1.00 69.12 574 THR A C 1
ATOM 4377 O O . THR A 1 574 ? -5.551 -15.610 17.669 1.00 69.12 574 THR A O 1
ATOM 4380 N N . GLY A 1 575 ? -5.900 -13.400 17.317 1.00 62.62 575 GLY A N 1
ATOM 4381 C CA . GLY A 1 575 ? -5.484 -13.376 15.917 1.00 62.62 575 GLY A CA 1
ATOM 4382 C C . GLY A 1 575 ? -5.985 -14.590 15.118 1.00 62.62 575 GLY A C 1
ATOM 4383 O O . GLY A 1 575 ? -7.156 -14.966 15.151 1.00 62.62 575 GLY A O 1
ATOM 4384 N N . ASN A 1 576 ? -5.048 -15.240 14.443 1.00 45.41 576 ASN A N 1
ATOM 4385 C CA . ASN A 1 576 ? -5.182 -16.372 13.528 1.00 45.41 576 ASN A CA 1
ATOM 4386 C C . ASN A 1 576 ? -5.587 -17.715 14.184 1.00 45.41 576 ASN A C 1
ATOM 4388 O O . ASN A 1 576 ? -5.937 -18.650 13.472 1.00 45.41 576 ASN A O 1
ATOM 4392 N N . TYR A 1 577 ? -5.626 -17.846 15.517 1.00 42.59 577 TYR A N 1
ATOM 4393 C CA . TYR A 1 577 ? -5.869 -19.148 16.170 1.00 42.59 577 TYR A CA 1
ATOM 4394 C C . TYR A 1 577 ? -7.329 -19.654 16.090 1.00 42.59 577 TYR A C 1
ATOM 4396 O O . TYR A 1 577 ? -7.591 -20.830 16.343 1.00 42.59 577 TYR A O 1
ATOM 4404 N N . LYS A 1 578 ? -8.317 -18.795 15.785 1.00 43.19 578 LYS A N 1
ATOM 4405 C CA . LYS A 1 578 ? -9.753 -19.158 15.886 1.00 43.19 578 LYS A CA 1
ATOM 4406 C C . LYS A 1 578 ? -10.473 -19.471 14.582 1.00 43.19 578 LYS A C 1
ATOM 4408 O O . LYS A 1 578 ? -11.567 -20.034 14.639 1.00 43.19 578 LYS A O 1
ATOM 4413 N N . ALA A 1 579 ? -9.893 -19.143 13.434 1.00 42.19 579 ALA A N 1
ATOM 4414 C CA . ALA A 1 579 ? -10.413 -19.608 12.150 1.00 42.19 579 ALA A CA 1
ATOM 4415 C C . ALA A 1 579 ? -9.846 -20.971 11.733 1.00 42.19 579 ALA A C 1
ATOM 4417 O O . ALA A 1 579 ? -10.436 -21.633 10.877 1.00 42.19 579 ALA A O 1
ATOM 4418 N N . ASP A 1 580 ? -8.791 -21.435 12.408 1.00 43.69 580 ASP A N 1
ATOM 4419 C CA . ASP A 1 580 ? -8.328 -22.811 12.328 1.00 43.69 580 ASP A CA 1
ATOM 4420 C C . ASP A 1 580 ? -9.457 -23.756 12.764 1.00 43.69 580 ASP A C 1
ATOM 4422 O O . ASP A 1 580 ? -9.813 -23.882 13.940 1.00 43.69 580 ASP A O 1
ATOM 4426 N N . GLN A 1 581 ? -10.040 -24.446 11.783 1.00 41.47 581 GLN A N 1
ATOM 4427 C CA . GLN A 1 581 ? -11.161 -25.383 11.922 1.00 41.47 581 GLN A CA 1
ATOM 4428 C C . GLN A 1 581 ? -10.844 -26.627 12.778 1.00 41.47 581 GLN A C 1
ATOM 4430 O O . GLN A 1 581 ? -11.590 -27.604 12.765 1.00 41.47 581 GLN A O 1
ATOM 4435 N N . VAL A 1 582 ? -9.765 -26.610 13.556 1.00 42.12 582 VAL A N 1
ATOM 4436 C CA . VAL A 1 582 ? -9.325 -27.721 14.403 1.00 42.12 582 VAL A CA 1
ATOM 4437 C C . VAL A 1 582 ? -10.316 -27.978 15.550 1.00 42.12 582 VAL A C 1
ATOM 4439 O O . VAL A 1 582 ? -10.465 -29.117 15.985 1.00 42.12 582 VAL A O 1
ATOM 4442 N N . HIS A 1 583 ? -11.076 -26.962 15.985 1.00 38.16 583 HIS A N 1
ATOM 4443 C CA . HIS A 1 583 ? -12.056 -27.094 17.081 1.00 38.16 583 HIS A CA 1
ATOM 4444 C C . HIS A 1 583 ? -13.502 -27.354 16.626 1.00 38.16 583 HIS A C 1
ATOM 4446 O O . HIS A 1 583 ? -14.355 -27.662 17.459 1.00 38.16 583 HIS A O 1
ATOM 4452 N N . VAL A 1 584 ? -13.802 -27.274 15.322 1.00 45.34 584 VAL A N 1
ATOM 4453 C CA . VAL A 1 584 ? -15.158 -27.513 14.781 1.00 45.34 584 VAL A CA 1
ATOM 4454 C C . VAL A 1 584 ? -15.678 -28.926 15.093 1.00 45.34 584 VAL A C 1
ATOM 4456 O O . VAL A 1 584 ? -16.829 -29.033 15.524 1.00 45.34 584 VAL A O 1
ATOM 4459 N N . PRO A 1 585 ? -14.870 -30.004 14.986 1.00 48.06 585 PRO A N 1
ATOM 4460 C CA . PRO A 1 585 ? -15.316 -31.340 15.385 1.00 48.06 585 PRO A CA 1
ATOM 4461 C C . PRO A 1 585 ? -15.731 -31.405 16.864 1.00 48.06 585 PRO A C 1
ATOM 4463 O O . PRO A 1 585 ? -16.757 -31.994 17.190 1.00 48.06 585 PRO A O 1
ATOM 4466 N N . PHE A 1 586 ? -14.994 -30.721 17.745 1.00 43.09 586 PHE A N 1
ATOM 4467 C CA . PHE A 1 586 ? -15.218 -30.728 19.196 1.00 43.09 586 PHE A CA 1
ATOM 4468 C C . PHE A 1 586 ? -16.467 -29.927 19.617 1.00 43.09 586 PHE A C 1
ATOM 4470 O O . PHE A 1 586 ? -17.113 -30.236 20.620 1.00 43.09 586 PHE A O 1
ATOM 4477 N N . ILE A 1 587 ? -16.832 -28.893 18.847 1.00 43.38 587 ILE A N 1
ATOM 4478 C CA . ILE A 1 587 ? -18.055 -28.099 19.053 1.00 43.38 587 ILE A CA 1
ATOM 4479 C C . ILE A 1 587 ? -19.294 -28.873 18.580 1.00 43.38 587 ILE A C 1
ATOM 4481 O O . ILE A 1 587 ? -20.317 -28.866 19.267 1.00 43.38 587 ILE A O 1
ATOM 4485 N N . LEU A 1 588 ? -19.203 -29.579 17.448 1.00 47.69 588 LEU A N 1
ATOM 4486 C CA . LEU A 1 588 ? -20.290 -30.426 16.942 1.00 47.69 588 LEU A CA 1
ATOM 4487 C C . LEU A 1 588 ? -20.570 -31.617 17.871 1.00 47.69 588 LEU A C 1
ATOM 4489 O O . LEU A 1 588 ? -21.727 -31.978 18.070 1.00 47.69 588 LEU A O 1
ATOM 4493 N N . GLU A 1 589 ? -19.536 -32.171 18.505 1.00 46.25 589 GLU A N 1
ATOM 4494 C CA . GLU A 1 589 ? -19.666 -33.257 19.483 1.00 46.25 589 GLU A CA 1
ATOM 4495 C C . GLU A 1 589 ? -20.368 -32.809 20.782 1.00 46.25 589 GLU A C 1
ATOM 4497 O O . GLU A 1 589 ? -21.082 -33.592 21.404 1.00 46.25 589 GLU A O 1
ATOM 4502 N N . ARG A 1 590 ? -20.246 -31.525 21.158 1.00 43.66 590 ARG A N 1
ATOM 4503 C CA . ARG A 1 590 ? -20.950 -30.927 22.311 1.00 43.66 590 ARG A CA 1
ATOM 4504 C C . ARG A 1 590 ? -22.380 -30.472 22.023 1.00 43.66 590 ARG A C 1
ATOM 4506 O O . ARG A 1 590 ? -23.169 -30.398 22.955 1.00 43.66 590 ARG A O 1
ATOM 4513 N N . LEU A 1 591 ? -22.710 -30.147 20.773 1.00 40.22 591 LEU A N 1
ATOM 4514 C CA . LEU A 1 591 ? -24.077 -29.794 20.359 1.00 40.22 591 LEU A CA 1
ATOM 4515 C C . LEU A 1 591 ? -24.939 -31.026 20.031 1.00 40.22 591 LEU A C 1
ATOM 4517 O O . LEU A 1 591 ? -26.153 -30.899 19.897 1.00 40.22 591 LEU A O 1
ATOM 4521 N N . GLY A 1 592 ? -24.319 -32.202 19.898 1.00 43.19 592 GLY A N 1
ATOM 4522 C CA . GLY A 1 592 ? -24.984 -33.487 19.668 1.00 43.19 592 GLY A CA 1
ATOM 4523 C C . GLY A 1 592 ? -25.287 -34.312 20.927 1.00 43.19 592 GLY A C 1
ATOM 4524 O O . GLY A 1 592 ? -25.660 -35.476 20.773 1.00 43.19 592 GLY A O 1
ATOM 4525 N N . GLN A 1 593 ? -25.115 -33.756 22.136 1.00 39.28 593 GLN A N 1
ATOM 4526 C CA . GLN A 1 593 ? -25.466 -34.394 23.418 1.00 39.28 593 GLN A CA 1
ATOM 4527 C C . GLN A 1 593 ? -26.645 -33.714 24.108 1.00 39.28 593 GLN A C 1
ATOM 4529 O O . GLN A 1 593 ? -26.655 -32.464 24.165 1.00 39.28 593 GLN A O 1
#

pLDDT: mean 80.57, std 17.04, range [31.19, 98.31]

Foldseek 3Di:
DDDDDFLQQDAFEEEEEADDPVFPWPLQFDLSNLLCVLRVVRYHYDYHHLVVSVVVVGLEYEAFAFQFAFPVSLVSVLVSQLVFHEYEYEHDQLNQQDPDQSDPAQFAWDHHKDFCDDPPHPHPAFWAWDAWDQQALLHQDDGDPQKGFGMFTFGDDDPCQVNQAGTATPVGTGQKGKDHDNQHIYIYGRHGSHPLGICLSVDPSVSVVSSSSSQLGPDRPSPWSGGNQWWAFQWAQDPVRDTDGDDPLADTHRSNCLVPDAADNNHGFGWTHTNSGIDTDDNDCVVPDDDPDPDDPPPDDDDDPDDPPPDPCPVVVVVVVVVVVVVVVVVCCVVVVPPVVVVVVVPDDDDDPPDPPPPDDPPPPPPVPPPLQPFAEAEEEDQVPPVLQVLLQLLVQLLQVLCVVPHVHHHPGYYHDDLQDDQLQSHLEYEYEFDLPGDQDDSSSLVSVQSCLSSRHAYEYALQALDQDPDLLDDDSSSVSVCRSVNNHSAADKDFQDPPQQLCVLPHNHPAAAACDGHWTKIFGPPSPIRFLRQGRYIYTHHNLSNLSSDQPPDPRSVSSSVSSSSVSSSSVVTRPRSPCPCVVVVVVVVVD

Radius of gyration: 31.85 Å; chains: 1; bounding box: 78×69×97 Å

Sequence (593 aa):
GTVILDDRNRKRNVGIVAPPEKTEGAPLVEAGYYLKRALEPFSTIHLGSVEQILEQKPSVIILPDIASMPPETLEALEKWVKEGGLLLRFAGPNMAQDQNENYLLPVQVRKGTRAIDGSMAWQREPAKLESFPQTSPLFGLAVPQDVTVRQQILPEPSEDIGEKTWAVLSDGTPLITAAPLEQGMLVFVHTTANTAWSDLALSGVFVEILQRIVSISGTAAAKDVKADGYLEPRLVLDGMGRLIEPGGSVQSIPATDFATVKTSPAHPPGIYGRGGYQQALNTGDRVGRMGAATTLPSGVESRTYGGDFEIDLMPLLLFAALILLLIDWLVILIIGGNLKSIGRFLAVQGRAAGIFFIFSIPLPAQAQEQNYADGIYLAYMRTGDAGVDSISHQGLQSLAEVLERRTSVEPEGVAGLNPEVDELAFFPIIYWPVTENQVALSPKALNNVQNYLDHGGTILFDTRDRNYATNALIGTKNTESLRGITRALNLPPLTPIPEGHVLGKSFYLLDSYPGRYTGGTLWVSQDSVNNRDGVSSIIIGSHDWAGAWASPGGSQQQEMAQRFGVNLVIYALTGNYKADQVHVPFILERLGQ

Secondary structure (DSSP, 8-state):
------GGGSPEEEEEES--TTS---TTT-HHHHHHHHHTTTEEEEEE-HHHHHHT--SEEEEES-----HHHHHHHHHHHHTT-EEEEE--HHHHH--------SS-B-SS-EESSSTT-S-SSPEEBPPPPTTSTTTT----TT-EE-EEPPBPP-TTHHHHEEEEBTTS-EEEEEEEETTEEEEEESS-SSTTTBSGGGSHHHHHHHHHHHHHTT-S-TT-----SEEEEEEEE-TTS-EEPPPTT---EETTTTTTPPP-SSS-SEEEEETTEEEEE-S-GGG-PPPP-SSPPTT-----SS-------HHHHHHHHHHHHHHHHHHHHHHTT-HHHHHHHTT--SS---SS--S------------GGGSEEEEEE--S-HHHHHHHHHHHHHHHHHHHHHSS--EEEEEEE-TTTS-GGG-SEEEEE--TTPPPPPHHHHHHHHHHHHTT-EEEEE--S----SSTTSSSHHHHHHHHHHHTS----EEEPPTT-GGGGSSS--S---SSS-----EEE---SSS-SS--SEEEE-S-HHHHHTS----HHHHHHHHHHHHHHHHHHHGGGTTSGGGHHHHHHHHT-